Protein 3HCN (pdb70)

Secondary structure (DSSP, 8-state):
----EEEEEEE----SSGGGHHHHHHHHHT-TTT---TTHHHHHHHHHHHHHHHHHHHHHHTTSS--HHHHHHHHHHHHHHHHHHH-GGGPSEEEEEEESSSSSBHHHHHHHHHHTT-SEEEEEES-SS--IIIIIHHHHHHHHHHHHTT---SSEEEEE---TT-HHHHHHHHHHHHHHHTTS-TTTGGG-EEEEEEE--BHHHHTTT-SHHHHHHHHHHHHHHHTTT-S-EEEEEE--S-SS-BSSSBHHHHHHHHHHTT--EEEEE-TT--S-----HHHH-HHHHHHHHHHT---EEEEPPPSTT-HHHHHHHHHHHHHHHHHT-SS-GGGGS--TT---HHHHHHHHHHHTS--/----EEEEEEE----SSGGGHHHHHHHHHT-TTT---TTHHHHHHHHHHHHHHHHHHHHHHTTSS--HHHHHHHHHHHHHHHHHHH-GGGPSEEEEEEESSSSSBHHHHHHHHHHTT-SEEEEEES-SS--TTTHHHHHHHHHHHHHHHT---SSEEEEE---TT-HHHHHHHHHHHHHHHTTS-GGGGGG-EEEEEEE--BHHHHTTT-SHHHHHHHHHHHHHHHTTT-S-EEEEEE---SSS-BSSSBHHHHHHHHHHTT--EEEEE-TT-SS-----HHHH-HHHHHHHHHHT---EEEEPPPSTT-HHHHHHHHHHHHHHHHHT-SS-TGGGS--TT---HHHHHHHHHHHTS--

InterPro domains:
  IPR001015 Ferrochelatase [MF_00323] (67-389)
  IPR001015 Ferrochelatase [PF00762] (68-388)
  IPR001015 Ferrochelatase [PTHR11108] (61-405)
  IPR001015 Ferrochelatase [TIGR00109] (65-388)
  IPR019772 Ferrochelatase, active site [PS00534] (258-276)
  IPR033644 Ferrochelatase, C-terminal [cd00419] (235-372)
  IPR033659 Ferrochelatase, N-terminal [cd03411] (69-230)

Structure (mmCIF, N/CA/C/O backbone):
data_3HCN
#
_entry.id   3HCN
#
_cell.length_a   86.479
_cell.length_b   92.964
_cell.length_c   109.360
_cell.angle_alpha   90.00
_cell.angle_beta   90.00
_cell.angle_gamma   90.00
#
_symmetry.space_group_name_H-M   'P 21 21 21'
#
loop_
_entity.id
_entity.type
_entity.pdbx_description
1 polymer 'Ferrochelatase, mitochondrial'
2 non-polymer 'FE2/S2 (INORGANIC) CLUSTER'
3 non-polymer 'CHOLIC ACID'
4 non-polymer IMIDAZOLE
5 non-polymer 'BICARBONATE ION'
6 non-polymer 'PROTOPORPHYRIN IX CONTAINING FE'
7 non-polymer 'SULFATE ION'
8 non-polymer GLYCEROL
9 water water
#
loop_
_atom_site.group_PDB
_atom_site.id
_atom_site.type_symbol
_atom_site.label_atom_id
_atom_site.label_alt_id
_atom_site.label_comp_id
_atom_site.label_asym_id
_atom_site.label_entity_id
_atom_site.label_seq_id
_atom_site.pdbx_PDB_ins_code
_atom_site.Cartn_x
_atom_site.Cartn_y
_atom_site.Cartn_z
_atom_site.occupancy
_atom_site.B_iso_or_equiv
_atom_site.auth_seq_id
_atom_site.auth_comp_id
_atom_site.auth_asym_id
_atom_site.auth_atom_id
_atom_site.pdbx_PDB_model_num
ATOM 1 N N . ARG A 1 1 ? -61.396 19.453 105.039 1.00 44.66 65 ARG A N 1
ATOM 2 C CA . ARG A 1 1 ? -61.170 20.900 104.756 1.00 44.36 65 ARG A CA 1
ATOM 3 C C . ARG A 1 1 ? -60.910 21.129 103.272 1.00 43.02 65 ARG A C 1
ATOM 4 O O . ARG A 1 1 ? -60.232 20.335 102.621 1.00 43.29 65 ARG A O 1
ATOM 12 N N . LYS A 1 2 ? -61.457 22.219 102.743 1.00 41.11 66 LYS A N 1
ATOM 13 C CA . LYS A 1 2 ? -61.287 22.568 101.337 1.00 38.85 66 LYS A CA 1
ATOM 14 C C . LYS A 1 2 ? -59.802 22.757 101.039 1.00 35.86 66 LYS A C 1
ATOM 15 O O . LYS A 1 2 ? -59.065 23.296 101.864 1.00 34.95 66 LYS A O 1
ATOM 21 N N . PRO A 1 3 ? -59.342 22.311 99.858 1.00 33.92 67 PRO A N 1
ATOM 22 C CA . PRO A 1 3 ? -57.924 22.470 99.525 1.00 32.10 67 PRO A CA 1
ATOM 23 C C . PRO A 1 3 ? -57.512 23.937 99.588 1.00 30.33 67 PRO A C 1
ATOM 24 O O . PRO A 1 3 ? -58.167 24.800 99.002 1.00 29.13 67 PRO A O 1
ATOM 28 N N . LYS A 1 4 ? -56.428 24.209 100.308 1.00 28.25 68 LYS A N 1
ATOM 29 C CA . LYS A 1 4 ? -55.928 25.569 100.469 1.00 26.88 68 LYS A CA 1
ATOM 30 C C . LYS A 1 4 ? -54.750 25.882 99.553 1.00 25.80 68 LYS A C 1
ATOM 31 O O . LYS A 1 4 ? -54.728 26.920 98.895 1.00 24.04 68 LYS A O 1
ATOM 37 N N . THR A 1 5 ? -53.777 24.976 99.517 1.00 24.53 69 THR A N 1
ATOM 38 C CA . THR A 1 5 ? -52.581 25.161 98.704 1.00 22.92 69 THR A CA 1
ATOM 39 C C . THR A 1 5 ? -52.440 24.082 97.640 1.00 22.48 69 THR A C 1
ATOM 40 O O . THR A 1 5 ? -52.426 22.891 97.951 1.00 23.09 69 THR A O 1
ATOM 44 N N . GLY A 1 6 ? -52.323 24.504 96.386 1.00 21.61 70 GLY A N 1
ATOM 45 C CA . GLY A 1 6 ? -52.185 23.550 95.305 1.00 21.03 70 GLY A CA 1
ATOM 46 C C . GLY A 1 6 ? -50.776 23.499 94.750 1.00 20.02 70 GLY A C 1
ATOM 47 O O . GLY A 1 6 ? -50.136 24.534 94.567 1.00 20.11 70 GLY A O 1
ATOM 48 N N . ILE A 1 7 ? -50.289 22.288 94.492 1.00 18.58 71 ILE A N 1
ATOM 49 C CA . ILE A 1 7 ? -48.956 22.103 93.932 1.00 17.99 71 ILE A CA 1
ATOM 50 C C . ILE A 1 7 ? -49.114 21.479 92.552 1.00 16.53 71 ILE A C 1
ATOM 51 O O . ILE A 1 7 ? -49.483 20.312 92.427 1.00 17.24 71 ILE A O 1
ATOM 56 N N . LEU A 1 8 ? -48.849 22.272 91.518 1.00 17.13 72 LEU A N 1
ATOM 57 C CA . LEU A 1 8 ? -48.961 21.810 90.144 1.00 15.41 72 LEU A CA 1
ATOM 58 C C . LEU A 1 8 ? -47.635 21.184 89.711 1.00 15.97 72 LEU A C 1
ATOM 59 O O . LEU A 1 8 ? -46.649 21.885 89.495 1.00 15.90 72 LEU A O 1
ATOM 64 N N . MET A 1 9 ? -47.627 19.858 89.598 1.00 15.17 73 MET A N 1
ATOM 65 C CA . MET A 1 9 ? -46.437 19.116 89.206 1.00 13.91 73 MET A CA 1
ATOM 66 C C . MET A 1 9 ? -46.353 19.111 87.686 1.00 14.02 73 MET A C 1
ATOM 67 O O . MET A 1 9 ? -47.158 18.481 87.003 1.00 15.89 73 MET A O 1
ATOM 72 N N . LEU A 1 10 ? -45.355 19.820 87.170 1.00 13.29 74 LEU A N 1
ATOM 73 C CA . LEU A 1 10 ? -45.160 19.969 85.736 1.00 12.21 74 LEU A CA 1
ATOM 74 C C . LEU A 1 10 ? -44.133 19.027 85.135 1.00 13.13 74 LEU A C 1
ATOM 75 O O . LEU A 1 10 ? -43.029 18.889 85.650 1.00 12.95 74 LEU A O 1
ATOM 80 N N . ASN A 1 11 ? -44.509 18.391 84.030 1.00 12.56 75 ASN A N 1
ATOM 81 C CA . ASN A 1 11 ? -43.618 17.490 83.311 1.00 13.65 75 ASN A CA 1
ATOM 82 C C . ASN A 1 11 ? -44.179 17.339 81.907 1.00 13.40 75 ASN A C 1
ATOM 83 O O . ASN A 1 11 ? -45.304 17.759 81.641 1.00 14.65 75 ASN A O 1
ATOM 88 N N . MET A 1 12 ? -43.410 16.740 81.005 1.00 14.51 76 MET A N 1
ATOM 89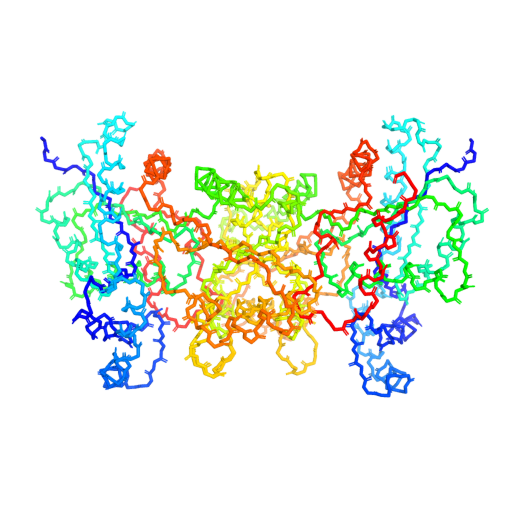 C CA . MET A 1 12 ? -43.869 16.578 79.633 1.00 14.69 76 MET A CA 1
ATOM 90 C C . MET A 1 12 ? -44.948 15.508 79.514 1.00 15.03 76 MET A C 1
ATOM 91 O O . MET A 1 12 ? -45.798 15.570 78.622 1.00 16.49 76 MET A O 1
ATOM 96 N N . GLY A 1 13 ? -44.916 14.537 80.421 1.00 15.21 77 GLY A N 1
ATOM 97 C CA . GLY A 1 13 ? -45.874 13.449 80.381 1.00 16.63 77 GLY A CA 1
ATOM 98 C C . GLY A 1 13 ? -45.345 12.390 79.435 1.00 15.83 77 GLY A C 1
ATOM 99 O O . GLY A 1 13 ? -44.218 12.491 78.957 1.00 17.14 77 GLY A O 1
ATOM 100 N N . GLY A 1 14 ? -46.153 11.373 79.163 1.00 16.08 78 GLY A N 1
ATOM 101 C CA . GLY A 1 14 ? -45.743 10.317 78.260 1.00 17.25 78 GLY A CA 1
ATOM 102 C C . GLY A 1 14 ? -46.960 9.490 77.913 1.00 16.79 78 GLY A C 1
ATOM 103 O O . GLY A 1 14 ? -47.917 9.460 78.688 1.00 17.03 78 GLY A O 1
ATOM 104 N N . PRO A 1 15 ? -46.961 8.808 76.758 1.00 17.17 79 PRO A N 1
ATOM 105 C CA . PRO A 1 15 ? -48.116 7.991 76.373 1.00 18.10 79 PRO A CA 1
ATOM 106 C C . PRO A 1 15 ? -48.269 6.789 77.296 1.00 18.29 79 PRO A C 1
ATOM 107 O O . PRO A 1 15 ? -47.350 5.980 77.429 1.00 18.61 79 PRO A O 1
ATOM 111 N N . GLU A 1 16 ? -49.431 6.679 77.935 1.00 18.70 80 GLU A N 1
ATOM 112 C CA . GLU A 1 16 ? -49.684 5.579 78.858 1.00 20.99 80 GLU A CA 1
ATOM 113 C C . GLU A 1 16 ? -49.673 4.238 78.137 1.00 19.82 80 GLU A C 1
ATOM 114 O O . GLU A 1 16 ? -49.120 3.261 78.638 1.00 19.87 80 GLU A O 1
ATOM 120 N N . THR A 1 17 ? -50.287 4.194 76.961 1.00 20.60 81 THR A N 1
ATOM 121 C CA . THR A 1 17 ? -50.328 2.970 76.168 1.00 21.26 81 THR A CA 1
ATOM 122 C C . THR A 1 17 ? -49.859 3.325 74.766 1.00 21.29 81 THR A C 1
ATOM 123 O O . THR A 1 17 ? -49.739 4.504 74.428 1.00 20.84 81 THR A O 1
ATOM 127 N N . LEU A 1 18 ? -49.599 2.315 73.945 1.00 20.01 82 LEU A N 1
ATOM 128 C CA . LEU A 1 18 ? -49.123 2.567 72.592 1.00 20.72 82 LEU A CA 1
ATOM 129 C C . LEU A 1 18 ? -50.103 3.377 71.752 1.00 21.66 82 LEU A C 1
ATOM 130 O O . LEU A 1 18 ? -49.698 4.067 70.818 1.00 23.83 82 LEU A O 1
ATOM 135 N N . GLY A 1 19 ? -51.388 3.299 72.089 1.00 21.34 83 GLY A N 1
ATOM 136 C CA . GLY A 1 19 ? -52.390 4.043 71.345 1.00 20.81 83 GLY A CA 1
ATOM 137 C C . GLY A 1 19 ? -52.361 5.537 71.622 1.00 21.38 83 GLY A C 1
ATOM 138 O O . GLY A 1 19 ? -52.950 6.323 70.877 1.00 22.24 83 GLY A O 1
ATOM 139 N N . ASP A 1 20 ? -51.678 5.934 72.693 1.00 20.69 84 ASP A N 1
ATOM 140 C CA . ASP A 1 20 ? -51.587 7.347 73.063 1.00 21.37 84 ASP A CA 1
ATOM 141 C C . ASP A 1 20 ? -50.401 8.066 72.429 1.00 20.89 84 ASP A C 1
ATOM 142 O O . ASP A 1 20 ? -50.238 9.274 72.604 1.00 21.78 84 ASP A O 1
ATOM 147 N N . VAL A 1 21 ? -49.580 7.327 71.692 1.00 19.66 85 VAL A N 1
ATOM 148 C CA . VAL A 1 21 ? -48.397 7.900 71.057 1.00 19.10 85 VAL A CA 1
ATOM 149 C C . VAL A 1 21 ? -48.676 9.018 70.054 1.00 19.68 85 VAL A C 1
ATOM 150 O O . VAL A 1 21 ? -48.023 10.064 70.086 1.00 17.94 85 VAL A O 1
ATOM 154 N N . HIS A 1 22 ? -49.644 8.813 69.168 1.00 19.71 86 HIS A N 1
ATOM 155 C CA . HIS A 1 22 ? -49.941 9.831 68.169 1.00 20.93 86 HIS A CA 1
ATOM 156 C C . HIS A 1 22 ? -50.268 11.211 68.728 1.00 20.61 86 HIS A C 1
ATOM 157 O O . HIS A 1 22 ? -49.681 12.205 68.301 1.00 21.95 86 HIS A O 1
ATOM 164 N N . ASP A 1 23 ? -51.202 11.285 69.669 1.00 21.33 87 ASP A N 1
ATOM 165 C CA . ASP A 1 23 ? -51.573 12.576 70.236 1.00 22.42 87 ASP A CA 1
ATOM 166 C C . ASP A 1 23 ? -50.428 13.186 71.045 1.00 21.00 87 ASP A C 1
ATOM 167 O O . ASP A 1 23 ? -50.299 14.410 71.129 1.00 21.26 87 ASP A O 1
ATOM 172 N N . PHE A 1 24 ? -49.601 12.326 71.631 1.00 17.93 88 PHE A N 1
ATOM 173 C CA . PHE A 1 24 ? -48.445 12.764 72.412 1.00 18.00 88 PHE A CA 1
ATOM 174 C C . PHE A 1 24 ? -47.500 13.505 71.471 1.00 17.29 88 PHE A C 1
ATOM 175 O O . PHE A 1 24 ? -47.069 14.626 71.755 1.00 16.78 88 PHE A O 1
ATOM 183 N N . LEU A 1 25 ? -47.189 12.871 70.345 1.00 17.26 89 LEU A N 1
ATOM 184 C CA . LEU A 1 25 ? -46.294 13.459 69.354 1.00 17.46 89 LEU A CA 1
ATOM 185 C C . LEU A 1 25 ? -46.903 14.688 68.686 1.00 18.47 89 LEU A C 1
ATOM 186 O O . LEU A 1 25 ? -46.200 15.651 68.379 1.00 18.96 89 LEU A O 1
ATOM 191 N N . LEU A 1 26 ? -48.211 14.652 68.457 1.00 19.01 90 LEU A N 1
ATOM 192 C CA . LEU A 1 26 ? -48.883 15.778 67.827 1.00 19.54 90 LEU A CA 1
ATOM 193 C C . LEU A 1 26 ? -48.687 17.040 68.661 1.00 18.21 90 LEU A C 1
ATOM 194 O O . LEU A 1 26 ? -48.242 18.072 68.153 1.00 18.02 90 LEU A O 1
ATOM 199 N N A ARG A 1 27 ? -49.013 16.948 69.946 0.50 18.60 91 ARG A N 1
ATOM 200 N N B ARG A 1 27 ? -49.013 16.958 69.946 0.50 18.54 91 ARG A N 1
ATOM 201 C CA A ARG A 1 27 ? -48.876 18.084 70.842 0.50 17.96 91 ARG A CA 1
ATOM 202 C CA B ARG A 1 27 ? -48.870 18.110 70.821 0.50 17.85 91 ARG A CA 1
ATOM 203 C C A ARG A 1 27 ? -47.418 18.509 70.995 0.50 17.15 91 ARG A C 1
ATOM 204 C C B ARG A 1 27 ? -47.410 18.518 70.982 0.50 17.05 91 ARG A C 1
ATOM 205 O O A ARG A 1 27 ? -47.125 19.693 71.157 0.50 16.08 91 ARG A O 1
ATOM 206 O O B ARG A 1 27 ? -47.105 19.699 71.141 0.50 15.95 91 ARG A O 1
ATOM 221 N N . LEU A 1 28 ? -46.508 17.543 70.933 1.00 17.48 92 LEU A N 1
ATOM 222 C CA . LEU A 1 28 ? -45.080 17.829 71.071 1.00 17.80 92 LEU A CA 1
ATOM 223 C C . LEU A 1 28 ? -44.555 18.633 69.879 1.00 17.27 92 LEU A C 1
ATOM 224 O O . LEU A 1 28 ? -43.907 19.670 70.056 1.00 16.24 92 LEU A O 1
ATOM 229 N N . PHE A 1 29 ? -44.847 18.181 68.662 1.00 17.52 93 PHE A N 1
ATOM 230 C CA . PHE A 1 29 ? -44.372 18.904 67.489 1.00 17.59 93 PHE A CA 1
ATOM 231 C C . PHE A 1 29 ? -45.100 20.224 67.239 1.00 17.20 93 PHE A C 1
ATOM 232 O O . PHE A 1 29 ? -44.651 21.038 66.431 1.00 19.43 93 PHE A O 1
ATOM 240 N N . LEU A 1 30 ? -46.209 20.442 67.937 1.00 16.39 94 LEU A N 1
ATOM 241 C CA . LEU A 1 30 ? -46.960 21.689 67.807 1.00 17.55 94 LEU A CA 1
ATOM 242 C C . LEU A 1 30 ? -46.455 22.733 68.806 1.00 18.28 94 LEU A C 1
ATOM 243 O O . LEU A 1 30 ? -46.814 23.906 68.723 1.00 18.84 94 LEU A O 1
ATOM 248 N N . ASP A 1 31 ? -45.622 22.298 69.748 1.00 17.93 95 ASP A N 1
ATOM 249 C CA . ASP A 1 31 ? -45.087 23.185 70.782 1.00 18.44 95 ASP A CA 1
ATOM 250 C C . ASP A 1 31 ? -44.030 24.163 70.269 1.00 18.89 95 ASP A C 1
ATOM 251 O O . ASP A 1 31 ? -42.881 23.790 70.040 1.00 17.47 95 ASP A O 1
ATOM 256 N N . ARG A 1 32 ? -44.423 25.423 70.106 1.00 19.98 96 ARG A N 1
ATOM 257 C CA . ARG A 1 32 ? -43.505 26.440 69.614 1.00 20.32 96 ARG A CA 1
ATOM 258 C C . ARG A 1 32 ? -42.482 26.838 70.671 1.00 19.96 96 ARG A C 1
ATOM 259 O O . ARG A 1 32 ? -41.491 27.500 70.368 1.00 21.20 96 ARG A O 1
ATOM 267 N N . ASP A 1 33 ? -42.723 26.432 71.913 1.00 18.57 97 ASP A N 1
ATOM 268 C CA . ASP A 1 33 ? -41.784 26.738 72.989 1.00 17.93 97 ASP A CA 1
ATOM 269 C C . ASP A 1 33 ? -40.672 25.698 72.992 1.00 18.24 97 ASP A C 1
ATOM 270 O O . ASP A 1 33 ? -39.621 25.897 73.603 1.00 20.11 97 ASP A O 1
ATOM 275 N N . LEU A 1 34 ? -40.913 24.592 72.296 1.00 17.39 98 LEU A N 1
ATOM 276 C CA . LEU A 1 34 ? -39.956 23.502 72.184 1.00 17.93 98 LEU A CA 1
ATOM 277 C C . LEU A 1 34 ? -39.134 23.631 70.906 1.00 19.57 98 LEU A C 1
ATOM 278 O O . LEU A 1 34 ? -37.906 23.599 70.937 1.00 20.37 98 LEU A O 1
ATOM 283 N N . MET A 1 35 ? -39.822 23.775 69.781 1.00 20.91 99 MET A N 1
ATOM 284 C CA . MET A 1 35 ? -39.146 23.898 68.500 1.00 22.51 99 MET A CA 1
ATOM 285 C C . MET A 1 35 ? -39.910 24.837 67.580 1.00 23.45 99 MET A C 1
ATOM 286 O O . MET A 1 35 ? -41.114 25.034 67.740 1.00 22.36 99 MET A O 1
ATOM 291 N N . THR A 1 36 ? -39.195 25.418 66.622 1.00 25.88 100 THR A N 1
ATOM 292 C CA . THR A 1 36 ? -39.795 26.334 65.663 1.00 29.55 100 THR A CA 1
ATOM 293 C C . THR A 1 36 ? -39.756 25.702 64.278 1.00 30.47 100 THR A C 1
ATOM 294 O O . THR A 1 36 ? -38.684 25.379 63.764 1.00 30.88 100 THR A O 1
ATOM 298 N N . LEU A 1 37 ? -40.931 25.523 63.683 1.00 31.76 101 LEU A N 1
ATOM 299 C CA . LEU A 1 37 ? -41.038 24.930 62.356 1.00 32.15 101 LEU A CA 1
ATOM 300 C C . LEU A 1 37 ? -41.876 25.804 61.431 1.00 31.84 101 LEU A C 1
ATOM 301 O O . LEU A 1 37 ? -42.813 26.468 61.872 1.00 31.09 101 LEU A O 1
ATOM 306 N N . PRO A 1 38 ? -41.537 25.827 60.133 1.00 32.98 102 PRO A N 1
ATOM 307 C CA . PRO A 1 38 ? -42.324 26.645 59.206 1.00 33.36 102 PRO A CA 1
ATOM 308 C C . PRO A 1 38 ? -43.709 26.010 59.112 1.00 33.39 102 PRO A C 1
ATOM 309 O O . PRO A 1 38 ? -43.830 24.791 59.240 1.00 34.28 102 PRO A O 1
ATOM 313 N N . ILE A 1 39 ? -44.744 26.823 58.903 1.00 32.94 103 ILE A N 1
ATOM 314 C CA . ILE A 1 39 ? -46.119 26.321 58.820 1.00 32.63 103 ILE A CA 1
ATOM 315 C C . ILE A 1 39 ? -46.284 25.141 59.779 1.00 31.34 103 ILE A C 1
ATOM 316 O O . ILE A 1 39 ? -46.728 24.059 59.394 1.00 29.68 103 ILE A O 1
ATOM 321 N N . GLN A 1 40 ? -45.924 25.377 61.038 1.00 29.85 104 GLN A N 1
ATOM 322 C CA . GLN A 1 40 ? -45.971 24.356 62.081 1.00 28.45 104 GLN A CA 1
ATOM 323 C C . GLN A 1 40 ? -47.325 23.688 62.289 1.00 28.05 104 GLN A C 1
ATOM 324 O O . GLN A 1 40 ? -47.397 22.472 62.467 1.00 26.65 104 GLN A O 1
ATOM 330 N N . ASN A 1 41 ? -48.396 24.475 62.275 1.00 27.69 105 ASN A N 1
ATOM 331 C CA . ASN A 1 41 ? -49.733 23.929 62.475 1.00 30.13 105 ASN A CA 1
ATOM 332 C C . ASN A 1 41 ? -50.120 22.885 61.432 1.00 30.19 105 ASN A C 1
ATOM 333 O O . ASN A 1 41 ? -50.983 22.044 61.679 1.00 29.96 105 ASN A O 1
ATOM 338 N N . LYS A 1 42 ? -49.478 22.931 60.270 1.00 30.64 106 LYS A N 1
ATOM 339 C CA . LYS A 1 42 ? -49.780 21.969 59.216 1.00 31.81 106 LYS A CA 1
ATOM 340 C C . LYS A 1 42 ? -48.708 20.890 59.119 1.00 30.83 106 LYS A C 1
ATOM 341 O O . LYS A 1 42 ? -48.997 19.746 58.772 1.00 31.49 106 LYS A O 1
ATOM 347 N N . LEU A 1 43 ? -47.473 21.255 59.440 1.00 30.30 107 LEU A N 1
ATOM 348 C CA . LEU A 1 43 ? -46.359 20.320 59.367 1.00 30.26 107 LEU A CA 1
ATOM 349 C C . LEU A 1 43 ? -46.293 19.369 60.565 1.00 29.99 107 LEU A C 1
ATOM 350 O O . LEU A 1 43 ? -45.918 18.206 60.421 1.00 30.22 107 LEU A O 1
ATOM 355 N N . ALA A 1 44 ? -46.664 19.860 61.743 1.00 29.50 108 ALA A N 1
ATOM 356 C CA . ALA A 1 44 ? -46.635 19.039 62.950 1.00 29.57 108 ALA A CA 1
ATOM 357 C C . ALA A 1 44 ? -47.485 17.776 62.810 1.00 29.63 108 ALA A C 1
ATOM 358 O O . ALA A 1 44 ? -46.997 16.667 63.031 1.00 29.18 108 ALA A O 1
ATOM 360 N N . PRO A 1 45 ? -48.769 17.927 62.440 1.00 29.44 109 PRO A N 1
ATOM 361 C CA . PRO A 1 45 ? -49.649 16.763 62.287 1.00 29.50 109 PRO A CA 1
ATOM 362 C C . PRO A 1 45 ? -49.050 15.686 61.387 1.00 29.42 109 PRO A C 1
ATOM 363 O O . PRO A 1 45 ? -49.188 14.493 61.656 1.00 28.75 109 PRO A O 1
ATOM 367 N N . PHE A 1 46 ? -48.388 16.117 60.318 1.00 29.24 110 PHE A N 1
ATOM 368 C CA . PHE A 1 46 ? -47.767 15.193 59.378 1.00 30.20 110 PHE A CA 1
ATOM 369 C C . PHE A 1 46 ? -46.625 14.424 60.032 1.00 30.01 110 PHE A C 1
ATOM 370 O O . PHE A 1 46 ? -46.551 13.197 59.934 1.00 30.25 110 PHE A O 1
ATOM 378 N N . ILE A 1 47 ? -45.728 15.151 60.690 1.00 29.25 111 ILE A N 1
ATOM 379 C CA . ILE A 1 47 ? -44.590 14.536 61.362 1.00 29.04 111 ILE A CA 1
ATOM 380 C C . ILE A 1 47 ? -45.062 13.551 62.428 1.00 28.72 111 ILE A C 1
ATOM 381 O O . ILE A 1 47 ? -44.528 12.450 62.545 1.00 29.68 111 ILE A O 1
ATOM 386 N N . ALA A 1 48 ? -46.066 13.953 63.199 1.00 29.46 112 ALA A N 1
ATOM 387 C CA . ALA A 1 48 ? -46.613 13.109 64.257 1.00 30.13 112 ALA A CA 1
ATOM 388 C C . ALA A 1 48 ? -47.130 11.780 63.711 1.00 31.26 112 ALA A C 1
ATOM 389 O O . ALA A 1 48 ? -46.783 10.713 64.218 1.00 30.63 112 ALA A O 1
ATOM 391 N N . LYS A 1 49 ? -47.965 11.848 62.679 1.00 32.08 113 LYS A N 1
ATOM 392 C CA . LYS A 1 49 ? -48.520 10.642 62.075 1.00 33.69 113 LYS A CA 1
ATOM 393 C C . LYS A 1 49 ? -47.419 9.734 61.538 1.00 33.67 113 LYS A C 1
ATOM 394 O O . LYS A 1 49 ? -47.391 8.537 61.819 1.00 34.45 113 LYS A O 1
ATOM 400 N N . ARG A 1 50 ? -46.510 10.322 60.769 1.00 33.71 114 ARG A N 1
ATOM 401 C CA . ARG A 1 50 ? -45.400 9.597 60.161 1.00 33.60 114 ARG A CA 1
ATOM 402 C C . ARG A 1 50 ? -44.393 9.013 61.151 1.00 32.84 114 ARG A C 1
ATOM 403 O O . ARG A 1 50 ? -43.737 8.011 60.861 1.00 33.20 114 ARG A O 1
ATOM 411 N N . ARG A 1 51 ? -44.278 9.634 62.320 1.00 30.57 115 ARG A N 1
ATOM 412 C CA . ARG A 1 51 ? -43.314 9.195 63.321 1.00 28.57 115 ARG A CA 1
ATOM 413 C C . ARG A 1 51 ? -43.887 8.280 64.403 1.00 26.47 115 ARG A C 1
ATOM 414 O O . ARG A 1 51 ? -43.140 7.671 65.172 1.00 25.58 115 ARG A O 1
ATOM 422 N N . THR A 1 52 ? -45.209 8.179 64.456 1.00 25.32 116 THR A N 1
ATOM 423 C CA . THR A 1 52 ? -45.873 7.351 65.453 1.00 24.85 116 THR A CA 1
ATOM 424 C C . THR A 1 52 ? -45.436 5.882 65.448 1.00 25.67 116 THR A C 1
ATOM 425 O O . THR A 1 52 ? -45.234 5.293 66.508 1.00 23.72 116 THR A O 1
ATOM 429 N N . PRO A 1 53 ? -45.279 5.271 64.262 1.00 26.04 117 PRO A N 1
ATOM 430 C CA . PRO A 1 53 ? -44.863 3.864 64.219 1.00 26.90 117 PRO A CA 1
ATOM 431 C C . PRO A 1 53 ? -43.536 3.601 64.927 1.00 26.39 117 PRO A C 1
ATOM 432 O O . PRO A 1 53 ? -43.417 2.676 65.733 1.00 25.56 117 PRO A O 1
ATOM 436 N N . LYS A 1 54 ? -42.542 4.422 64.611 1.00 26.35 118 LYS A N 1
ATOM 437 C CA . LYS A 1 54 ? -41.210 4.303 65.190 1.00 26.53 118 LYS A CA 1
ATOM 438 C C . LYS A 1 54 ? -41.228 4.463 66.709 1.00 25.34 118 LYS A C 1
ATOM 439 O O . LYS A 1 54 ? -40.589 3.696 67.432 1.00 25.06 118 LYS A O 1
ATOM 445 N N . ILE A 1 55 ? -41.964 5.459 67.189 1.00 24.29 119 ILE A N 1
ATOM 446 C CA . ILE A 1 55 ? -42.044 5.713 68.621 1.00 22.75 119 ILE A CA 1
ATOM 447 C C . ILE A 1 55 ? -42.855 4.648 69.356 1.00 22.30 119 ILE A C 1
ATOM 448 O O . ILE A 1 55 ? -42.543 4.302 70.497 1.00 21.03 119 ILE A O 1
ATOM 453 N N . GLN A 1 56 ? -43.896 4.127 68.714 1.00 21.65 120 GLN A N 1
ATOM 454 C CA . GLN A 1 56 ? -44.696 3.080 69.342 1.00 21.01 120 GLN A CA 1
ATOM 455 C C . GLN A 1 56 ? -43.795 1.869 69.564 1.00 20.76 120 GLN A C 1
ATOM 456 O O . GLN A 1 56 ? -43.839 1.223 70.613 1.00 20.45 120 GLN A O 1
ATOM 462 N N . GLU A 1 57 ? -42.973 1.574 68.564 1.00 21.03 121 GLU A N 1
ATOM 463 C CA . GLU A 1 57 ? -42.048 0.453 68.633 1.00 21.34 121 GLU A CA 1
ATOM 464 C C . GLU A 1 57 ? -41.078 0.658 69.791 1.00 20.22 121 GLU A C 1
ATOM 465 O O . GLU A 1 57 ? -40.776 -0.276 70.529 1.00 20.27 121 GLU A O 1
ATOM 471 N N . GLN A 1 58 ? -40.604 1.891 69.956 1.00 20.01 122 GLN A N 1
ATOM 472 C CA . GLN A 1 58 ? -39.678 2.205 71.038 1.00 19.22 122 GLN A CA 1
ATOM 473 C C . GLN A 1 58 ? -40.331 2.001 72.396 1.00 17.92 122 GLN A C 1
ATOM 474 O O . GLN A 1 58 ? -39.707 1.476 73.317 1.00 17.25 122 GLN A O 1
ATOM 480 N N . TYR A 1 59 ? -41.585 2.418 72.534 1.00 17.10 123 TYR A N 1
ATOM 481 C CA . TYR A 1 59 ? -42.263 2.234 73.806 1.00 15.96 123 TYR A CA 1
ATOM 482 C C . TYR A 1 59 ? -42.599 0.766 74.046 1.00 16.29 123 TYR A C 1
ATOM 483 O O . TYR A 1 59 ? -42.662 0.318 75.193 1.00 16.41 123 TYR A O 1
ATOM 492 N N . ARG A 1 60 ? -42.799 0.012 72.970 1.00 16.61 124 ARG A N 1
ATOM 493 C CA . ARG A 1 60 ? -43.087 -1.413 73.112 1.00 18.39 124 ARG A CA 1
ATOM 494 C C . ARG A 1 60 ? -41.856 -2.072 73.730 1.00 18.41 124 ARG A C 1
ATOM 495 O O . ARG A 1 60 ? -41.968 -2.967 74.571 1.00 17.16 124 ARG A O 1
ATOM 503 N N . ARG A 1 61 ? -40.676 -1.613 73.320 1.00 19.10 125 ARG A N 1
ATOM 504 C CA . ARG A 1 61 ? -39.432 -2.174 73.831 1.00 19.23 125 ARG A CA 1
ATOM 505 C C . ARG A 1 61 ? -39.234 -1.955 75.327 1.00 19.71 125 ARG A C 1
ATOM 506 O O . ARG A 1 61 ? -38.448 -2.667 75.953 1.00 21.14 125 ARG A O 1
ATOM 514 N N . ILE A 1 62 ? -39.934 -0.980 75.905 1.00 20.09 126 ILE A N 1
ATOM 515 C CA . ILE A 1 62 ? -39.798 -0.726 77.336 1.00 19.73 126 ILE A CA 1
ATOM 516 C C . ILE A 1 62 ? -41.058 -1.017 78.147 1.00 21.28 126 ILE A C 1
ATOM 517 O O . ILE A 1 62 ? -41.265 -0.439 79.215 1.00 22.87 126 ILE A O 1
ATOM 522 N N . GLY A 1 63 ? -41.902 -1.915 77.646 1.00 21.17 127 GLY A N 1
ATOM 523 C CA . GLY A 1 63 ? -43.102 -2.262 78.389 1.00 21.33 127 GLY A CA 1
ATOM 524 C C . GLY A 1 63 ? -44.445 -1.912 77.777 1.00 20.76 127 GLY A C 1
ATOM 525 O O . GLY A 1 63 ? -45.473 -2.397 78.249 1.00 22.22 127 GLY A O 1
ATOM 526 N N . GLY A 1 64 ? -44.455 -1.069 76.750 1.00 19.38 128 GLY A N 1
ATOM 527 C CA . GLY A 1 64 ? -45.712 -0.712 76.112 1.00 18.92 128 GLY A CA 1
ATOM 528 C C . GLY A 1 64 ? -46.250 0.664 76.451 1.00 18.89 128 GLY A C 1
ATOM 529 O O . GLY A 1 64 ? -47.416 0.964 76.181 1.00 19.61 128 GLY A O 1
ATOM 530 N N . GLY A 1 65 ? -45.408 1.503 77.043 1.00 17.29 129 GLY A N 1
ATOM 531 C CA . GLY A 1 65 ? -45.842 2.840 77.399 1.00 18.35 129 GLY A CA 1
ATOM 532 C C . GLY A 1 65 ? -44.975 3.470 78.469 1.00 17.54 129 GLY A C 1
ATOM 533 O O . GLY A 1 65 ? -43.970 2.895 78.889 1.00 17.88 129 GLY A O 1
ATOM 534 N N . SER A 1 66 ? -45.372 4.659 78.910 1.00 17.45 130 SER A N 1
ATOM 535 C CA . SER A 1 66 ? -44.639 5.389 79.940 1.00 17.10 130 SER A CA 1
ATOM 536 C C . SER A 1 66 ? -45.373 5.296 81.271 1.00 18.29 130 SER A C 1
ATOM 537 O O . SER A 1 66 ? -46.593 5.424 81.322 1.00 19.66 130 SER A O 1
ATOM 540 N N . PRO A 1 67 ? -44.632 5.074 82.368 1.00 18.14 131 PRO A N 1
ATOM 541 C CA . PRO A 1 67 ? -45.212 4.965 83.710 1.00 19.01 131 PRO A CA 1
ATOM 542 C C . PRO A 1 67 ? -45.221 6.303 84.455 1.00 18.53 131 PRO A C 1
ATOM 543 O O . PRO A 1 67 ? -45.531 6.357 85.644 1.00 18.74 131 PRO A O 1
ATOM 547 N N . ILE A 1 68 ? -44.894 7.379 83.748 1.00 17.57 132 ILE A N 1
ATOM 548 C CA . ILE A 1 68 ? -44.816 8.703 84.359 1.00 17.10 132 ILE A CA 1
ATOM 549 C C . ILE A 1 68 ? -46.048 9.149 85.154 1.00 18.22 132 ILE A C 1
ATOM 550 O O . ILE A 1 68 ? -45.912 9.777 86.206 1.00 19.09 132 ILE A O 1
ATOM 555 N N . LYS A 1 69 ? -47.245 8.819 84.682 1.00 17.53 133 LYS A N 1
ATOM 556 C CA . LYS A 1 69 ? -48.434 9.241 85.410 1.00 19.45 133 LYS A CA 1
ATOM 557 C C . LYS A 1 69 ? -48.542 8.552 86.764 1.00 19.43 133 LYS A C 1
ATOM 558 O O . LYS A 1 69 ? -48.778 9.206 87.778 1.00 20.94 133 LYS A O 1
ATOM 564 N N . ILE A 1 70 ? -48.365 7.235 86.787 1.00 20.99 134 ILE A N 1
ATOM 565 C CA . ILE A 1 70 ? -48.454 6.497 88.043 1.00 22.38 134 ILE A CA 1
ATOM 566 C C . ILE A 1 70 ? -47.391 6.948 89.039 1.00 21.07 134 ILE A C 1
ATOM 567 O O . ILE A 1 70 ? -47.685 7.158 90.216 1.00 20.70 134 ILE A O 1
ATOM 572 N N . TRP A 1 71 ? -46.157 7.095 88.570 1.00 19.81 135 TRP A N 1
ATOM 573 C CA . TRP A 1 71 ? -45.073 7.518 89.445 1.00 20.22 135 TRP A CA 1
ATOM 574 C C . TRP A 1 71 ? -45.264 8.940 89.956 1.00 20.57 135 TRP A C 1
ATOM 575 O O . TRP A 1 71 ? -45.021 9.215 91.131 1.00 21.58 135 TRP A O 1
ATOM 586 N N . THR A 1 72 ? -45.708 9.840 89.085 1.00 18.47 136 THR A N 1
ATOM 587 C CA . THR A 1 72 ? -45.916 11.226 89.494 1.00 18.00 136 THR A CA 1
ATOM 588 C C . THR A 1 72 ? -47.024 11.316 90.541 1.00 18.31 136 THR A C 1
ATOM 589 O O . THR A 1 72 ? -46.912 12.072 91.506 1.00 18.48 136 THR A O 1
ATOM 593 N N . SER A 1 73 ? -48.082 10.531 90.348 1.00 18.51 137 SER A N 1
ATOM 594 C CA . SER A 1 73 ? -49.204 10.505 91.279 1.00 20.56 137 SER A CA 1
ATOM 595 C C . SER A 1 73 ? -48.748 10.000 92.643 1.00 20.98 137 SER A C 1
ATOM 596 O O . SER A 1 73 ? -49.054 10.602 93.673 1.00 21.62 137 SER A O 1
ATOM 599 N N . LYS A 1 74 ? -48.018 8.889 92.651 1.00 21.69 138 LYS A N 1
ATOM 600 C CA . LYS A 1 74 ? -47.530 8.322 93.901 1.00 22.83 138 LYS A CA 1
ATOM 601 C C . LYS A 1 74 ? -46.650 9.324 94.641 1.00 22.14 138 LYS A C 1
ATOM 602 O O . LYS A 1 74 ? -46.775 9.490 95.854 1.00 23.58 138 LYS A O 1
ATOM 608 N N A GLN A 1 75 ? -45.765 9.990 93.905 0.50 20.50 139 GLN A N 1
ATOM 609 N N B GLN A 1 75 ? -45.753 9.985 93.915 0.50 21.77 139 GLN A N 1
ATOM 610 C CA A GLN A 1 75 ? -44.871 10.982 94.492 0.50 19.18 139 GLN A CA 1
ATOM 611 C CA B GLN A 1 75 ? -44.878 10.975 94.532 0.50 21.28 139 GLN A CA 1
ATOM 612 C C A GLN A 1 75 ? -45.694 12.166 94.988 0.50 18.80 139 GLN A C 1
ATOM 613 C C B GLN A 1 75 ? -45.711 12.159 95.009 0.50 20.37 139 GLN A C 1
ATOM 614 O O A GLN A 1 75 ? -45.376 12.771 96.010 0.50 19.89 139 GLN A O 1
ATOM 615 O O B GLN A 1 75 ? -45.415 12.760 96.040 0.50 21.49 139 GLN A O 1
ATOM 626 N N . GLY A 1 76 ? -46.757 12.484 94.256 1.00 19.00 140 GLY A N 1
ATOM 627 C CA . GLY A 1 76 ? -47.618 13.591 94.632 1.00 20.75 140 GLY A CA 1
ATOM 628 C C . GLY A 1 76 ? -48.331 13.325 95.947 1.00 21.68 140 GLY A C 1
ATOM 629 O O . GLY A 1 76 ? -48.451 14.221 96.783 1.00 21.44 140 GLY A O 1
ATOM 630 N 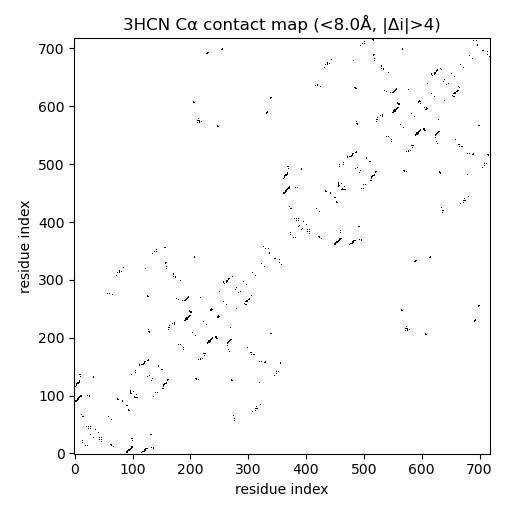N . GLU A 1 77 ? -48.801 12.092 96.129 1.00 22.61 141 GLU A N 1
ATOM 631 C CA . GLU A 1 77 ? -49.506 11.701 97.350 1.00 23.17 141 GLU A CA 1
ATOM 632 C C . GLU A 1 77 ? -48.563 11.734 98.546 1.00 22.58 141 GLU A C 1
ATOM 633 O O . GLU A 1 77 ? -48.924 12.208 99.625 1.00 22.47 141 GLU A O 1
ATOM 639 N N . GLY A 1 78 ? -47.354 11.216 98.352 1.00 20.67 142 GLY A N 1
ATOM 640 C CA . GLY A 1 78 ? -46.381 11.203 99.427 1.00 20.83 142 GLY A CA 1
ATOM 641 C C . GLY A 1 78 ? -45.996 12.615 99.814 1.00 21.68 142 GLY A C 1
ATOM 642 O O . GLY A 1 78 ? -45.880 12.941 100.997 1.00 22.21 142 GLY A O 1
ATOM 643 N N . MET A 1 79 ? -45.802 13.455 98.804 1.00 19.69 143 MET A N 1
ATOM 644 C CA . MET A 1 79 ? -45.426 14.845 99.012 1.00 19.45 143 MET A CA 1
ATOM 645 C C . MET A 1 79 ? -46.462 15.577 99.865 1.00 19.39 143 MET A C 1
ATOM 646 O O . MET A 1 79 ? -46.118 16.215 100.864 1.00 19.62 143 MET A O 1
ATOM 651 N N . VAL A 1 80 ? -47.725 15.471 99.465 1.00 19.95 144 VAL A N 1
ATOM 652 C CA . VAL A 1 80 ? -48.823 16.122 100.174 1.00 21.73 144 VAL A CA 1
ATOM 653 C C . VAL A 1 80 ? -48.937 15.692 101.632 1.00 22.41 144 VAL A C 1
ATOM 654 O O . VAL A 1 80 ? -49.180 16.525 102.509 1.00 22.65 144 VAL A O 1
ATOM 658 N N . LYS A 1 81 ? -48.769 14.399 101.895 1.00 24.05 145 LYS A N 1
ATOM 659 C CA . LYS A 1 81 ? -48.861 13.898 103.263 1.00 24.16 145 LYS A CA 1
ATOM 660 C C . LYS A 1 81 ? -47.817 14.544 104.163 1.00 24.37 145 LYS A C 1
ATOM 661 O O . LYS A 1 81 ? -48.109 14.922 105.299 1.00 23.67 145 LYS A O 1
ATOM 667 N N . LEU A 1 82 ? -46.597 14.670 103.652 1.00 22.36 146 LEU A N 1
ATOM 668 C CA . LEU A 1 82 ? -45.514 15.275 104.411 1.00 22.19 146 LEU A CA 1
ATOM 669 C C . LEU A 1 82 ? -45.756 16.768 104.594 1.00 22.07 146 LEU A C 1
ATOM 670 O O . LEU A 1 82 ? -45.505 17.319 105.665 1.00 24.17 146 LEU A O 1
ATOM 675 N N . LEU A 1 83 ? -46.243 17.420 103.544 1.00 21.67 147 LEU A N 1
ATOM 676 C CA . LEU A 1 83 ? -46.510 18.852 103.593 1.00 21.56 147 LEU A CA 1
ATOM 677 C C . LEU A 1 83 ? -47.575 19.230 104.616 1.00 22.40 147 LEU A C 1
ATOM 678 O O . LEU A 1 83 ? -47.483 20.280 105.252 1.00 22.00 147 LEU A O 1
ATOM 683 N N . ASP A 1 84 ? -48.591 18.390 104.773 1.00 23.00 148 ASP A N 1
ATOM 684 C CA . ASP A 1 84 ? -49.639 18.700 105.738 1.00 23.24 148 ASP A CA 1
ATOM 685 C C . ASP A 1 84 ? -49.077 18.728 107.150 1.00 24.86 148 ASP A C 1
ATOM 686 O O . ASP A 1 84 ? -49.639 19.373 108.036 1.00 25.65 148 ASP A O 1
ATOM 691 N N . GLU A 1 85 ? -47.961 18.036 107.357 1.00 25.37 149 GLU A N 1
ATOM 692 C CA . GLU A 1 85 ? -47.320 17.998 108.666 1.00 26.01 149 GLU A CA 1
ATOM 693 C C . GLU A 1 85 ? -46.259 19.088 108.769 1.00 25.75 149 GLU A C 1
ATOM 694 O O . GLU A 1 85 ? -46.101 19.722 109.813 1.00 24.74 149 GLU A O 1
ATOM 700 N N . LEU A 1 86 ? -45.534 19.306 107.675 1.00 23.68 150 LEU A N 1
ATOM 701 C CA . LEU A 1 86 ? -44.477 20.309 107.641 1.00 23.08 150 LEU A CA 1
ATOM 702 C C . LEU A 1 86 ? -44.965 21.747 107.680 1.00 21.80 150 LEU A C 1
ATOM 703 O O . LEU A 1 86 ? -44.385 22.584 108.367 1.00 23.34 150 LEU A O 1
ATOM 708 N N . SER A 1 87 ? -46.021 22.034 106.931 1.00 22.69 151 SER A N 1
ATOM 709 C CA . SER A 1 87 ? -46.553 23.386 106.858 1.00 24.11 151 SER A CA 1
ATOM 710 C C . SER A 1 87 ? -48.041 23.411 107.187 1.00 24.26 151 SER A C 1
ATOM 711 O O . SER A 1 87 ? -48.886 23.538 106.303 1.00 23.52 151 SER A O 1
ATOM 714 N N . PRO A 1 88 ? -48.381 23.294 108.478 1.00 26.38 152 PRO A N 1
ATOM 715 C CA . PRO A 1 88 ? -49.788 23.305 108.891 1.00 28.05 152 PRO A CA 1
ATOM 716 C C . PRO A 1 88 ? -50.549 24.574 108.505 1.00 28.34 152 PRO A C 1
ATOM 717 O O . PRO A 1 88 ? -51.763 24.536 108.302 1.00 29.31 152 PRO A O 1
ATOM 721 N N . ASN A 1 89 ? -49.834 25.689 108.384 1.00 29.44 153 ASN A N 1
ATOM 722 C CA . ASN A 1 89 ? -50.459 26.961 108.034 1.00 29.52 153 ASN A CA 1
ATOM 723 C C . ASN A 1 89 ? -50.936 27.057 106.587 1.00 29.04 153 ASN A C 1
ATOM 724 O O . ASN A 1 89 ? -51.776 27.896 106.265 1.00 28.50 153 ASN A O 1
ATOM 729 N N . THR A 1 90 ? -50.402 26.211 105.711 1.00 26.45 154 THR A N 1
ATOM 730 C CA . THR A 1 90 ? -50.818 26.232 104.314 1.00 25.37 154 THR A CA 1
ATOM 731 C C . THR A 1 90 ? -51.626 24.988 103.969 1.00 25.19 154 THR A C 1
ATOM 732 O O . THR A 1 90 ? -52.045 24.801 102.827 1.00 24.96 154 THR A O 1
ATOM 736 N N . ALA A 1 91 ? -51.849 24.143 104.970 1.00 25.56 155 ALA A N 1
ATOM 737 C CA . ALA A 1 91 ? -52.615 22.916 104.786 1.00 25.94 155 ALA A CA 1
ATOM 738 C C . ALA A 1 91 ? -54.114 23.222 104.759 1.00 27.09 155 ALA A C 1
ATOM 739 O O . ALA A 1 91 ? -54.564 24.212 105.339 1.00 26.54 155 ALA A O 1
ATOM 741 N N . PRO A 1 92 ? -54.908 22.372 104.089 1.00 26.86 156 PRO A N 1
ATOM 742 C CA . PRO A 1 92 ? -54.480 21.166 103.372 1.00 26.34 156 PRO A CA 1
ATOM 743 C C . PRO A 1 92 ? -53.859 21.439 102.005 1.00 24.30 156 PRO A C 1
ATOM 744 O O . PRO A 1 92 ? -54.225 22.395 101.316 1.00 23.04 156 PRO A O 1
ATOM 748 N N . HIS A 1 93 ? -52.916 20.590 101.616 1.00 23.46 157 HIS A N 1
ATOM 749 C CA . HIS A 1 93 ? -52.266 20.734 100.323 1.00 22.51 157 HIS A CA 1
ATOM 750 C C . HIS A 1 93 ? -52.847 19.698 99.377 1.00 22.21 157 HIS A C 1
ATOM 751 O O . HIS A 1 93 ? -53.322 18.646 99.808 1.00 22.37 157 HIS A O 1
ATOM 758 N N . LYS A 1 94 ? -52.819 20.006 98.088 1.00 21.08 158 LYS A N 1
ATOM 759 C CA . LYS A 1 94 ? -53.329 19.098 97.075 1.00 20.77 158 LYS A CA 1
ATOM 760 C C . LYS A 1 94 ? -52.415 19.188 95.864 1.00 21.46 158 LYS A C 1
ATOM 761 O O . LYS A 1 94 ? -52.025 20.283 95.455 1.00 19.61 158 LYS A O 1
ATOM 767 N N . TYR A 1 95 ? -52.058 18.042 95.299 1.00 19.79 159 TYR A N 1
ATOM 768 C CA . TYR A 1 95 ? -51.188 18.046 94.132 1.00 19.34 159 TYR A CA 1
ATOM 769 C C . TYR A 1 95 ? -52.032 17.904 92.878 1.00 17.83 159 TYR A C 1
ATOM 770 O O . TYR A 1 95 ? -53.101 17.290 92.899 1.00 19.15 159 TYR A O 1
ATOM 779 N N . TYR A 1 96 ? -51.552 18.493 91.790 1.00 17.47 160 TYR A N 1
ATOM 780 C CA . TYR A 1 96 ? -52.229 18.427 90.506 1.00 16.55 160 TYR A CA 1
ATOM 781 C C . TYR A 1 96 ? -51.175 18.065 89.474 1.00 18.76 160 TYR A C 1
ATOM 782 O O . TYR A 1 96 ? -50.067 18.599 89.505 1.00 17.84 160 TYR A O 1
ATOM 791 N N . ILE A 1 97 ? -51.512 17.159 88.565 1.00 18.09 161 ILE A N 1
ATOM 792 C CA . ILE A 1 97 ? -50.568 16.769 87.526 1.00 18.23 161 ILE A CA 1
ATOM 793 C C . ILE A 1 97 ? -50.793 17.612 86.279 1.00 17.54 161 ILE A C 1
ATOM 794 O O . ILE A 1 97 ? -51.902 17.676 85.745 1.00 17.46 161 ILE A O 1
ATOM 799 N N . GLY A 1 98 ? -49.732 18.277 85.830 1.00 15.99 162 GLY A N 1
ATOM 800 C CA . GLY A 1 98 ? -49.827 19.110 84.647 1.00 16.38 162 GLY A CA 1
ATOM 801 C C . GLY A 1 98 ? -48.833 18.665 83.592 1.00 16.18 162 GLY A C 1
ATOM 802 O O . GLY A 1 98 ? -47.691 19.132 83.563 1.00 15.41 162 GLY A O 1
ATOM 803 N N . PHE A 1 99 ? -49.267 17.755 82.728 1.00 15.23 163 PHE A N 1
ATOM 804 C CA . PHE A 1 99 ? -48.422 17.239 81.661 1.00 14.10 163 PHE A CA 1
ATOM 805 C C . PHE A 1 99 ? -48.567 18.117 80.423 1.00 16.56 163 PHE A C 1
ATOM 806 O O . PHE A 1 99 ? -49.661 18.557 80.077 1.00 16.55 163 PHE A O 1
ATOM 814 N N . ARG A 1 100 ? -47.451 18.361 79.752 1.00 15.13 164 ARG A N 1
ATOM 815 C CA . ARG A 1 100 ? -47.439 19.217 78.581 1.00 16.11 164 ARG A CA 1
ATOM 816 C C . ARG A 1 100 ? -48.078 18.599 77.345 1.00 15.92 164 ARG A C 1
ATOM 817 O O . ARG A 1 100 ? -48.792 19.278 76.607 1.00 18.48 164 ARG A O 1
ATOM 825 N N . TYR A 1 101 ? -47.858 17.305 77.135 1.00 16.21 165 TYR A N 1
ATOM 826 C CA . TYR A 1 101 ? -48.360 16.669 75.927 1.00 16.35 165 TYR A CA 1
ATOM 827 C C . TYR A 1 101 ? -49.392 15.553 76.049 1.00 16.58 165 TYR A C 1
ATOM 828 O O . TYR A 1 101 ? -49.791 14.989 75.037 1.00 17.76 165 TYR A O 1
ATOM 837 N N . VAL A 1 102 ? -49.813 15.221 77.264 1.00 17.33 166 VAL A N 1
ATOM 838 C CA . VAL A 1 102 ? -50.830 14.180 77.446 1.00 16.79 166 VAL A CA 1
ATOM 839 C C . VAL A 1 102 ? -51.739 14.537 78.613 1.00 17.56 166 VAL A C 1
ATOM 840 O O . VAL A 1 102 ? -51.409 15.393 79.427 1.00 16.39 166 VAL A O 1
ATOM 844 N N . HIS A 1 103 ? -52.893 13.883 78.687 1.00 19.21 167 HIS A N 1
ATOM 845 C CA . HIS A 1 103 ? -53.833 14.136 79.771 1.00 19.93 167 HIS A CA 1
ATOM 846 C C . HIS A 1 103 ? -53.293 13.518 81.054 1.00 19.94 167 HIS A C 1
ATOM 847 O O . HIS A 1 103 ? -52.731 12.426 81.030 1.00 21.30 167 HIS A O 1
ATOM 854 N N . PRO A 1 104 ? -53.437 14.218 82.191 1.00 20.65 168 PRO A N 1
ATOM 855 C CA . PRO A 1 104 ? -54.067 15.537 82.321 1.00 19.16 168 PRO A CA 1
ATOM 856 C C . PRO A 1 104 ? -53.144 16.653 81.832 1.00 19.69 168 PRO A C 1
ATOM 857 O O . PRO A 1 104 ? -51.996 16.753 82.262 1.00 18.72 168 PRO A O 1
ATOM 861 N N . LEU A 1 105 ? -53.654 17.484 80.931 1.00 18.26 169 LEU A N 1
ATOM 862 C CA . LEU A 1 105 ? -52.875 18.581 80.365 1.00 19.01 169 LEU A CA 1
ATOM 863 C C . LEU A 1 105 ? -52.701 19.748 81.326 1.00 18.15 169 LEU A C 1
ATOM 864 O O . LEU A 1 105 ? -53.515 19.952 82.229 1.00 18.00 169 LEU A O 1
ATOM 869 N N . THR A 1 106 ? -51.630 20.513 81.118 1.00 18.09 170 THR A N 1
ATOM 870 C CA . THR A 1 106 ? -51.329 21.672 81.954 1.00 17.76 170 THR A CA 1
ATOM 871 C C . THR A 1 106 ? -52.579 22.537 82.087 1.00 18.18 170 THR A C 1
ATOM 872 O O . THR A 1 106 ? -52.947 22.950 83.185 1.00 17.68 170 THR A O 1
ATOM 876 N N . GLU A 1 107 ? -53.219 22.797 80.952 1.00 18.44 171 GLU A N 1
ATOM 877 C CA . GLU A 1 107 ? -54.421 23.621 80.896 1.00 19.88 171 GLU A CA 1
ATOM 878 C C . GLU A 1 107 ? -55.581 23.020 81.695 1.00 20.93 171 GLU A C 1
ATOM 879 O O . GLU A 1 107 ? -56.322 23.737 82.369 1.00 20.88 171 GLU A O 1
ATOM 885 N N . GLU A 1 108 ? -55.740 21.703 81.621 1.00 21.34 172 GLU A N 1
ATOM 886 C CA . GLU A 1 108 ? -56.814 21.041 82.349 1.00 21.61 172 GLU A CA 1
ATOM 887 C C . GLU A 1 108 ? -56.571 21.129 83.849 1.00 21.96 172 GLU A C 1
ATOM 888 O O . GLU A 1 108 ? -57.510 21.260 84.634 1.00 21.14 172 GLU A O 1
ATOM 894 N N . ALA A 1 109 ? -55.302 21.073 84.246 1.00 19.75 173 ALA A N 1
ATOM 895 C CA . ALA A 1 109 ? -54.943 21.148 85.656 1.00 21.02 173 ALA A CA 1
ATOM 896 C C . ALA A 1 109 ? -55.204 22.542 86.230 1.00 20.92 173 ALA A C 1
ATOM 897 O O . ALA A 1 109 ? -55.705 22.675 87.346 1.00 21.49 173 ALA A O 1
ATOM 899 N N . ILE A 1 110 ? -54.856 23.575 85.468 1.00 21.54 174 ILE A N 1
ATOM 900 C CA . ILE A 1 110 ? -55.061 24.948 85.921 1.00 21.07 174 ILE A CA 1
ATOM 901 C C . ILE A 1 110 ? -56.552 25.198 86.094 1.00 22.81 174 ILE A C 1
ATOM 902 O O . ILE A 1 110 ? -56.986 25.797 87.076 1.00 23.10 174 ILE A O 1
ATOM 907 N N . GLU A 1 111 ? -57.324 24.724 85.125 1.00 24.25 175 GLU A N 1
ATOM 908 C CA . GLU A 1 111 ? -58.772 24.868 85.137 1.00 26.60 175 GLU A CA 1
ATOM 909 C C . GLU A 1 111 ? -59.349 24.266 86.419 1.00 26.79 175 GLU A C 1
ATOM 910 O O . GLU A 1 111 ? -60.187 24.878 87.080 1.00 26.26 175 GLU A O 1
ATOM 916 N N . GLU A 1 112 ? -58.897 23.068 86.776 1.00 25.35 176 GLU A N 1
ATOM 917 C CA . GLU A 1 112 ? -59.383 22.424 87.988 1.00 25.41 176 GLU A CA 1
ATOM 918 C C . GLU A 1 112 ? -58.923 23.166 89.239 1.00 24.86 176 GLU A C 1
ATOM 919 O O . GLU A 1 112 ? -59.678 23.301 90.202 1.00 24.12 176 GLU A O 1
ATOM 925 N N . MET A 1 113 ? -57.685 23.653 89.223 1.00 22.89 177 MET A N 1
ATOM 926 C CA . MET A 1 113 ? -57.145 24.379 90.364 1.00 21.98 177 MET A CA 1
ATOM 927 C C . MET A 1 113 ? -57.994 25.607 90.683 1.00 22.67 177 MET A C 1
ATOM 928 O O . MET A 1 113 ? -58.293 25.880 91.845 1.00 23.93 177 MET A O 1
ATOM 933 N N . GLU A 1 114 ? -58.375 26.343 89.645 1.00 23.39 178 GLU A N 1
ATOM 934 C CA . GLU A 1 114 ? -59.192 27.541 89.814 1.00 25.66 178 GLU A CA 1
ATOM 935 C C . GLU A 1 114 ? -60.565 27.167 90.372 1.00 28.08 178 GLU A C 1
ATOM 936 O O . GLU A 1 114 ? -61.093 27.844 91.255 1.00 28.13 178 GLU A O 1
ATOM 942 N N . ARG A 1 115 ? -61.132 26.080 89.859 1.00 29.37 179 ARG A N 1
ATOM 943 C CA . ARG A 1 115 ? -62.444 25.618 90.304 1.00 30.37 179 ARG A CA 1
ATOM 944 C C . ARG A 1 115 ? -62.435 25.154 91.753 1.00 30.24 179 ARG A C 1
ATOM 945 O O . ARG A 1 115 ? -63.459 25.207 92.431 1.00 30.40 179 ARG A O 1
ATOM 953 N N . ASP A 1 116 ? -61.283 24.698 92.232 1.00 29.40 180 ASP A N 1
ATOM 954 C CA . ASP A 1 116 ? -61.182 24.248 93.614 1.00 28.91 180 ASP A CA 1
ATOM 955 C C . ASP A 1 116 ? -61.053 25.433 94.569 1.00 28.81 180 ASP A C 1
ATOM 956 O O . ASP A 1 116 ? -60.986 25.256 95.784 1.00 29.14 180 ASP A O 1
ATOM 961 N N . GLY A 1 117 ? -61.015 26.639 94.007 1.00 29.65 181 GLY A N 1
ATOM 962 C CA . GLY A 1 117 ? -60.908 27.843 94.815 1.00 29.56 181 GLY A CA 1
ATOM 963 C C . GLY A 1 117 ? -59.690 27.911 95.716 1.00 29.88 181 GLY A C 1
ATOM 964 O O . GLY A 1 117 ? -59.786 28.321 96.874 1.00 29.27 181 GLY A O 1
ATOM 965 N N . LEU A 1 118 ? -58.537 27.515 95.184 1.00 29.31 182 LEU A N 1
ATOM 966 C CA . LEU A 1 118 ? -57.295 27.532 95.947 1.00 28.67 182 LEU A CA 1
ATOM 967 C C . LEU A 1 118 ? -56.873 28.953 96.296 1.00 28.23 182 LEU A C 1
ATOM 968 O O . LEU A 1 118 ? -57.199 29.898 95.583 1.00 28.83 182 LEU A O 1
ATOM 973 N N . GLU A 1 119 ? -56.140 29.092 97.394 1.00 28.69 183 GLU A N 1
ATOM 974 C CA . GLU A 1 119 ? -55.643 30.391 97.829 1.00 29.50 183 GLU A CA 1
ATOM 975 C C . GLU A 1 119 ? -54.232 30.600 97.290 1.00 28.84 183 GLU A C 1
ATOM 976 O O . GLU A 1 119 ? -53.814 31.729 97.019 1.00 28.37 183 GLU A O 1
ATOM 982 N N . ARG A 1 120 ? -53.508 29.496 97.133 1.00 26.97 184 ARG A N 1
ATOM 983 C CA . ARG A 1 120 ? -52.130 29.529 96.660 1.00 25.66 184 ARG A CA 1
ATOM 984 C C . ARG A 1 120 ? -51.884 28.435 95.621 1.00 23.97 184 ARG A C 1
ATOM 985 O O . ARG A 1 120 ? -52.309 27.295 95.802 1.00 24.08 184 ARG A O 1
ATOM 993 N N . ALA A 1 121 ? -51.201 28.788 94.533 1.00 21.47 185 ALA A N 1
ATOM 994 C CA . ALA A 1 121 ? -50.885 27.830 93.475 1.00 18.71 185 ALA A CA 1
ATOM 995 C C . ALA A 1 121 ? -49.382 27.856 93.215 1.00 18.31 185 ALA A C 1
ATOM 996 O O . ALA A 1 121 ? -48.801 28.920 92.997 1.00 17.88 185 ALA A O 1
ATOM 998 N N . ILE A 1 122 ? -48.755 26.685 93.238 1.00 17.21 186 ILE A N 1
ATOM 999 C CA . ILE A 1 122 ? -47.315 26.599 93.012 1.00 16.28 186 ILE A CA 1
ATOM 1000 C C . ILE A 1 122 ? -46.986 25.769 91.772 1.00 15.95 186 ILE A C 1
ATOM 1001 O O . ILE A 1 122 ? -47.343 24.594 91.688 1.00 15.63 186 ILE A O 1
ATOM 1006 N N . ALA A 1 123 ? -46.313 26.390 90.808 1.00 14.85 187 ALA A N 1
ATOM 1007 C CA . ALA A 1 123 ? -45.901 25.704 89.586 1.00 14.38 187 ALA A CA 1
ATOM 1008 C C . ALA A 1 123 ? -44.571 25.037 89.920 1.00 14.99 187 ALA A C 1
ATOM 1009 O O . ALA A 1 123 ? -43.518 25.671 89.903 1.00 14.88 187 ALA A O 1
ATOM 1011 N N . PHE A 1 124 ? -44.639 23.746 90.226 1.00 13.21 188 PHE A N 1
ATOM 1012 C CA . PHE A 1 124 ? -43.481 22.964 90.629 1.00 13.38 188 PHE A CA 1
ATOM 1013 C C . PHE A 1 124 ? -42.976 22.081 89.492 1.00 11.51 188 PHE A C 1
ATOM 1014 O O . PHE A 1 124 ? -43.516 21.005 89.238 1.00 11.96 188 PHE A O 1
ATOM 1022 N N . THR A 1 125 ? -41.934 22.533 88.805 1.00 12.04 189 THR A N 1
ATOM 1023 C CA . THR A 1 125 ? -41.399 21.734 87.715 1.00 10.73 189 THR A CA 1
ATOM 1024 C C . THR A 1 125 ? -40.801 20.427 88.231 1.00 9.85 189 THR A C 1
ATOM 1025 O O . THR A 1 125 ? -40.153 20.393 89.283 1.00 10.67 189 THR A O 1
ATOM 1029 N N . GLN A 1 126 ? -41.021 19.347 87.490 1.00 10.74 190 GLN A N 1
ATOM 1030 C CA . GLN A 1 126 ? -40.468 18.059 87.876 1.00 9.61 190 GLN A CA 1
ATOM 1031 C C . GLN A 1 126 ? -39.140 17.768 87.175 1.00 9.77 190 GLN A C 1
ATOM 1032 O O . GLN A 1 126 ? -38.611 16.661 87.260 1.00 11.19 190 GLN A O 1
ATOM 1038 N N . TYR A 1 127 ? -38.616 18.769 86.465 1.00 10.40 191 TYR A N 1
ATOM 1039 C CA . TYR A 1 127 ? -37.309 18.658 85.818 1.00 9.73 191 TYR A CA 1
ATOM 1040 C C . TYR A 1 127 ? -36.376 19.392 86.789 1.00 7.07 191 TYR A C 1
ATOM 1041 O O . TYR A 1 127 ? -36.510 20.602 86.986 1.00 8.96 191 TYR A O 1
ATOM 1050 N N . PRO A 1 128 ? -35.415 18.689 87.401 1.00 8.62 192 PRO A N 1
ATOM 1051 C CA . PRO A 1 128 ? -34.524 19.392 88.336 1.00 8.92 192 PRO A CA 1
ATOM 1052 C C . PRO A 1 128 ? -33.671 20.484 87.695 1.00 8.86 192 PRO A C 1
ATOM 1053 O O . PRO A 1 128 ? -33.375 21.495 88.326 1.00 10.05 192 PRO A O 1
ATOM 1057 N N . GLN A 1 129 ? -33.284 20.271 86.437 1.00 7.69 193 GLN A N 1
ATOM 1058 C CA . GLN A 1 129 ? -32.447 21.221 85.714 1.00 8.52 193 GLN A CA 1
ATOM 1059 C C . GLN A 1 129 ? -33.297 21.983 84.704 1.00 8.03 193 GLN A C 1
ATOM 1060 O O . GLN A 1 129 ? -34.061 21.386 83.949 1.00 10.21 193 GLN A O 1
ATOM 1066 N N . TYR A 1 130 ? -33.152 23.301 84.687 1.00 7.82 194 TYR A N 1
ATOM 1067 C CA . TYR A 1 130 ? -33.949 24.135 83.799 1.00 7.55 194 TYR A CA 1
ATOM 1068 C C . TYR A 1 130 ? -33.501 24.218 82.353 1.00 8.21 194 TYR A C 1
ATOM 1069 O O . TYR A 1 130 ? -32.345 24.508 82.069 1.00 8.79 194 TYR A O 1
ATOM 1078 N N . SER A 1 131 ? -34.433 23.944 81.448 1.00 9.35 195 SER A N 1
ATOM 1079 C CA . SER A 1 131 ? -34.188 24.118 80.022 1.00 9.75 195 SER A CA 1
ATOM 1080 C C . SER A 1 131 ? -35.410 24.877 79.532 1.00 9.74 195 SER A C 1
ATOM 1081 O O . SER A 1 131 ? -36.521 24.635 80.007 1.00 10.06 195 SER A O 1
ATOM 1084 N N . CYS A 1 132 ? -35.217 25.799 78.596 1.00 10.31 196 CYS A N 1
ATOM 1085 C CA . CYS A 1 132 ? -36.349 26.545 78.066 1.00 12.65 196 CYS A CA 1
ATOM 1086 C C . CYS A 1 132 ? -37.267 25.573 77.329 1.00 12.48 196 CYS A C 1
ATOM 1087 O O . CYS A 1 132 ? -38.466 25.823 77.191 1.00 13.55 196 CYS A O 1
ATOM 1090 N N . SER A 1 133 ? -36.702 24.450 76.895 1.00 13.49 197 SER A N 1
ATOM 1091 C CA . SER A 1 133 ? -37.450 23.431 76.159 1.00 14.20 197 SER A CA 1
ATOM 1092 C C . SER A 1 133 ? -38.351 22.562 77.033 1.00 13.83 197 SER A C 1
ATOM 1093 O O . SER A 1 133 ? -39.297 21.945 76.547 1.00 15.04 197 SER A O 1
ATOM 1096 N N . THR A 1 134 ? -38.049 22.500 78.323 1.00 11.47 198 THR A N 1
ATOM 1097 C CA . THR A 1 134 ? -38.829 21.670 79.227 1.00 10.46 198 THR A CA 1
ATOM 1098 C C . THR A 1 134 ? -39.601 22.537 80.212 1.00 11.98 198 THR A C 1
ATOM 1099 O O . THR A 1 134 ? -40.765 22.853 79.979 1.00 10.89 198 THR A O 1
ATOM 1103 N N A THR A 1 135 ? -38.954 22.934 81.302 0.50 9.85 199 THR A N 1
ATOM 1104 N N B THR A 1 135 ? -38.964 22.923 81.311 0.50 11.93 199 THR A N 1
ATOM 1105 C CA A THR A 1 135 ? -39.615 23.772 82.290 0.50 8.99 199 THR A CA 1
ATOM 1106 C CA B THR A 1 135 ? -39.632 23.763 82.296 0.50 13.06 199 THR A CA 1
ATOM 1107 C C A THR A 1 135 ? -40.113 25.064 81.650 0.50 10.15 199 THR A C 1
ATOM 1108 C C B THR A 1 135 ? -40.104 25.079 81.671 0.50 12.37 199 THR A C 1
ATOM 1109 O O A THR A 1 135 ? -41.231 25.507 81.915 0.50 10.32 199 THR A O 1
ATOM 1110 O O B THR A 1 135 ? -41.198 25.555 81.972 0.50 12.30 199 THR A O 1
ATOM 1117 N N . GLY A 1 136 ? -39.285 25.654 80.794 1.00 10.72 200 GLY A N 1
ATOM 1118 C CA . GLY A 1 136 ? -39.658 26.899 80.137 1.00 11.34 200 GLY A CA 1
ATOM 1119 C C . GLY A 1 136 ? -40.968 26.761 79.381 1.00 12.21 200 GLY A C 1
ATOM 1120 O O . GLY A 1 136 ? -41.842 27.630 79.462 1.00 13.74 200 GLY A O 1
ATOM 1121 N N . SER A 1 137 ? -41.111 25.663 78.648 1.00 12.91 201 SER A N 1
ATOM 1122 C CA . SER A 1 137 ? -42.336 25.427 77.896 1.00 14.05 201 SER A CA 1
ATOM 1123 C C . SER A 1 137 ? -43.526 25.241 78.833 1.00 14.23 201 SER A C 1
ATOM 1124 O O . SER A 1 137 ? -44.599 25.794 78.591 1.00 14.96 201 SER A O 1
ATOM 1127 N N . SER A 1 138 ? -43.343 24.463 79.901 1.00 14.25 202 SER A N 1
ATOM 1128 C CA . SER A 1 138 ? -44.423 24.232 80.862 1.00 14.02 202 SER A CA 1
ATOM 1129 C C . SER A 1 138 ? -44.855 25.520 81.554 1.00 14.42 202 SER A C 1
ATOM 1130 O O . SER A 1 138 ? -46.047 25.728 81.814 1.00 14.97 202 SER A O 1
ATOM 1133 N N . LEU A 1 139 ? -43.896 26.389 81.863 1.00 12.83 203 LEU A N 1
ATOM 1134 C CA . LEU A 1 139 ? -44.236 27.650 82.509 1.00 13.76 203 LEU A CA 1
ATOM 1135 C C . LEU A 1 139 ? -44.933 28.567 81.506 1.00 14.27 203 LEU A C 1
ATOM 1136 O O . LEU A 1 139 ? -45.914 29.230 81.841 1.00 16.06 203 LEU A O 1
ATOM 1141 N N . ASN A 1 140 ? -44.434 28.592 80.275 1.00 14.72 204 ASN A N 1
ATOM 1142 C CA . ASN A 1 140 ? -45.044 29.418 79.239 1.00 16.10 204 ASN A CA 1
ATOM 1143 C C . ASN A 1 140 ? -46.484 28.981 79.003 1.00 17.37 204 ASN A C 1
ATOM 1144 O O . ASN A 1 140 ? -47.336 29.789 78.637 1.00 17.85 204 ASN A O 1
ATOM 1149 N N . ALA A 1 141 ? -46.755 27.699 79.224 1.00 16.85 205 ALA A N 1
ATOM 1150 C CA . ALA A 1 141 ? -48.104 27.177 79.032 1.00 17.74 205 ALA A CA 1
ATOM 1151 C C . ALA A 1 141 ? -49.066 27.758 80.064 1.00 18.27 205 ALA A C 1
ATOM 1152 O O . ALA A 1 141 ? -50.258 27.925 79.787 1.00 20.66 205 ALA A O 1
ATOM 1154 N N . ILE A 1 142 ? -48.557 28.070 81.252 1.00 17.33 206 ILE A N 1
ATOM 1155 C CA . ILE A 1 142 ? -49.399 28.635 82.296 1.00 17.83 206 ILE A CA 1
ATOM 1156 C C . ILE A 1 142 ? -49.762 30.058 81.900 1.00 20.24 206 ILE A C 1
ATOM 1157 O O . ILE A 1 142 ? -50.908 30.479 82.045 1.00 20.90 206 ILE A O 1
ATOM 1162 N N . TYR A 1 143 ? -48.780 30.794 81.390 1.00 20.14 207 TYR A N 1
ATOM 1163 C CA . TYR A 1 143 ? -49.026 32.159 80.951 1.00 21.43 207 TYR A CA 1
ATOM 1164 C C . TYR A 1 143 ? -49.966 32.148 79.743 1.00 21.69 207 TYR A C 1
ATOM 1165 O O . TYR A 1 143 ? -50.919 32.928 79.684 1.00 23.04 207 TYR A O 1
ATOM 1174 N N . ARG A 1 144 ? -49.691 31.265 78.785 1.00 21.91 208 ARG A N 1
ATOM 1175 C CA . ARG A 1 144 ? -50.501 31.153 77.574 1.00 24.11 208 ARG A CA 1
ATOM 1176 C C . ARG A 1 144 ? -51.958 30.829 77.887 1.00 25.21 208 ARG A C 1
ATOM 1177 O O . ARG A 1 144 ? -52.867 31.334 77.225 1.00 25.80 208 ARG A O 1
ATOM 1185 N N . TYR A 1 145 ? -52.178 29.988 78.893 1.00 25.72 209 TYR A N 1
ATOM 1186 C CA . TYR A 1 145 ? -53.534 29.613 79.275 1.00 26.98 209 TYR A CA 1
ATOM 1187 C C . TYR A 1 145 ? -54.367 30.837 79.636 1.00 27.81 209 TYR A C 1
ATOM 1188 O O . TYR A 1 145 ? -55.429 31.071 79.056 1.00 28.13 209 TYR A O 1
ATOM 1197 N N . TYR A 1 146 ? -53.884 31.610 80.604 1.00 28.52 210 TYR A N 1
ATOM 1198 C CA . TYR A 1 146 ? -54.595 32.801 81.047 1.00 30.35 210 TYR A CA 1
ATOM 1199 C C . TYR A 1 146 ? -54.702 33.858 79.958 1.00 32.19 210 TYR A C 1
ATOM 1200 O O . TYR A 1 146 ? -55.684 34.596 79.900 1.00 32.48 210 TYR A O 1
ATOM 1209 N N . ASN A 1 147 ? -53.697 33.932 79.095 1.00 34.53 211 ASN A N 1
ATOM 1210 C CA . ASN A 1 147 ? -53.718 34.904 78.011 1.00 37.63 211 ASN A CA 1
ATOM 1211 C C . ASN A 1 147 ? -54.624 34.404 76.888 1.00 39.79 211 ASN A C 1
ATOM 1212 O O . ASN A 1 147 ? -54.976 35.152 75.975 1.00 40.45 211 ASN A O 1
ATOM 1217 N N . GLN A 1 148 ? -55.003 33.132 76.972 1.00 41.06 212 GLN A N 1
ATOM 1218 C CA . GLN A 1 148 ? -55.877 32.515 75.981 1.00 42.86 212 GLN A CA 1
ATOM 1219 C C . GLN A 1 148 ? -57.333 32.704 76.394 1.00 43.12 212 GLN A C 1
ATOM 1220 O O . GLN A 1 148 ? -58.188 33.026 75.568 1.00 43.58 212 GLN A O 1
ATOM 1226 N N . VAL A 1 149 ? -57.608 32.500 77.679 1.00 43.02 213 VAL A N 1
ATOM 1227 C CA . VAL A 1 149 ? -58.959 32.641 78.206 1.00 43.90 213 VAL A CA 1
ATOM 1228 C C . VAL A 1 149 ? -59.298 34.097 78.519 1.00 44.47 213 VAL A C 1
ATOM 1229 O O . VAL A 1 149 ? -60.406 34.403 78.963 1.00 45.05 213 VAL A O 1
ATOM 1233 N N . GLY A 1 150 ? -58.338 34.988 78.290 1.00 44.54 214 GLY A N 1
ATOM 1234 C CA . GLY A 1 150 ? -58.553 36.404 78.541 1.00 44.41 214 GLY A CA 1
ATOM 1235 C C . GLY A 1 150 ? -59.017 36.745 79.945 1.00 44.81 214 GLY A C 1
ATOM 1236 O O . GLY A 1 150 ? -59.820 37.661 80.136 1.00 45.24 214 GLY A O 1
ATOM 1237 N N . ARG A 1 151 ? -58.511 36.015 80.932 1.00 44.23 215 ARG A N 1
ATOM 1238 C CA . ARG A 1 151 ? -58.881 36.250 82.322 1.00 43.78 215 ARG A CA 1
ATOM 1239 C C . ARG A 1 151 ? -57.653 36.192 83.220 1.00 42.72 215 ARG A C 1
ATOM 1240 O O . ARG A 1 151 ? -56.658 35.549 82.884 1.00 42.67 215 ARG A O 1
ATOM 1248 N N . LYS A 1 152 ? -57.730 36.866 84.363 1.00 41.25 216 LYS A N 1
ATOM 1249 C CA . LYS A 1 152 ? -56.623 36.882 85.308 1.00 39.61 216 LYS A CA 1
ATOM 1250 C C . LYS A 1 152 ? -56.796 35.799 86.365 1.00 38.17 216 LYS A C 1
ATOM 1251 O O . LYS A 1 152 ? -57.913 35.485 86.775 1.00 37.54 216 LYS A O 1
ATOM 1257 N N . PRO A 1 153 ? -55.681 35.207 86.817 1.00 36.06 217 PRO A N 1
ATOM 1258 C CA . PRO A 1 153 ? -55.706 34.152 87.831 1.00 34.97 217 PRO A CA 1
ATOM 1259 C C . PRO A 1 153 ? -56.502 34.527 89.078 1.00 34.31 217 PRO A C 1
ATOM 1260 O O . PRO A 1 153 ? -56.432 35.659 89.556 1.00 34.95 217 PRO A O 1
ATOM 1264 N N . THR A 1 154 ? -57.259 33.569 89.600 1.00 32.75 218 THR A N 1
ATOM 1265 C CA . THR A 1 154 ? -58.041 33.796 90.805 1.00 32.20 218 THR A CA 1
ATOM 1266 C C . THR A 1 154 ? -57.259 33.217 91.977 1.00 30.83 218 THR A C 1
ATOM 1267 O O . THR A 1 154 ? -57.764 33.127 93.096 1.00 30.76 218 THR A O 1
ATOM 1271 N N . MET A 1 155 ? -56.015 32.832 91.700 1.00 29.53 219 MET A N 1
ATOM 1272 C CA . MET A 1 155 ? -55.125 32.252 92.702 1.00 27.79 219 MET A CA 1
ATOM 1273 C C . MET A 1 155 ? -53.794 33.005 92.720 1.00 25.17 219 MET A C 1
ATOM 1274 O O . MET A 1 155 ? -53.420 33.640 91.737 1.00 25.36 219 MET A O 1
ATOM 1279 N N . LYS A 1 156 ? -53.086 32.903 93.840 1.00 25.66 220 LYS A N 1
ATOM 1280 C CA . LYS A 1 156 ? -51.780 33.535 94.021 1.00 25.88 220 LYS A CA 1
ATOM 1281 C C . LYS A 1 156 ? -50.732 32.548 93.490 1.00 23.73 220 LYS A C 1
ATOM 1282 O O . LYS A 1 156 ? -50.546 31.483 94.075 1.00 25.53 220 LYS A O 1
ATOM 1288 N N . TRP A 1 157 ? -50.046 32.898 92.404 1.00 20.99 221 TRP A N 1
ATOM 1289 C CA . TRP A 1 157 ? -49.044 32.003 91.819 1.00 18.05 221 TRP A CA 1
ATOM 1290 C C . TRP A 1 157 ? -47.589 32.265 92.188 1.00 17.29 221 TRP A C 1
ATOM 1291 O O . TRP A 1 157 ? -47.203 33.371 92.549 1.00 15.73 221 TRP A O 1
ATOM 1302 N N . SER A 1 158 ? -46.787 31.213 92.074 1.00 16.41 222 SER A N 1
ATOM 1303 C CA . SER A 1 158 ? -45.352 31.272 92.326 1.00 15.18 222 SER A CA 1
ATOM 1304 C C . SER A 1 158 ? -44.806 30.018 91.661 1.00 15.03 222 SER A C 1
ATOM 1305 O O . SER A 1 158 ? -45.577 29.138 91.277 1.00 15.83 222 SER A O 1
ATOM 1308 N N . THR A 1 159 ? -43.492 29.934 91.500 1.00 13.87 223 THR A N 1
ATOM 1309 C CA . THR A 1 159 ? -42.931 28.746 90.870 1.00 13.29 223 THR A CA 1
ATOM 1310 C C . THR A 1 159 ? -41.605 28.296 91.450 1.00 13.47 223 THR A C 1
ATOM 1311 O O . THR A 1 159 ? -40.798 29.105 91.898 1.00 13.45 223 THR A O 1
ATOM 1315 N N . ILE A 1 160 ? -41.430 26.978 91.472 1.00 13.14 224 ILE A N 1
ATOM 1316 C CA . ILE A 1 160 ? -40.193 26.339 91.893 1.00 13.09 224 ILE A CA 1
ATOM 1317 C C . ILE A 1 160 ? -39.772 25.904 90.492 1.00 11.17 224 ILE A C 1
ATOM 1318 O O . ILE A 1 160 ? -40.207 24.859 89.999 1.00 12.34 224 ILE A O 1
ATOM 1323 N N . ASP A 1 161 ? -38.965 26.743 89.843 1.00 12.49 225 ASP A N 1
ATOM 1324 C CA . ASP A 1 161 ? -38.548 26.509 88.462 1.00 10.72 225 ASP A CA 1
ATOM 1325 C C . ASP A 1 161 ? -37.285 25.684 88.216 1.00 11.38 225 ASP A C 1
ATOM 1326 O O . ASP A 1 161 ? -36.984 25.340 87.077 1.00 9.70 225 ASP A O 1
ATOM 1331 N N . ARG A 1 162 ? -36.545 25.376 89.274 1.00 10.63 226 ARG A N 1
ATOM 1332 C CA . ARG A 1 162 ? -35.361 24.534 89.153 1.00 9.71 226 ARG A CA 1
ATOM 1333 C C . ARG A 1 162 ? -34.872 24.124 90.540 1.00 10.31 226 ARG A C 1
ATOM 1334 O O . ARG A 1 162 ? -35.190 24.775 91.537 1.00 11.59 226 ARG A O 1
ATOM 1342 N N . TRP A 1 163 ? -34.140 23.015 90.595 1.00 9.29 227 TRP A N 1
ATOM 1343 C CA . TRP A 1 163 ? -33.595 22.477 91.844 1.00 9.42 227 TRP A CA 1
ATOM 1344 C C . TRP A 1 163 ? -32.523 21.444 91.491 1.00 9.12 227 TRP A C 1
ATOM 1345 O O . TRP A 1 163 ? -32.558 20.302 91.955 1.00 9.09 227 TRP A O 1
ATOM 1356 N N . PRO A 1 164 ? -31.530 21.847 90.679 1.00 9.04 228 PRO A N 1
ATOM 1357 C CA . PRO A 1 164 ? -30.464 20.929 90.259 1.00 9.01 228 PRO A CA 1
ATOM 1358 C C . PRO A 1 164 ? -29.553 20.343 91.320 1.00 8.72 228 PRO A C 1
ATOM 1359 O O . PRO A 1 164 ? -28.953 19.287 91.107 1.00 10.13 228 PRO A O 1
ATOM 1363 N N . THR A 1 165 ? -29.452 21.005 92.465 1.00 9.19 229 THR A N 1
ATOM 1364 C CA . THR A 1 165 ? -28.563 20.499 93.501 1.00 11.34 229 THR A CA 1
ATOM 1365 C C . THR A 1 165 ? -29.210 20.257 94.858 1.00 11.40 229 THR A C 1
ATOM 1366 O O . THR A 1 165 ? -28.500 20.173 95.863 1.00 12.90 229 THR A O 1
ATOM 1370 N N . HIS A 1 166 ? -30.532 20.124 94.895 1.00 11.78 230 HIS A N 1
ATOM 1371 C CA . HIS A 1 166 ? -31.197 19.883 96.175 1.00 13.28 230 HIS A CA 1
ATOM 1372 C C . HIS A 1 166 ? -30.554 18.668 96.845 1.00 13.48 230 HIS A C 1
ATOM 1373 O O . HIS A 1 166 ? -30.432 17.605 96.241 1.00 12.05 230 HIS A O 1
ATOM 1380 N N . HIS A 1 167 ? -30.150 18.826 98.103 1.00 15.73 231 HIS A N 1
ATOM 1381 C CA . HIS A 1 167 ? -29.467 17.748 98.812 1.00 16.00 231 HIS A CA 1
ATOM 1382 C C . HIS A 1 167 ? -30.147 16.384 98.842 1.00 14.62 231 HIS A C 1
ATOM 1383 O O . HIS A 1 167 ? -29.464 15.359 98.800 1.00 15.50 231 HIS A O 1
ATOM 1390 N N . LEU A 1 168 ? -31.474 16.349 98.919 1.00 13.89 232 LEU A N 1
ATOM 1391 C CA . LEU A 1 168 ? -32.159 15.065 98.956 1.00 15.98 232 LEU A CA 1
ATOM 1392 C C . LEU A 1 168 ? -32.191 14.440 97.573 1.00 14.08 232 LEU A C 1
ATOM 1393 O O . LEU A 1 168 ? -32.170 13.219 97.439 1.00 15.26 232 LEU A O 1
ATOM 1398 N N . LEU A 1 169 ? -32.238 15.277 96.542 1.00 13.26 233 LEU A N 1
ATOM 1399 C CA . LEU A 1 169 ? -32.219 14.760 95.178 1.00 11.86 233 LEU A CA 1
ATOM 1400 C C . LEU A 1 169 ? -30.864 14.091 94.979 1.00 10.54 233 LEU A C 1
ATOM 1401 O O . LEU A 1 169 ? -30.775 12.969 94.469 1.00 12.37 233 LEU A O 1
ATOM 1406 N N . ILE A 1 170 ? -29.809 14.789 95.389 1.00 10.38 234 ILE A N 1
ATOM 1407 C CA . ILE A 1 170 ? -28.451 14.282 95.260 1.00 11.86 234 ILE A CA 1
ATOM 1408 C C . ILE A 1 170 ? -28.294 12.982 96.052 1.00 12.19 234 ILE A C 1
ATOM 1409 O O . ILE A 1 170 ? -27.668 12.041 95.581 1.00 13.28 234 ILE A O 1
ATOM 1414 N N . GLN A 1 171 ? -28.874 12.928 97.249 1.00 13.66 235 GLN A N 1
ATOM 1415 C CA . GLN A 1 171 ? -28.789 11.715 98.059 1.00 14.98 235 GLN A CA 1
ATOM 1416 C C . GLN A 1 171 ? -29.471 10.550 97.348 1.00 14.14 235 GLN A C 1
ATOM 1417 O O . GLN A 1 171 ? -28.976 9.422 97.374 1.00 16.13 235 GLN A O 1
ATOM 1423 N N . CYS A 1 172 ? -30.606 10.814 96.706 1.00 13.44 236 CYS A N 1
ATOM 1424 C CA . CYS A 1 172 ? -31.310 9.763 95.984 1.00 14.52 236 CYS A CA 1
ATOM 1425 C C . CYS A 1 172 ? -30.436 9.208 94.864 1.00 14.13 236 CYS A C 1
ATOM 1426 O O . CYS A 1 172 ? -30.294 7.994 94.729 1.00 14.77 236 CYS A O 1
ATOM 1429 N N . PHE A 1 173 ? -29.853 10.095 94.061 1.00 13.17 237 PHE A N 1
ATOM 1430 C CA . PHE A 1 173 ? -28.996 9.646 92.963 1.00 14.20 237 PHE A CA 1
ATOM 1431 C C . PHE A 1 173 ? -27.834 8.810 93.481 1.00 13.96 237 PHE A C 1
ATOM 1432 O O . PHE A 1 173 ? -27.524 7.752 92.931 1.00 14.11 237 PHE A O 1
ATOM 1440 N N . ALA A 1 174 ? -27.190 9.292 94.537 1.00 13.58 238 ALA A N 1
ATOM 1441 C CA . ALA A 1 174 ? -26.052 8.589 95.110 1.00 14.41 238 ALA A CA 1
ATOM 1442 C C . ALA A 1 174 ? -26.466 7.203 95.589 1.00 14.97 238 ALA A C 1
ATOM 1443 O O . ALA A 1 174 ? -25.763 6.223 95.339 1.00 14.63 238 ALA A O 1
ATOM 1445 N N . ASP A 1 175 ? -27.607 7.128 96.270 1.00 15.57 239 ASP A N 1
ATOM 1446 C CA . ASP A 1 175 ? -28.119 5.852 96.773 1.00 15.82 239 ASP A CA 1
ATOM 1447 C C . ASP A 1 175 ? -28.383 4.866 95.636 1.00 16.33 239 ASP A C 1
ATOM 1448 O O . ASP A 1 175 ? -28.036 3.686 95.734 1.00 17.21 239 ASP A O 1
ATOM 1453 N N . HIS A 1 176 ? -28.999 5.340 94.558 1.00 15.55 240 HIS A N 1
ATOM 1454 C CA . HIS A 1 176 ? -29.288 4.459 93.434 1.00 15.49 240 HIS A CA 1
ATOM 1455 C C . HIS A 1 176 ? -28.025 4.026 92.697 1.00 16.29 240 HIS A C 1
ATOM 1456 O O . HIS A 1 176 ? -27.974 2.928 92.146 1.00 17.11 240 HIS A O 1
ATOM 1463 N N . ILE A 1 177 ? -27.007 4.880 92.683 1.00 14.23 241 ILE A N 1
ATOM 1464 C CA . ILE A 1 177 ? -25.763 4.518 92.020 1.00 15.40 241 ILE A CA 1
ATOM 1465 C C . ILE A 1 177 ? -25.063 3.437 92.842 1.00 16.78 241 ILE A C 1
ATOM 1466 O O . ILE A 1 177 ? -24.597 2.439 92.293 1.00 17.65 241 ILE A O 1
ATOM 1471 N N . LEU A 1 178 ? -25.014 3.624 94.158 1.00 16.57 242 LEU A N 1
ATOM 1472 C CA . LEU A 1 178 ? -24.373 2.647 95.035 1.00 18.47 242 LEU A CA 1
ATOM 1473 C C . LEU A 1 178 ? -25.091 1.305 94.971 1.00 17.80 242 LEU A C 1
ATOM 1474 O O . LEU A 1 178 ? -24.458 0.251 94.960 1.00 17.15 242 LEU A O 1
ATOM 1479 N N . LYS A 1 179 ? -26.415 1.351 94.923 1.00 18.96 243 LYS A N 1
ATOM 1480 C CA . LYS A 1 179 ? -27.212 0.136 94.859 1.00 20.94 243 LYS A CA 1
ATOM 1481 C C . LYS A 1 179 ? -26.928 -0.623 93.567 1.00 21.32 243 LYS A C 1
ATOM 1482 O O . LYS A 1 179 ? -26.850 -1.854 93.566 1.00 22.08 243 LYS A O 1
ATOM 1488 N N . GLU A 1 180 ? -26.752 0.110 92.472 1.00 19.46 244 GLU A N 1
ATOM 1489 C CA . GLU A 1 180 ? -26.485 -0.526 91.188 1.00 20.70 244 GLU A CA 1
ATOM 1490 C C . GLU A 1 180 ? -25.051 -1.034 91.090 1.00 20.87 244 GLU A C 1
ATOM 1491 O O . GLU A 1 180 ? -24.795 -2.056 90.449 1.00 19.87 244 GLU A O 1
ATOM 1497 N N . LEU A 1 181 ? -24.117 -0.320 91.711 1.00 19.61 245 LEU A N 1
ATOM 1498 C CA . LEU A 1 181 ? -22.718 -0.734 91.699 1.00 20.87 245 LEU A CA 1
ATOM 1499 C C . LEU A 1 181 ? -22.594 -2.111 92.347 1.00 21.58 245 LEU A C 1
ATOM 1500 O O . LEU A 1 181 ? -21.750 -2.917 91.959 1.00 20.74 245 LEU A O 1
ATOM 1505 N N . ASP A 1 182 ? -23.446 -2.369 93.335 1.00 23.31 246 ASP A N 1
ATOM 1506 C CA . ASP A 1 182 ? -23.449 -3.646 94.044 1.00 25.64 246 ASP A CA 1
ATOM 1507 C C . ASP A 1 182 ? -23.779 -4.816 93.128 1.00 26.26 246 ASP A C 1
ATOM 1508 O O . ASP A 1 182 ? -23.538 -5.971 93.480 1.00 26.53 246 ASP A O 1
ATOM 1513 N N . HIS A 1 183 ? -24.335 -4.519 91.957 1.00 26.80 247 HIS A N 1
ATOM 1514 C CA . HIS A 1 183 ? -24.682 -5.567 91.008 1.00 29.17 247 HIS A CA 1
ATOM 1515 C C . HIS A 1 183 ? -23.488 -5.983 90.151 1.00 29.34 247 HIS A C 1
ATOM 1516 O O . HIS A 1 183 ? -23.540 -7.006 89.468 1.00 31.53 247 HIS A O 1
ATOM 1523 N N . PHE A 1 184 ? -22.418 -5.192 90.178 1.00 28.24 248 PHE A N 1
ATOM 1524 C CA . PHE A 1 184 ? -21.217 -5.527 89.414 1.00 28.95 248 PHE A CA 1
ATOM 1525 C C . PHE A 1 184 ? -20.322 -6.401 90.288 1.00 30.81 248 PHE A C 1
ATOM 1526 O O . PHE A 1 184 ? -20.380 -6.327 91.517 1.00 30.76 248 PHE A O 1
ATOM 1534 N N . PRO A 1 185 ? -19.480 -7.243 89.665 1.00 32.70 249 PRO A N 1
ATOM 1535 C CA . PRO A 1 185 ? -18.585 -8.111 90.435 1.00 34.03 249 PRO A CA 1
ATOM 1536 C C . PRO A 1 185 ? -17.724 -7.280 91.386 1.00 35.08 249 PRO A C 1
ATOM 1537 O O . PRO A 1 185 ? -17.180 -6.246 91.002 1.00 35.39 249 PRO A O 1
ATOM 1541 N N . LEU A 1 186 ? -17.609 -7.736 92.627 1.00 35.63 250 LEU A N 1
ATOM 1542 C CA . LEU A 1 186 ? -16.829 -7.034 93.639 1.00 36.86 250 LEU A CA 1
ATOM 1543 C C . LEU A 1 186 ? -15.415 -6.707 93.161 1.00 37.01 250 LEU A C 1
ATOM 1544 O O . LEU A 1 186 ? -14.897 -5.620 93.424 1.00 36.86 250 LEU A O 1
ATOM 1549 N N A GLU A 1 187 ? -14.798 -7.650 92.456 0.50 36.96 251 GLU A N 1
ATOM 1550 N N B GLU A 1 187 ? -14.796 -7.649 92.456 0.50 37.15 251 GLU A N 1
ATOM 1551 C CA A GLU A 1 187 ? -13.441 -7.470 91.953 0.50 37.12 251 GLU A CA 1
ATOM 1552 C CA B GLU A 1 187 ? -13.440 -7.466 91.953 0.50 37.47 251 GLU A CA 1
ATOM 1553 C C A GLU A 1 187 ? -13.343 -6.437 90.833 0.50 37.19 251 GLU A C 1
ATOM 1554 C C B GLU A 1 187 ? -13.343 -6.430 90.837 0.50 37.40 251 GLU A C 1
ATOM 1555 O O A GLU A 1 187 ? -12.244 -6.035 90.453 0.50 37.67 251 GLU A O 1
ATOM 1556 O O B GLU A 1 187 ? -12.245 -6.019 90.464 0.50 37.85 251 GLU A O 1
ATOM 1567 N N . LYS A 1 188 ? -14.488 -6.006 90.310 1.00 37.04 252 LYS A N 1
ATOM 1568 C CA . LYS A 1 188 ? -14.506 -5.025 89.224 1.00 37.05 252 LYS A CA 1
ATOM 1569 C C . LYS A 1 188 ? -15.220 -3.711 89.538 1.00 36.19 252 LYS A C 1
ATOM 1570 O O . LYS A 1 188 ? -15.124 -2.752 88.772 1.00 35.98 252 LYS A O 1
ATOM 1576 N N A ARG A 1 189 ? -15.934 -3.671 90.659 0.50 34.91 253 ARG A N 1
ATOM 1577 N N B ARG A 1 189 ? -15.927 -3.674 90.663 0.50 34.85 253 ARG A N 1
ATOM 1578 C CA A ARG A 1 189 ? -16.672 -2.476 91.054 0.50 33.35 253 ARG A CA 1
ATOM 1579 C CA B ARG A 1 189 ? -16.665 -2.484 91.06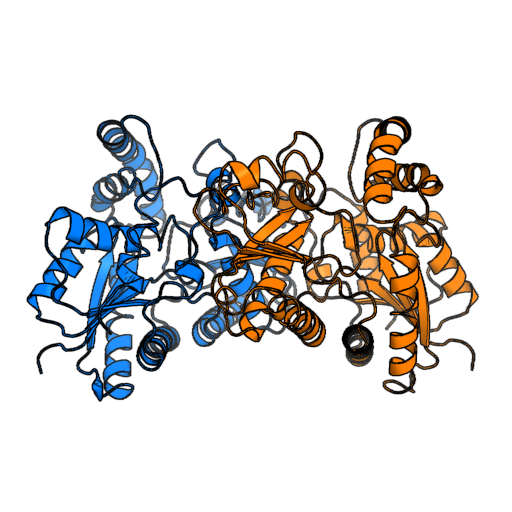6 0.50 33.24 253 ARG A CA 1
ATOM 1580 C C A ARG A 1 189 ? -15.850 -1.193 90.962 0.50 32.40 253 ARG A C 1
ATOM 1581 C C B ARG A 1 189 ? -15.846 -1.201 90.950 0.50 32.58 253 ARG A C 1
ATOM 1582 O O A ARG A 1 189 ? -16.349 -0.164 90.509 0.50 29.17 253 ARG A O 1
ATOM 1583 O O B ARG A 1 189 ? -16.342 -0.183 90.469 0.50 29.96 253 ARG A O 1
ATOM 1598 N N . SER A 1 190 ? -14.594 -1.256 91.391 1.00 31.58 254 SER A N 1
ATOM 1599 C CA . SER A 1 190 ? -13.718 -0.091 91.349 1.00 32.44 254 SER A CA 1
ATOM 1600 C C . SER A 1 190 ? -13.376 0.379 89.934 1.00 30.87 254 SER A C 1
ATOM 1601 O O . SER A 1 190 ? -12.979 1.525 89.740 1.00 32.02 254 SER A O 1
ATOM 1604 N N . GLU A 1 191 ? -13.531 -0.496 88.947 1.00 28.75 255 GLU A N 1
ATOM 1605 C CA . GLU A 1 191 ? -13.216 -0.131 87.566 1.00 26.89 255 GLU A CA 1
ATOM 1606 C C . GLU A 1 191 ? -14.422 0.362 86.769 1.00 23.30 255 GLU A C 1
ATOM 1607 O O . GLU A 1 191 ? -14.272 0.861 85.653 1.00 20.34 255 GLU A O 1
ATOM 1613 N N . VAL A 1 192 ? -15.613 0.224 87.341 1.00 19.84 256 VAL A N 1
ATOM 1614 C CA . VAL A 1 192 ? -16.832 0.652 86.665 1.00 17.72 256 VAL A CA 1
ATOM 1615 C C . VAL A 1 192 ? -16.818 2.145 86.351 1.00 16.77 256 VAL A C 1
ATOM 1616 O O . VAL A 1 192 ? -16.457 2.956 87.198 1.00 18.45 256 VAL A O 1
ATOM 1620 N N . VAL A 1 193 ? -17.213 2.492 85.129 1.00 15.37 257 VAL A N 1
ATOM 1621 C CA . VAL A 1 193 ? -17.281 3.885 84.703 1.00 15.60 257 VAL A CA 1
ATOM 1622 C C . VAL A 1 193 ? -18.705 4.369 84.929 1.00 15.03 257 VAL A C 1
ATOM 1623 O O . VAL A 1 193 ? -19.652 3.724 84.482 1.00 14.54 257 VAL A O 1
ATOM 1627 N N . ILE A 1 194 ? -18.868 5.486 85.634 1.00 14.26 258 ILE A N 1
ATOM 1628 C CA . ILE A 1 194 ? -20.204 6.028 85.843 1.00 14.19 258 ILE A CA 1
ATOM 1629 C C . ILE A 1 194 ? -20.448 6.993 84.694 1.00 13.36 258 ILE A C 1
ATOM 1630 O O . ILE A 1 194 ? -19.790 8.029 84.573 1.00 12.87 258 ILE A O 1
ATOM 1635 N N . LEU A 1 195 ? -21.391 6.640 83.831 1.00 11.53 259 LEU A N 1
ATOM 1636 C CA . LEU A 1 195 ? -21.688 7.471 82.684 1.00 11.79 259 LEU A CA 1
ATOM 1637 C C . LEU A 1 195 ? -23.013 8.186 82.911 1.00 10.99 259 LEU A C 1
ATOM 1638 O O . LEU A 1 195 ? -24.083 7.600 82.743 1.00 12.12 259 LEU A O 1
ATOM 1643 N N . PHE A 1 196 ? -22.943 9.440 83.344 1.00 10.48 260 PHE A N 1
ATOM 1644 C CA . PHE A 1 196 ? -24.163 10.208 83.553 1.00 10.88 260 PHE A CA 1
ATOM 1645 C C . PHE A 1 196 ? -24.678 10.527 82.165 1.00 11.86 260 PHE A C 1
ATOM 1646 O O . PHE A 1 196 ? -23.942 11.064 81.343 1.00 12.40 260 PHE A O 1
ATOM 1654 N N . SER A 1 197 ? -25.933 10.178 81.909 1.00 11.31 261 SER A N 1
ATOM 1655 C CA . SER A 1 197 ? -26.535 10.407 80.603 1.00 12.97 261 SER A CA 1
ATOM 1656 C C . SER A 1 197 ? -27.780 11.281 80.707 1.00 14.12 261 SER A C 1
ATOM 1657 O O . SER A 1 197 ? -28.773 10.902 81.324 1.00 16.33 261 SER A O 1
ATOM 1660 N N . ALA A 1 198 ? -27.713 12.464 80.114 1.00 11.66 262 ALA A N 1
ATOM 1661 C CA . ALA A 1 198 ? -28.838 13.386 80.122 1.00 9.98 262 ALA A CA 1
ATOM 1662 C C . ALA A 1 198 ? -29.296 13.569 78.684 1.00 10.61 262 ALA A C 1
ATOM 1663 O O . ALA A 1 198 ? -28.504 13.414 77.758 1.00 10.79 262 ALA A O 1
ATOM 1665 N N . HIS A 1 199 ? -30.569 13.882 78.483 1.00 10.98 263 HIS A N 1
ATOM 1666 C CA . HIS A 1 199 ? -31.023 14.100 77.117 1.00 10.95 263 HIS A CA 1
ATOM 1667 C C . HIS A 1 199 ? -30.288 15.308 76.561 1.00 11.67 263 HIS A C 1
ATOM 1668 O O . HIS A 1 199 ? -30.120 16.318 77.242 1.00 12.02 263 HIS A O 1
ATOM 1675 N N . SER A 1 200 ? -29.853 15.195 75.313 1.00 11.74 264 SER A N 1
ATOM 1676 C CA . SER A 1 200 ? -29.125 16.269 74.662 1.00 12.11 264 SER A CA 1
ATOM 1677 C C . SER A 1 200 ? -30.017 17.425 74.223 1.00 11.03 264 SER A C 1
ATOM 1678 O O . SER A 1 200 ? -31.248 17.348 74.300 1.00 11.98 264 SER A O 1
ATOM 1681 N N . LEU A 1 201 ? -29.373 18.502 73.783 1.00 11.14 265 LEU A N 1
ATOM 1682 C CA . LEU A 1 201 ? -30.048 19.688 73.266 1.00 12.06 265 LEU A CA 1
ATOM 1683 C C . LEU A 1 201 ? -29.421 20.019 71.914 1.00 11.48 265 LEU A C 1
ATOM 1684 O O . LEU A 1 201 ? -28.249 19.738 71.682 1.00 12.61 265 LEU A O 1
ATOM 1689 N N . PRO A 1 202 ? -30.202 20.602 70.997 1.00 14.81 266 PRO A N 1
ATOM 1690 C CA . PRO A 1 202 ? -29.602 20.942 69.702 1.00 14.86 266 PRO A CA 1
ATOM 1691 C C . PRO A 1 202 ? -28.573 22.035 69.990 1.00 14.13 266 PRO A C 1
ATOM 1692 O O . PRO A 1 202 ? -28.780 22.857 70.891 1.00 13.12 266 PRO A O 1
ATOM 1696 N N . MET A 1 203 ? -27.471 22.057 69.250 1.00 13.46 267 MET A N 1
ATOM 1697 C CA . MET A 1 203 ? -26.469 23.091 69.484 1.00 13.57 267 MET A CA 1
ATOM 1698 C C . MET A 1 203 ? -27.038 24.495 69.282 1.00 13.92 267 MET A C 1
ATOM 1699 O O . MET A 1 203 ? -26.555 25.461 69.863 1.00 13.45 267 MET A O 1
ATOM 1704 N N . SER A 1 204 ? -28.071 24.624 68.454 1.00 14.90 268 SER A N 1
ATOM 1705 C CA . SER A 1 204 ? -28.662 25.936 68.236 1.00 15.14 268 SER A CA 1
ATOM 1706 C C . SER A 1 204 ? -29.317 26.445 69.524 1.00 14.08 268 SER A C 1
ATOM 1707 O O . SER A 1 204 ? -29.410 27.655 69.758 1.00 14.68 268 SER A O 1
ATOM 1710 N N . VAL A 1 205 ? -29.762 25.511 70.358 1.00 12.92 269 VAL A N 1
ATOM 1711 C CA . VAL A 1 205 ? -30.403 25.865 71.618 1.00 11.76 269 VAL A CA 1
ATOM 1712 C C . VAL A 1 205 ? -29.314 26.119 72.661 1.00 11.13 269 VAL A C 1
ATOM 1713 O O . VAL A 1 205 ? -29.404 27.065 73.439 1.00 11.04 269 VAL A O 1
ATOM 1717 N N . VAL A 1 206 ? -28.280 25.284 72.657 1.00 12.00 270 VAL A N 1
ATOM 1718 C CA . VAL A 1 206 ? -27.164 25.471 73.591 1.00 11.24 270 VAL A CA 1
ATOM 1719 C C . VAL A 1 206 ? -26.537 26.844 73.334 1.00 11.71 270 VAL A C 1
ATOM 1720 O O . VAL A 1 206 ? -26.324 27.631 74.257 1.00 12.18 270 VAL A O 1
ATOM 1724 N N . ASN A 1 207 ? -26.256 27.130 72.062 1.00 11.86 271 ASN A N 1
ATOM 1725 C CA . ASN A 1 207 ? -25.622 28.393 71.695 1.00 13.66 271 ASN A CA 1
ATOM 1726 C C . ASN A 1 207 ? -26.461 29.662 71.858 1.00 14.11 271 ASN A C 1
ATOM 1727 O O . ASN A 1 207 ? -25.935 30.771 71.727 1.00 15.85 271 ASN A O 1
ATOM 1732 N N . ARG A 1 208 ? -27.754 29.530 72.143 1.00 13.18 272 ARG A N 1
ATOM 1733 C CA . ARG A 1 208 ? -28.557 30.721 72.349 1.00 15.67 272 ARG A CA 1
ATOM 1734 C C . ARG A 1 208 ? -28.561 31.052 73.844 1.00 14.34 272 ARG A C 1
ATOM 1735 O O . ARG A 1 208 ? -29.037 32.103 74.252 1.00 14.13 272 ARG A O 1
ATOM 1743 N N . GLY A 1 209 ? -28.005 30.148 74.653 1.00 13.89 273 GLY A N 1
ATOM 1744 C CA . GLY A 1 209 ? -27.911 30.401 76.083 1.00 13.06 273 GLY A CA 1
ATOM 1745 C C . GLY A 1 209 ? -28.721 29.546 77.041 1.00 10.38 273 GLY A C 1
ATOM 1746 O O . GLY A 1 209 ? -28.906 29.932 78.198 1.00 11.76 273 GLY A O 1
ATOM 1747 N N . ASP A 1 210 ? -29.202 28.396 76.589 1.00 9.55 274 ASP A N 1
ATOM 1748 C CA . ASP A 1 210 ? -30.000 27.543 77.467 1.00 10.21 274 ASP A CA 1
ATOM 1749 C C . ASP A 1 210 ? -29.215 27.193 78.736 1.00 9.88 274 ASP A C 1
ATOM 1750 O O . ASP A 1 210 ? -28.058 26.803 78.666 1.00 9.45 274 ASP A O 1
ATOM 1755 N N . PRO A 1 211 ? -29.860 27.327 79.904 1.00 9.85 275 PRO A N 1
ATOM 1756 C CA . PRO A 1 211 ? -29.266 27.047 81.220 1.00 11.83 275 PRO A CA 1
ATOM 1757 C C . PRO A 1 211 ? -29.002 25.577 81.552 1.00 10.03 275 PRO A C 1
ATOM 1758 O O . PRO A 1 211 ? -28.197 25.261 82.434 1.00 8.27 275 PRO A O 1
ATOM 1762 N N . TYR A 1 212 ? -29.670 24.685 80.835 1.00 8.19 276 TYR A N 1
ATOM 1763 C CA . TYR A 1 212 ? -29.616 23.247 81.098 1.00 7.63 276 TYR A CA 1
ATOM 1764 C C . TYR A 1 212 ? -28.259 22.544 81.231 1.00 7.72 276 TYR A C 1
ATOM 1765 O O . TYR A 1 212 ? -27.992 21.887 82.236 1.00 7.20 276 TYR A O 1
ATOM 1774 N N . PRO A 1 213 ? -27.381 22.656 80.227 1.00 6.62 277 PRO A N 1
ATOM 1775 C CA . PRO A 1 213 ? -26.088 21.977 80.343 1.00 7.51 277 PRO A CA 1
ATOM 1776 C C . PRO A 1 213 ? -25.291 22.303 81.606 1.00 6.49 277 PRO A C 1
ATOM 1777 O O . PRO A 1 213 ? -24.719 21.401 82.226 1.00 7.46 277 PRO A O 1
ATOM 1781 N N . GLN A 1 214 ? -25.263 23.577 81.985 1.00 6.44 278 GLN A N 1
ATOM 1782 C CA . GLN A 1 214 ? -24.527 23.983 83.181 1.00 6.84 278 GLN A CA 1
ATOM 1783 C C . GLN A 1 214 ? -25.205 23.430 84.432 1.00 7.43 278 GLN A C 1
ATOM 1784 O O . GLN A 1 214 ? -24.514 22.994 85.361 1.00 8.01 278 GLN A O 1
ATOM 1790 N N . GLU A 1 215 ? -26.537 23.427 84.466 1.00 7.14 279 GLU A N 1
ATOM 1791 C CA . GLU A 1 215 ? -27.216 22.910 85.661 1.00 7.76 279 GLU A CA 1
ATOM 1792 C C . GLU A 1 215 ? -27.076 21.395 85.782 1.00 7.27 279 GLU A C 1
ATOM 1793 O O . GLU A 1 215 ? -26.875 20.871 86.883 1.00 8.24 279 GLU A O 1
ATOM 1799 N N . VAL A 1 216 ? -27.168 20.678 84.666 1.00 6.51 280 VAL A N 1
ATOM 1800 C CA . VAL A 1 216 ? -27.003 19.229 84.703 1.00 5.83 280 VAL A CA 1
ATOM 1801 C C . VAL A 1 216 ? -25.596 18.915 85.222 1.00 6.41 280 VAL A C 1
ATOM 1802 O O . VAL A 1 216 ? -25.399 17.998 86.031 1.00 7.47 280 VAL A O 1
ATOM 1806 N N . SER A 1 217 ? -24.617 19.683 84.750 1.00 7.31 281 SER A N 1
ATOM 1807 C CA . SER A 1 217 ? -23.234 19.501 85.165 1.00 6.42 281 SER A CA 1
ATOM 1808 C C . SER A 1 217 ? -23.095 19.689 86.662 1.00 8.11 281 SER A C 1
ATOM 1809 O O . SER A 1 217 ? -22.293 19.005 87.294 1.00 8.87 281 SER A O 1
ATOM 1812 N N . ALA A 1 218 ? -23.869 20.617 87.215 1.00 8.64 282 ALA A N 1
ATOM 1813 C CA . ALA A 1 218 ? -23.835 20.880 88.660 1.00 7.15 282 ALA A CA 1
ATOM 1814 C C . ALA A 1 218 ? -24.390 19.673 89.423 1.00 8.29 282 ALA A C 1
ATOM 1815 O O . ALA A 1 218 ? -23.851 19.283 90.460 1.00 8.55 282 ALA A O 1
ATOM 1817 N N . THR A 1 219 ? -25.470 19.086 88.919 1.00 7.84 283 THR A N 1
ATOM 1818 C CA . THR A 1 219 ? -26.045 17.914 89.572 1.00 7.74 283 THR A CA 1
ATOM 1819 C C . THR A 1 219 ? -24.997 16.813 89.615 1.00 9.01 283 THR A C 1
ATOM 1820 O O . THR A 1 219 ? -24.798 16.170 90.638 1.00 8.75 283 THR A O 1
ATOM 1824 N N . VAL A 1 220 ? -24.323 16.598 88.487 1.00 6.15 284 VAL A N 1
ATOM 1825 C CA . VAL A 1 220 ? -23.298 15.572 88.396 1.00 7.56 284 VAL A CA 1
ATOM 1826 C C . VAL A 1 220 ? -22.193 15.768 89.421 1.00 6.83 284 VAL A C 1
ATOM 1827 O O . VAL A 1 220 ? -21.785 14.816 90.077 1.00 9.74 284 VAL A O 1
ATOM 1831 N N . GLN A 1 221 ? -21.716 17.001 89.565 1.00 7.29 285 GLN A N 1
ATOM 1832 C CA . GLN A 1 221 ? -20.634 17.268 90.501 1.00 9.28 285 GLN A CA 1
ATOM 1833 C C . GLN A 1 221 ? -21.074 16.977 91.928 1.00 8.20 285 GLN A C 1
ATOM 1834 O O . GLN A 1 221 ? -20.326 16.371 92.691 1.00 9.50 285 GLN A O 1
ATOM 1840 N N . LYS A 1 222 ? -22.277 17.409 92.284 1.00 10.16 286 LYS A N 1
ATOM 1841 C CA . LYS A 1 222 ? -22.778 17.183 93.644 1.00 10.31 286 LYS A CA 1
ATOM 1842 C C . LYS A 1 222 ? -22.933 15.699 93.951 1.00 10.97 286 LYS A C 1
ATOM 1843 O O . LYS A 1 222 ? -22.669 15.255 95.077 1.00 12.27 286 LYS A O 1
ATOM 1849 N N . VAL A 1 223 ? -23.371 14.924 92.964 1.00 9.06 287 VAL A N 1
ATOM 1850 C CA . VAL A 1 223 ? -23.527 13.492 93.159 1.00 10.03 287 VAL A CA 1
ATOM 1851 C C . VAL A 1 223 ? -22.160 12.834 93.346 1.00 10.79 287 VAL A C 1
ATOM 1852 O O . VAL A 1 223 ? -21.986 11.995 94.230 1.00 13.95 287 VAL A O 1
ATOM 1856 N N . MET A 1 224 ? -21.182 13.213 92.529 1.00 9.70 288 MET A N 1
ATOM 1857 C CA . MET A 1 224 ? -19.859 12.616 92.655 1.00 11.56 288 MET A CA 1
ATOM 1858 C C . MET A 1 224 ? -19.185 13.013 93.968 1.00 12.92 288 MET A C 1
ATOM 1859 O O . MET A 1 224 ? -18.413 12.231 94.537 1.00 14.22 288 MET A O 1
ATOM 1864 N N A GLU A 1 225 ? -19.467 14.218 94.454 0.50 14.17 289 GLU A N 1
ATOM 1865 N N B GLU A 1 225 ? -19.494 14.218 94.440 0.50 14.28 289 GLU A N 1
ATOM 1866 C CA A GLU A 1 225 ? -18.880 14.651 95.717 0.50 15.07 289 GLU A CA 1
ATOM 1867 C CA B GLU A 1 225 ? -18.955 14.728 95.697 0.50 15.39 289 GLU A CA 1
ATOM 1868 C C A GLU A 1 225 ? -19.473 13.801 96.837 0.50 16.33 289 GLU A C 1
ATOM 1869 C C B GLU A 1 225 ? -19.490 13.869 96.839 0.50 16.47 289 GLU A C 1
ATOM 1870 O O A GLU A 1 225 ? -18.761 13.378 97.752 0.50 16.83 289 GLU A O 1
ATOM 1871 O O B GLU A 1 225 ? -18.757 13.506 97.762 0.50 17.44 289 GLU A O 1
ATOM 1882 N N . ARG A 1 226 ? -20.775 13.540 96.759 1.00 15.42 290 ARG A N 1
ATOM 1883 C CA . ARG A 1 226 ? -21.440 12.728 97.776 1.00 17.37 290 ARG A CA 1
ATOM 1884 C C . ARG A 1 226 ? -20.878 11.305 97.756 1.00 18.21 290 ARG A C 1
ATOM 1885 O O . ARG A 1 226 ? -20.760 10.656 98.803 1.00 19.86 290 ARG A O 1
ATOM 1893 N N . LEU A 1 227 ? -20.535 10.826 96.563 1.00 16.21 291 LEU A N 1
ATOM 1894 C CA . LEU A 1 227 ? -19.976 9.486 96.389 1.00 15.29 291 LEU A CA 1
ATOM 1895 C C . LEU A 1 227 ? -18.476 9.450 96.671 1.00 14.81 291 LEU A C 1
ATOM 1896 O O . LEU A 1 227 ? -17.836 8.405 96.531 1.00 15.94 291 LEU A O 1
ATOM 1901 N N . GLU A 1 228 ? -17.919 10.596 97.051 1.00 16.15 292 GLU A N 1
ATOM 1902 C CA . GLU A 1 228 ? -16.497 10.713 97.348 1.00 17.64 292 GLU A CA 1
ATOM 1903 C C . GLU A 1 228 ? -15.614 10.274 96.184 1.00 18.18 292 GLU A C 1
ATOM 1904 O O . GLU A 1 228 ? -14.555 9.672 96.387 1.00 17.69 292 GLU A O 1
ATOM 1910 N N . TYR A 1 229 ? -16.063 10.573 94.966 1.00 14.90 293 TYR A N 1
ATOM 1911 C CA . TYR A 1 229 ? -15.311 10.244 93.758 1.00 15.96 293 TYR A CA 1
ATOM 1912 C C . TYR A 1 229 ? -14.804 8.805 93.765 1.00 15.88 293 TYR A C 1
ATOM 1913 O O . TYR A 1 229 ? -13.668 8.539 93.384 1.00 17.02 293 TYR A O 1
ATOM 1922 N N . CYS A 1 230 ? -15.667 7.879 94.178 1.00 15.58 294 CYS A N 1
ATOM 1923 C CA . CYS A 1 230 ? -15.308 6.461 94.262 1.00 16.13 294 CYS A CA 1
ATOM 1924 C C . CYS A 1 230 ? -15.010 5.787 92.925 1.00 16.62 294 CYS A C 1
ATOM 1925 O O . CYS A 1 230 ? -14.274 4.800 92.870 1.00 17.25 294 CYS A O 1
ATOM 1928 N N . ASN A 1 231 ? -15.593 6.315 91.854 1.00 13.13 295 ASN A N 1
ATOM 1929 C CA . ASN A 1 231 ? -15.399 5.782 90.513 1.00 13.65 295 ASN A CA 1
ATOM 1930 C C . ASN A 1 231 ? -15.224 6.935 89.542 1.00 12.32 295 ASN A C 1
ATOM 1931 O O . ASN A 1 231 ? -15.626 8.064 89.833 1.00 12.85 295 ASN A O 1
ATOM 1936 N N . PRO A 1 232 ? -14.611 6.670 88.379 1.00 13.08 296 PRO A N 1
ATOM 1937 C CA . PRO A 1 232 ? -14.407 7.717 87.375 1.00 12.20 296 PRO A CA 1
ATOM 1938 C C . PRO A 1 232 ? -15.728 7.941 86.648 1.00 11.45 296 PRO A C 1
ATOM 1939 O O . PRO A 1 232 ? -16.581 7.044 86.611 1.00 11.76 296 PRO A O 1
ATOM 1943 N N . TYR A 1 233 ? -15.902 9.123 86.068 1.00 11.22 297 TYR A N 1
ATOM 1944 C CA . TYR A 1 233 ? -17.154 9.429 85.386 1.00 11.23 297 TYR A CA 1
ATOM 1945 C C . TYR A 1 233 ? -17.005 10.383 84.211 1.00 11.66 297 TYR A C 1
ATOM 1946 O O . TYR A 1 233 ? -15.974 11.020 84.023 1.00 12.35 297 TYR A O 1
ATOM 1955 N N . ARG A 1 234 ? -18.072 10.468 83.425 1.00 12.71 298 ARG A N 1
ATOM 1956 C CA . ARG A 1 234 ? -18.159 11.402 82.315 1.00 11.66 298 ARG A CA 1
ATOM 1957 C C . ARG A 1 234 ? -19.643 11.736 82.185 1.00 10.40 298 ARG A C 1
ATOM 1958 O O . ARG A 1 234 ? -20.499 10.896 82.476 1.00 11.04 298 ARG A O 1
ATOM 1966 N N . LEU A 1 235 ? -19.944 12.968 81.793 1.00 9.92 299 LEU A N 1
ATOM 1967 C CA . LEU A 1 235 ? -21.318 13.383 81.567 1.00 9.13 299 LEU A CA 1
ATOM 1968 C C . LEU A 1 235 ? -21.466 13.356 80.053 1.00 9.91 299 LEU A C 1
ATOM 1969 O O . LEU A 1 235 ? -20.732 14.046 79.346 1.00 9.50 299 LEU A O 1
ATOM 1974 N N . VAL A 1 236 ? -22.377 12.522 79.566 1.00 10.18 300 VAL A N 1
ATOM 1975 C CA . VAL A 1 236 ? -22.618 12.413 78.133 1.00 10.98 300 VAL A CA 1
ATOM 1976 C C . VAL A 1 236 ? -24.088 12.686 77.848 1.00 10.69 300 VAL A C 1
ATOM 1977 O O . VAL A 1 236 ? -24.905 12.774 78.769 1.00 9.93 300 VAL A O 1
ATOM 1981 N N . TRP A 1 237 ? -24.439 12.806 76.573 1.00 11.87 301 TRP A N 1
ATOM 1982 C CA . TRP A 1 237 ? -25.803 13.168 76.224 1.00 12.61 301 TRP A CA 1
ATOM 1983 C C . TRP A 1 237 ? -26.442 12.221 75.219 1.00 15.43 301 TRP A C 1
ATOM 1984 O O . TRP A 1 237 ? -25.820 11.822 74.240 1.00 15.51 301 TRP A O 1
ATOM 1995 N N A GLN A 1 238 ? -27.714 11.919 75.436 0.50 17.81 302 GLN A N 1
ATOM 1996 N N B GLN A 1 238 ? -27.680 11.825 75.494 0.50 16.97 302 GLN A N 1
ATOM 1997 C CA A GLN A 1 238 ? -28.444 11.045 74.530 0.50 20.81 302 GLN A CA 1
ATOM 1998 C CA B GLN A 1 238 ? -28.361 10.851 74.648 0.50 18.92 302 GLN A CA 1
ATOM 1999 C C A GLN A 1 238 ? -29.260 11.889 73.549 0.50 22.74 302 GLN A C 1
ATOM 2000 C C B GLN A 1 238 ? -29.624 11.275 73.912 0.50 20.35 302 GLN A C 1
ATOM 2001 O O A GLN A 1 238 ? -30.164 12.620 73.951 0.50 21.76 302 GLN A O 1
ATOM 2002 O O B GLN A 1 238 ? -30.007 12.445 73.889 0.50 20.02 302 GLN A O 1
ATOM 2013 N N A SER A 1 239 ? -28.924 11.801 72.264 0.50 25.28 303 SER A N 1
ATOM 2014 N N B SER A 1 239 ? -30.244 10.267 73.300 0.50 22.11 303 SER A N 1
ATOM 2015 C CA A SER A 1 239 ? -29.635 12.555 71.235 0.50 29.56 303 SER A CA 1
ATOM 2016 C CA B SER A 1 239 ? -31.492 10.373 72.553 0.50 24.33 303 SER A CA 1
ATOM 2017 C C A SER A 1 239 ? -30.134 11.621 70.138 0.50 32.24 303 SER A C 1
ATOM 2018 C C B SER A 1 239 ? -31.637 11.476 71.506 0.50 25.84 303 SER A C 1
ATOM 2019 O O A SER A 1 239 ? -31.231 11.070 70.234 0.50 33.72 303 SER A O 1
ATOM 2020 O O B SER A 1 239 ? -32.739 11.703 71.008 0.50 25.16 303 SER A O 1
ATOM 2025 N N A LYS A 1 240 ? -29.321 11.452 69.099 0.50 35.26 304 LYS A N 1
ATOM 2026 N N B LYS A 1 240 ? -30.546 12.152 71.160 0.50 27.45 304 LYS A N 1
ATOM 2027 C CA A LYS A 1 240 ? -29.642 10.585 67.969 0.50 37.61 304 LYS A CA 1
ATOM 2028 C CA B LYS A 1 240 ? -30.611 13.213 70.157 0.50 29.56 304 LYS A CA 1
ATOM 2029 C C A LYS A 1 240 ? -31.099 10.665 67.517 0.50 38.92 304 LYS A C 1
ATOM 2030 C C B LYS A 1 240 ? -31.435 12.763 68.948 0.50 29.81 304 LYS A C 1
ATOM 2031 O O A LYS A 1 240 ? -31.842 9.686 67.602 0.50 38.85 304 LYS A O 1
ATOM 2032 O O B LYS A 1 240 ? -31.520 11.570 68.659 0.50 28.82 304 LYS A O 1
ATOM 2043 N N A VAL A 1 241 ? -31.500 11.834 67.027 0.50 40.01 305 VAL A N 1
ATOM 2044 N N B VAL A 1 241 ? -32.046 13.712 68.248 0.50 31.17 305 VAL A N 1
ATOM 2045 C CA A VAL A 1 241 ? -32.867 12.030 66.557 0.50 41.21 305 VAL A CA 1
ATOM 2046 C CA B VAL A 1 241 ? -32.858 13.374 67.082 0.50 32.96 305 VAL A CA 1
ATOM 2047 C C A VAL A 1 241 ? -32.913 12.764 65.220 0.50 41.51 305 VAL A C 1
ATOM 2048 C C B VAL A 1 241 ? -32.579 14.281 65.887 0.50 33.42 305 VAL A C 1
ATOM 2049 O O A VAL A 1 241 ? -33.868 12.617 64.456 0.50 42.08 305 VAL A O 1
ATOM 2050 O O B VAL A 1 241 ? -32.372 15.483 66.043 0.50 33.26 305 VAL A O 1
ATOM 2057 N N A GLY A 1 242 ? -31.878 13.549 64.938 0.50 41.40 306 GLY A N 1
ATOM 2058 N N B GLY A 1 242 ? -32.575 13.692 64.694 0.50 34.31 306 GLY A N 1
ATOM 2059 C CA A GLY A 1 242 ? -31.838 14.288 63.690 0.50 40.50 306 GLY A CA 1
ATOM 2060 C CA B GLY A 1 242 ? -32.327 14.459 63.487 0.50 34.73 306 GLY A CA 1
ATOM 2061 C C A GLY A 1 242 ? -30.455 14.368 63.070 0.50 39.75 306 GLY A C 1
ATOM 2062 C C B GLY A 1 242 ? -30.866 14.513 63.080 0.50 34.98 306 GLY A C 1
ATOM 2063 O O A GLY A 1 242 ? -29.498 13.814 63.611 0.50 40.18 306 GLY A O 1
ATOM 2064 O O B GLY A 1 242 ? -29.992 14.098 63.841 0.50 35.49 306 GLY A O 1
ATOM 2065 N N A PRO A 1 243 ? -30.319 15.057 61.925 0.50 38.70 307 PRO A N 1
ATOM 2066 N N B PRO A 1 243 ? -30.569 15.023 61.873 0.50 34.56 307 PRO A N 1
ATOM 2067 C CA A PRO A 1 243 ? -29.043 15.212 61.221 0.50 37.46 307 PRO A CA 1
ATOM 2068 C CA B PRO A 1 243 ? -29.203 15.135 61.352 0.50 33.37 307 PRO A CA 1
ATOM 2069 C C A PRO A 1 243 ? -28.145 16.324 61.764 0.50 35.90 307 PRO A C 1
ATOM 2070 C C B PRO A 1 243 ? -28.476 16.409 61.785 0.50 31.59 307 PRO A C 1
ATOM 2071 O O A PRO A 1 243 ? -26.937 16.135 61.908 0.50 36.38 307 PRO A O 1
ATOM 2072 O O B PRO A 1 243 ? -27.293 16.583 61.488 0.50 32.16 307 PRO A O 1
ATOM 2079 N N A MET A 1 244 ? -28.736 17.480 62.060 0.50 33.79 308 MET A N 1
ATOM 2080 N N B MET A 1 244 ? -29.183 17.298 62.477 0.50 29.10 308 MET A N 1
ATOM 2081 C CA A MET A 1 244 ? -27.975 18.616 62.570 0.50 31.16 308 MET A CA 1
ATOM 2082 C CA B MET A 1 244 ? -28.585 18.548 62.934 0.50 26.00 308 MET A CA 1
ATOM 2083 C C A MET A 1 244 ? -27.289 18.348 63.911 0.50 27.35 308 MET A C 1
ATOM 2084 C C B MET A 1 244 ? -27.637 18.317 64.108 0.50 22.74 308 MET A C 1
ATOM 2085 O O A MET A 1 244 ? -27.612 17.385 64.605 0.50 26.80 308 MET A O 1
ATOM 2086 O O B MET A 1 244 ? -27.685 17.275 64.759 0.50 22.66 308 MET A O 1
ATOM 2095 N N A PRO A 1 245 ? -26.319 19.202 64.280 0.50 24.51 309 PRO A N 1
ATOM 2096 N N B PRO A 1 245 ? -26.749 19.287 64.380 0.50 20.67 309 PRO A N 1
ATOM 2097 C CA A PRO A 1 245 ? -25.541 19.110 65.521 0.50 21.23 309 PRO A CA 1
ATOM 2098 C CA B PRO A 1 245 ? -25.787 19.174 65.482 0.50 18.47 309 PRO A CA 1
ATOM 2099 C C A PRO A 1 245 ? -26.279 19.275 66.850 0.50 19.25 309 PRO A C 1
ATOM 2100 C C B PRO A 1 245 ? -26.454 19.219 66.852 0.50 16.79 309 PRO A C 1
ATOM 2101 O O A PRO A 1 245 ? -27.008 20.242 67.064 0.50 18.05 309 PRO A O 1
ATOM 2102 O O B PRO A 1 245 ? -27.316 20.063 67.099 0.50 14.99 309 PRO A O 1
ATOM 2109 N N . TRP A 1 246 ? -26.056 18.310 67.736 1.00 16.61 310 TRP A N 1
ATOM 2110 C CA . TRP A 1 246 ? -26.620 18.289 69.084 1.00 14.77 310 TRP A CA 1
ATOM 2111 C C . TRP A 1 246 ? -25.408 18.226 70.010 1.00 14.63 310 TRP A C 1
ATOM 2112 O O . TRP A 1 246 ? -24.318 17.833 69.592 1.00 14.48 310 TRP A O 1
ATOM 2123 N N . LEU A 1 247 ? -25.592 18.623 71.263 1.00 11.87 311 LEU A N 1
ATOM 2124 C CA . LEU A 1 247 ? -24.501 18.583 72.228 1.00 11.88 311 LEU A CA 1
ATOM 2125 C C . LEU A 1 247 ? -24.045 17.150 72.480 1.00 10.85 311 LEU A C 1
ATOM 2126 O O . LEU A 1 247 ? -24.864 16.268 72.756 1.00 11.58 311 LEU A O 1
ATOM 2131 N N . GLY A 1 248 ? -22.736 16.928 72.379 1.00 11.53 312 GLY A N 1
ATOM 2132 C CA . GLY A 1 248 ? -22.166 15.617 72.621 1.00 12.49 312 GLY A CA 1
ATOM 2133 C C . GLY A 1 248 ? -21.192 15.676 73.789 1.00 13.08 312 GLY A C 1
ATOM 2134 O O . GLY A 1 248 ? -21.092 16.723 74.431 1.00 14.34 312 GLY A O 1
ATOM 2135 N N . PRO A 1 249 ? -20.448 14.591 74.072 1.00 14.76 313 PRO A N 1
ATOM 2136 C CA . PRO A 1 249 ? -20.497 13.329 73.329 1.00 15.42 313 PRO A CA 1
ATOM 2137 C C . PRO A 1 249 ? -21.827 12.602 73.439 1.00 16.46 313 PRO A C 1
ATOM 2138 O O . PRO A 1 249 ? -22.556 12.756 74.419 1.00 14.43 313 PRO A O 1
ATOM 2142 N N . GLN A 1 250 ? -22.140 11.821 72.413 1.00 15.53 314 GLN A N 1
ATOM 2143 C CA . GLN A 1 250 ? -23.372 11.054 72.380 1.00 16.31 314 GLN A CA 1
ATOM 2144 C C . GLN A 1 250 ? -23.206 9.827 73.273 1.00 14.96 314 GLN A C 1
ATOM 2145 O O . GLN A 1 250 ? -22.136 9.217 73.306 1.00 14.46 314 GLN A O 1
ATOM 2151 N N . THR A 1 251 ? -24.260 9.459 73.998 1.00 15.01 315 THR A N 1
ATOM 2152 C CA . THR A 1 251 ? -24.185 8.309 74.888 1.00 15.74 315 THR A CA 1
ATOM 2153 C C . THR A 1 251 ? -23.790 7.026 74.159 1.00 15.38 315 THR A C 1
ATOM 2154 O O . THR A 1 251 ? -22.902 6.307 74.613 1.00 14.41 315 THR A O 1
ATOM 2158 N N . ASP A 1 252 ? -24.431 6.745 73.026 1.00 16.67 316 ASP A N 1
ATOM 2159 C CA . ASP A 1 252 ? -24.109 5.534 72.270 1.00 17.91 316 ASP A CA 1
ATOM 2160 C C . ASP A 1 252 ? -22.646 5.478 71.836 1.00 16.51 316 ASP A C 1
ATOM 2161 O O . ASP A 1 252 ? -21.949 4.497 72.104 1.00 16.85 316 ASP A O 1
ATOM 2166 N N A GLU A 1 253 ? -22.183 6.526 71.162 0.50 16.05 317 GLU A N 1
ATOM 2167 N N B GLU A 1 253 ? -22.187 6.532 71.167 0.50 16.09 317 GLU A N 1
ATOM 2168 C CA A GLU A 1 253 ? -20.803 6.568 70.693 0.50 16.52 317 GLU A CA 1
ATOM 2169 C CA B GLU A 1 253 ? -20.810 6.596 70.689 0.50 16.68 317 GLU A CA 1
ATOM 2170 C C A GLU A 1 253 ? -19.810 6.515 71.851 0.50 16.18 317 GLU A C 1
ATOM 2171 C C B GLU A 1 253 ? -19.808 6.540 71.841 0.50 16.23 317 GLU A C 1
ATOM 2172 O O A GLU A 1 253 ? -18.706 5.994 71.706 0.50 15.79 317 GLU A O 1
ATOM 2173 O O B GLU A 1 253 ? -18.694 6.044 71.678 0.50 15.80 317 GLU A O 1
ATOM 2184 N N . SER A 1 254 ? -20.207 7.047 73.003 1.00 14.91 318 SER A N 1
ATOM 2185 C CA . SER A 1 254 ? -19.331 7.045 74.174 1.00 15.35 318 SER A CA 1
ATOM 2186 C C . SER A 1 254 ? -19.177 5.649 74.757 1.00 16.15 318 SER A C 1
ATOM 2187 O O . SER A 1 254 ? -18.097 5.278 75.215 1.00 16.97 318 SER A O 1
ATOM 2190 N N . ILE A 1 255 ? -20.264 4.882 74.761 1.00 15.91 319 ILE A N 1
ATOM 2191 C CA . ILE A 1 255 ? -20.219 3.520 75.278 1.00 16.02 319 ILE A CA 1
ATOM 2192 C C . ILE A 1 255 ? -19.316 2.691 74.370 1.00 15.46 319 ILE A C 1
ATOM 2193 O O . ILE A 1 255 ? -18.489 1.919 74.841 1.00 16.78 319 ILE A O 1
ATOM 2198 N N . LYS A 1 256 ? -19.478 2.867 73.064 1.00 17.45 320 LYS A N 1
ATOM 2199 C CA . LYS A 1 256 ? -18.666 2.138 72.098 1.00 17.81 320 LYS A CA 1
ATOM 2200 C C . LYS A 1 256 ? -17.201 2.540 72.249 1.00 17.82 320 LYS A C 1
ATOM 2201 O O . LYS A 1 256 ? -16.313 1.689 72.280 1.00 17.86 320 LYS A O 1
ATOM 2207 N N . GLY A 1 257 ? -16.960 3.843 72.358 1.00 16.78 321 GLY A N 1
ATOM 2208 C CA . GLY A 1 257 ? -15.602 4.336 72.500 1.00 17.80 321 GLY A CA 1
ATOM 2209 C C . GLY A 1 257 ? -14.922 3.839 73.759 1.00 17.54 321 GLY A C 1
ATOM 2210 O O . GLY A 1 257 ? -13.762 3.425 73.735 1.00 18.07 321 GLY A O 1
ATOM 2211 N N . LEU A 1 258 ? -15.641 3.886 74.875 1.00 18.42 322 LEU A N 1
ATOM 2212 C CA . LEU A 1 258 ? -15.084 3.425 76.136 1.00 19.21 322 LEU A CA 1
ATOM 2213 C C . LEU A 1 258 ? -14.708 1.954 76.068 1.00 20.47 322 LEU A C 1
ATOM 2214 O O . LEU A 1 258 ? -13.636 1.555 76.519 1.00 20.96 322 LEU A O 1
ATOM 2219 N N A CYS A 1 259 ? -15.592 1.140 75.501 0.50 20.82 323 CYS A N 1
ATOM 2220 N N B CYS A 1 259 ? -15.598 1.146 75.503 0.50 21.07 323 CYS A N 1
ATOM 2221 C CA A CYS A 1 259 ? -15.319 -0.286 75.399 0.50 22.66 323 CYS A CA 1
ATOM 2222 C CA B CYS A 1 259 ? -15.344 -0.281 75.376 0.50 23.02 323 CYS A CA 1
ATOM 2223 C C A CYS A 1 259 ? -14.121 -0.542 74.487 0.50 22.63 323 CYS A C 1
ATOM 2224 C C B CYS A 1 259 ? -14.135 -0.544 74.483 0.50 22.93 323 CYS A C 1
ATOM 2225 O O A CYS A 1 259 ? -13.262 -1.365 74.800 0.50 23.31 323 CYS A O 1
ATOM 2226 O O B CYS A 1 259 ? -13.284 -1.371 74.806 0.50 23.61 323 CYS A O 1
ATOM 2231 N N . GLU A 1 260 ? -14.065 0.166 73.362 1.00 22.93 324 GLU A N 1
ATOM 2232 C CA . GLU A 1 260 ? -12.955 0.010 72.427 1.00 24.50 324 GLU A CA 1
ATOM 2233 C C . GLU A 1 260 ? -11.642 0.415 73.090 1.00 24.48 324 GLU A C 1
ATOM 2234 O O . GLU A 1 260 ? -10.559 0.056 72.622 1.00 25.03 324 GLU A O 1
ATOM 2240 N N . ARG A 1 261 ? -11.741 1.161 74.184 1.00 22.97 325 ARG A N 1
ATOM 2241 C CA . ARG A 1 261 ? -10.557 1.618 74.890 1.00 22.74 325 ARG A CA 1
ATOM 2242 C C . ARG A 1 261 ? -10.290 0.892 76.206 1.00 22.62 325 ARG A C 1
ATOM 2243 O O . ARG A 1 261 ? -9.581 1.399 77.074 1.00 25.33 325 ARG A O 1
ATOM 2251 N N . GLY A 1 262 ? -10.865 -0.298 76.352 1.00 22.22 326 GLY A N 1
ATOM 2252 C CA . GLY A 1 262 ? -10.620 -1.084 77.548 1.00 22.37 326 GLY A CA 1
ATOM 2253 C C . GLY A 1 262 ? -11.586 -1.007 78.714 1.00 22.37 326 GLY A C 1
ATOM 2254 O O . GLY A 1 262 ? -11.427 -1.752 79.679 1.00 22.27 326 GLY A O 1
ATOM 2255 N N . ARG A 1 263 ? -12.574 -0.119 78.651 1.00 21.77 327 ARG A N 1
ATOM 2256 C CA . ARG A 1 263 ? -13.538 -0.006 79.742 1.00 22.35 327 ARG A CA 1
ATOM 2257 C C . ARG A 1 263 ? -14.693 -0.963 79.462 1.00 23.08 327 ARG A C 1
ATOM 2258 O O . ARG A 1 263 ? -15.591 -0.656 78.680 1.00 23.93 327 ARG A O 1
ATOM 2266 N N . LYS A 1 264 ? -14.669 -2.117 80.118 1.00 23.37 328 LYS A N 1
ATOM 2267 C CA . LYS A 1 264 ? -15.684 -3.140 79.899 1.00 24.20 328 LYS A CA 1
ATOM 2268 C C . LYS A 1 264 ? -16.863 -3.116 80.864 1.00 23.24 328 LYS A C 1
ATOM 2269 O O . LYS A 1 264 ? -17.801 -3.897 80.711 1.00 22.73 328 LYS A O 1
ATOM 2275 N N . ASN A 1 265 ? -16.820 -2.231 81.854 1.00 20.34 329 ASN A N 1
ATOM 2276 C CA . ASN A 1 265 ? -17.907 -2.138 82.822 1.00 19.33 329 ASN A CA 1
ATOM 2277 C C . ASN A 1 265 ? -18.404 -0.701 82.888 1.00 17.17 329 ASN A C 1
ATOM 2278 O O . ASN A 1 265 ? -17.655 0.208 83.237 1.00 16.96 329 ASN A O 1
ATOM 2283 N N . ILE A 1 266 ? -19.672 -0.505 82.539 1.00 16.85 330 ILE A N 1
ATOM 2284 C CA . ILE A 1 266 ? -20.258 0.829 82.510 1.00 16.32 330 ILE A CA 1
ATOM 2285 C C . ILE A 1 266 ? -21.602 0.912 83.224 1.00 16.18 330 ILE A C 1
ATOM 2286 O O . ILE A 1 266 ? -22.444 0.026 83.082 1.00 15.57 330 ILE A O 1
ATOM 2291 N N . LEU A 1 267 ? -21.790 1.986 83.990 1.00 13.66 331 LEU A N 1
ATOM 2292 C CA . LEU A 1 267 ? -23.039 2.220 84.708 1.00 13.82 331 LEU A CA 1
ATOM 2293 C C . LEU A 1 267 ? -23.675 3.507 84.194 1.00 12.50 331 LEU A C 1
ATOM 2294 O O . LEU A 1 267 ? -23.131 4.596 84.374 1.00 14.27 331 LEU A O 1
ATOM 2299 N N . LEU A 1 268 ? -24.825 3.375 83.543 1.00 13.21 332 LEU A N 1
ATOM 2300 C CA . LEU A 1 268 ? -25.535 4.525 83.007 1.00 12.98 332 LEU A CA 1
ATOM 2301 C C . LEU A 1 268 ? -26.409 5.139 84.093 1.00 13.38 332 LEU A C 1
ATOM 2302 O O . LEU A 1 268 ? -27.104 4.422 84.817 1.00 15.32 332 LEU A O 1
ATOM 2307 N N . VAL A 1 269 ? -26.371 6.461 84.213 1.00 11.92 333 VAL A N 1
ATOM 2308 C CA . VAL A 1 269 ? -27.181 7.144 85.222 1.00 11.84 333 VAL A CA 1
ATOM 2309 C C . VAL A 1 269 ? -28.096 8.209 84.616 1.00 13.68 333 VAL A C 1
ATOM 2310 O O . VAL A 1 269 ? -27.617 9.193 84.052 1.00 13.11 333 VAL A O 1
ATOM 2314 N N . PRO A 1 270 ? -29.428 8.027 84.728 1.00 14.83 334 PRO A N 1
ATOM 2315 C CA . PRO A 1 270 ? -30.420 8.979 84.195 1.00 15.63 334 PRO A CA 1
ATOM 2316 C C . PRO A 1 270 ? -30.468 10.195 85.121 1.00 15.20 334 PRO A C 1
ATOM 2317 O O . PRO A 1 270 ? -31.369 10.345 85.949 1.00 17.42 334 PRO A O 1
ATOM 2321 N N . ILE A 1 271 ? -29.495 11.073 84.937 1.00 13.07 335 ILE A N 1
ATOM 2322 C CA . ILE A 1 271 ? -29.306 12.252 85.768 1.00 12.52 335 ILE A CA 1
ATOM 2323 C C . ILE A 1 271 ? -30.245 13.445 85.557 1.00 11.24 335 ILE A C 1
ATOM 2324 O O . ILE A 1 271 ? -30.311 14.328 86.416 1.00 10.41 335 ILE A O 1
ATOM 2329 N N . ALA A 1 272 ? -30.993 13.465 84.452 1.00 10.10 336 ALA A N 1
ATOM 2330 C CA . ALA A 1 272 ? -31.864 14.608 84.169 1.00 10.15 336 ALA A CA 1
ATOM 2331 C C . ALA A 1 272 ? -33.331 14.308 83.871 1.00 11.98 336 ALA A C 1
ATOM 2332 O O . ALA A 1 272 ? -34.063 15.176 83.404 1.00 14.38 336 ALA A O 1
ATOM 2334 N N . PHE A 1 273 ? -33.760 13.081 84.120 1.00 14.41 337 PHE A N 1
ATOM 2335 C CA . PHE A 1 273 ? -35.162 12.727 83.921 1.00 16.78 337 PHE A CA 1
ATOM 2336 C C . PHE A 1 273 ? -35.419 11.625 84.923 1.00 20.03 337 PHE A C 1
ATOM 2337 O O . PHE A 1 273 ? -34.877 10.528 84.809 1.00 22.00 337 PHE A O 1
ATOM 2345 N N . THR A 1 274 ? -36.255 11.935 85.906 1.00 20.39 338 THR A N 1
ATOM 2346 C CA . THR A 1 274 ? -36.548 11.025 87.005 1.00 21.91 338 THR A CA 1
ATOM 2347 C C . THR A 1 274 ? -37.472 9.832 86.777 1.00 21.97 338 THR A C 1
ATOM 2348 O O . THR A 1 274 ? -37.692 9.043 87.696 1.00 26.19 338 THR A O 1
ATOM 2352 N N . SER A 1 275 ? -38.005 9.687 85.571 1.00 21.13 339 SER A N 1
ATOM 2353 C CA . SER A 1 275 ? -38.893 8.565 85.271 1.00 21.90 339 SER A CA 1
ATOM 2354 C C . SER A 1 275 ? -38.290 7.686 84.191 1.00 20.75 339 SER A C 1
ATOM 2355 O O . SER A 1 275 ? -37.438 8.132 83.432 1.00 19.98 339 SER A O 1
ATOM 2358 N N . ASP A 1 276 ? -38.738 6.436 84.116 1.00 21.40 340 ASP A N 1
ATOM 2359 C CA . ASP A 1 276 ? -38.227 5.539 83.093 1.00 21.81 340 ASP A CA 1
ATOM 2360 C C . ASP A 1 276 ? -38.553 6.118 81.728 1.00 21.68 340 ASP A C 1
ATOM 2361 O O . ASP A 1 276 ? -39.629 6.682 81.522 1.00 22.84 340 ASP A O 1
ATOM 2366 N N . HIS A 1 277 ? -37.612 5.988 80.800 1.00 21.06 341 HIS A N 1
ATOM 2367 C CA . HIS A 1 277 ? -37.795 6.498 79.451 1.00 21.07 341 HIS A CA 1
ATOM 2368 C C . HIS A 1 277 ? -37.103 5.591 78.439 1.00 20.57 341 HIS A C 1
ATOM 2369 O O . HIS A 1 277 ? -36.566 4.545 78.802 1.00 22.22 341 HIS A O 1
ATOM 2376 N N . ILE A 1 278 ? -37.123 5.984 77.171 1.00 21.06 342 ILE A N 1
ATOM 2377 C CA . ILE A 1 278 ? -36.501 5.179 76.126 1.00 22.25 342 ILE A CA 1
ATOM 2378 C C . ILE A 1 278 ? -34.997 5.067 76.354 1.00 23.26 342 ILE A C 1
ATOM 2379 O O . ILE A 1 278 ? -34.317 6.067 76.580 1.00 21.95 342 ILE A O 1
ATOM 2384 N N . GLU A 1 279 ? -34.488 3.840 76.292 1.00 23.25 343 GLU A N 1
ATOM 2385 C CA . GLU A 1 279 ? -33.075 3.578 76.529 1.00 24.42 343 GLU A CA 1
ATOM 2386 C C . GLU A 1 279 ? -32.199 3.746 75.294 1.00 25.72 343 GLU A C 1
ATOM 2387 O O . GLU A 1 279 ? -32.684 4.103 74.219 1.00 26.72 343 GLU A O 1
ATOM 2393 N N . THR A 1 280 ? -30.905 3.490 75.456 1.00 24.92 344 THR A N 1
ATOM 2394 C CA . THR A 1 280 ? -29.958 3.651 74.362 1.00 25.27 344 THR A CA 1
ATOM 2395 C C . THR A 1 280 ? -29.811 2.428 73.467 1.00 24.84 344 THR A C 1
ATOM 2396 O O . THR A 1 280 ? -30.286 1.338 73.787 1.00 24.73 344 THR A O 1
ATOM 2400 N N . LEU A 1 281 ? -29.136 2.635 72.342 1.00 26.16 345 LEU A N 1
ATOM 2401 C CA . LEU A 1 281 ? -28.903 1.598 71.346 1.00 26.97 345 LEU A CA 1
ATOM 2402 C C . LEU A 1 281 ? -28.324 0.300 71.896 1.00 27.39 345 LEU A C 1
ATOM 2403 O O . LEU A 1 281 ? -28.812 -0.785 71.573 1.00 27.59 345 LEU A O 1
ATOM 2408 N N . TYR A 1 282 ? -27.286 0.405 72.720 1.00 26.49 346 TYR A N 1
ATOM 2409 C CA . TYR A 1 282 ? -26.645 -0.784 73.272 1.00 27.84 346 TYR A CA 1
ATOM 2410 C C . TYR A 1 282 ? -27.423 -1.480 74.381 1.00 28.71 346 TYR A C 1
ATOM 2411 O O . TYR A 1 282 ? -26.978 -2.496 74.917 1.00 29.49 346 TYR A O 1
ATOM 2420 N N . GLU A 1 283 ? -28.586 -0.938 74.724 1.00 28.71 347 GLU A N 1
ATOM 2421 C CA . GLU A 1 283 ? -29.420 -1.546 75.752 1.00 29.81 347 GLU A CA 1
ATOM 2422 C C . GLU A 1 283 ? -30.599 -2.259 75.094 1.00 31.43 347 GLU A C 1
ATOM 2423 O O . GLU A 1 283 ? -31.159 -3.200 75.658 1.00 33.01 347 GLU A O 1
ATOM 2429 N N . LEU A 1 284 ? -30.958 -1.819 73.890 1.00 32.64 348 LEU A N 1
ATOM 2430 C CA . LEU A 1 284 ? -32.093 -2.392 73.174 1.00 34.78 348 LEU A CA 1
ATOM 2431 C C . LEU A 1 284 ? -31.781 -3.210 71.919 1.00 36.25 348 LEU A C 1
ATOM 2432 O O . LEU A 1 284 ? -32.583 -4.055 71.522 1.00 37.10 348 LEU A O 1
ATOM 2437 N N . ASP A 1 285 ? -30.634 -2.975 71.291 1.00 36.69 349 ASP A N 1
ATOM 2438 C CA . ASP A 1 285 ? -30.305 -3.706 70.069 1.00 37.35 349 ASP A CA 1
ATOM 2439 C C . ASP A 1 285 ? -29.372 -4.895 70.286 1.00 37.73 349 ASP A C 1
ATOM 2440 O O . ASP A 1 285 ? -28.220 -4.733 70.691 1.00 36.49 349 ASP A O 1
ATOM 2445 N N . ILE A 1 286 ? -29.880 -6.092 70.003 1.00 38.25 350 ILE A N 1
ATOM 2446 C CA . ILE A 1 286 ? -29.107 -7.320 70.161 1.00 39.47 350 ILE A CA 1
ATOM 2447 C C . ILE A 1 286 ? -27.915 -7.354 69.214 1.00 39.47 350 ILE A C 1
ATOM 2448 O O . ILE A 1 286 ? -26.806 -7.709 69.611 1.00 38.73 350 ILE A O 1
ATOM 2453 N N . GLU A 1 287 ? -28.151 -6.989 67.959 1.00 39.71 351 GLU A N 1
ATOM 2454 C CA . GLU A 1 287 ? -27.090 -6.989 66.963 1.00 40.99 351 GLU A CA 1
ATOM 2455 C C . GLU A 1 287 ? -25.927 -6.109 67.402 1.00 39.76 351 GLU A C 1
ATOM 2456 O O . GLU A 1 287 ? -24.779 -6.550 67.422 1.00 39.86 351 GLU A O 1
ATOM 2462 N N . TYR A 1 288 ? -26.231 -4.867 67.764 1.00 39.44 352 TYR A N 1
ATOM 2463 C CA . TYR A 1 288 ? -25.206 -3.928 68.206 1.00 39.01 352 TYR A CA 1
ATOM 2464 C C . TYR A 1 288 ? -24.487 -4.388 69.467 1.00 37.78 352 TYR A C 1
ATOM 2465 O O . TYR A 1 288 ? -23.262 -4.310 69.550 1.00 36.13 352 TYR A O 1
ATOM 2474 N N . SER A 1 289 ? -25.246 -4.869 70.447 1.00 37.40 353 SER A N 1
ATOM 2475 C CA . SER A 1 289 ? -24.659 -5.334 71.698 1.00 38.63 353 SER A CA 1
ATOM 2476 C C . SER A 1 289 ? -23.720 -6.510 71.445 1.00 38.94 353 SER A C 1
ATOM 2477 O O . SER A 1 289 ? -22.683 -6.637 72.093 1.00 38.52 353 SER A O 1
ATOM 2480 N N A GLN A 1 290 ? -24.091 -7.368 70.500 0.50 39.23 354 GLN A N 1
ATOM 2481 N N B GLN A 1 290 ? -24.093 -7.363 70.497 0.50 39.23 354 GLN A N 1
ATOM 2482 C CA A GLN A 1 290 ? -23.275 -8.529 70.163 0.50 39.79 354 GLN A CA 1
ATOM 2483 C CA B GLN A 1 290 ? -23.286 -8.527 70.152 0.50 39.79 354 GLN A CA 1
ATOM 2484 C C A GLN A 1 290 ? -22.020 -8.107 69.405 0.50 39.63 354 GLN A C 1
ATOM 2485 C C B GLN A 1 290 ? -22.024 -8.105 69.407 0.50 39.62 354 GLN A C 1
ATOM 2486 O O A GLN A 1 290 ? -20.934 -8.634 69.646 0.50 39.87 354 GLN A O 1
ATOM 2487 O O B GLN A 1 290 ? -20.939 -8.630 69.658 0.50 39.85 354 GLN A O 1
ATOM 2498 N N . VAL A 1 291 ? -22.173 -7.154 68.491 1.00 39.38 355 VAL A N 1
ATOM 2499 C CA . VAL A 1 291 ? -21.044 -6.657 67.713 1.00 38.80 355 VAL A CA 1
ATOM 2500 C C . VAL A 1 291 ? -20.038 -6.023 68.665 1.00 38.25 355 VAL A C 1
ATOM 2501 O O . VAL A 1 291 ? -18.830 -6.198 68.520 1.00 37.76 355 VAL A O 1
ATOM 2505 N N . LEU A 1 292 ? -20.554 -5.288 69.643 1.00 37.53 356 LEU A N 1
ATOM 2506 C CA . LEU A 1 292 ? -19.718 -4.622 70.630 1.00 37.31 356 LEU A CA 1
ATOM 2507 C C . LEU A 1 292 ? -19.032 -5.639 71.542 1.00 38.02 356 LEU A C 1
ATOM 2508 O O . LEU A 1 292 ? -17.840 -5.531 71.821 1.00 37.51 356 LEU A O 1
ATOM 2513 N N . ALA A 1 293 ? -19.787 -6.632 71.999 1.00 39.25 357 ALA A N 1
ATOM 2514 C CA . ALA A 1 293 ? -19.241 -7.655 72.886 1.00 41.16 357 ALA A CA 1
ATOM 2515 C C . ALA A 1 293 ? -18.152 -8.492 72.219 1.00 42.43 357 ALA A C 1
ATOM 2516 O O . ALA A 1 293 ? -17.237 -8.976 72.886 1.00 42.50 357 ALA A O 1
ATOM 2518 N N . LYS A 1 294 ? -18.248 -8.658 70.905 1.00 43.60 358 LYS A N 1
ATOM 2519 C CA . LYS A 1 294 ? -17.271 -9.451 70.168 1.00 45.30 358 LYS A CA 1
ATOM 2520 C C . LYS A 1 294 ? -16.045 -8.652 69.740 1.00 45.60 358 LYS A C 1
ATOM 2521 O O . LYS A 1 294 ? -14.938 -9.189 69.683 1.00 46.24 358 LYS A O 1
ATOM 2527 N N . GLU A 1 295 ? -16.239 -7.372 69.443 1.00 45.41 359 GLU A N 1
ATOM 2528 C CA . GLU A 1 295 ? -15.134 -6.525 69.012 1.00 45.32 359 GLU A CA 1
ATOM 2529 C C . GLU A 1 295 ? -14.301 -5.948 70.151 1.00 44.11 359 GLU A C 1
ATOM 2530 O O . GLU A 1 295 ? -13.073 -5.919 70.071 1.00 43.97 359 GLU A O 1
ATOM 2536 N N A CYS A 1 296 ? -14.972 -5.492 71.204 0.50 43.19 360 CYS A N 1
ATOM 2537 N N B CYS A 1 296 ? -14.962 -5.489 71.209 0.50 43.44 360 CYS A N 1
ATOM 2538 C CA A CYS A 1 296 ? -14.291 -4.891 72.344 0.50 42.26 360 CYS A CA 1
ATOM 2539 C CA B CYS A 1 296 ? -14.253 -4.909 72.346 0.50 42.73 360 CYS A CA 1
ATOM 2540 C C A CYS A 1 296 ? -14.394 -5.748 73.603 0.50 41.51 360 CYS A C 1
ATOM 2541 C C B CYS A 1 296 ? -14.375 -5.765 73.602 0.50 41.78 360 CYS A C 1
ATOM 2542 O O A CYS A 1 296 ? -13.672 -5.526 74.575 0.50 42.09 360 CYS A O 1
ATOM 2543 O O B CYS A 1 296 ? -13.650 -5.558 74.575 0.50 42.32 360 CYS A O 1
ATOM 2548 N N . GLY A 1 297 ? -15.298 -6.720 73.582 1.00 40.91 361 GLY A N 1
ATOM 2549 C CA . GLY A 1 297 ? -15.476 -7.589 74.731 1.00 38.67 361 GLY A CA 1
ATOM 2550 C C . GLY A 1 297 ? -16.102 -6.930 75.947 1.00 37.37 361 GLY A C 1
ATOM 2551 O O . GLY A 1 297 ? -15.661 -7.162 77.074 1.00 36.19 361 GLY A O 1
ATOM 2552 N N . VAL A 1 298 ? -17.127 -6.109 75.730 1.00 36.03 362 VAL A N 1
ATOM 2553 C CA . VAL A 1 298 ? -17.805 -5.441 76.838 1.00 34.57 362 VAL A CA 1
ATOM 2554 C C . VAL A 1 298 ? -18.280 -6.521 77.808 1.00 33.67 362 VAL A C 1
ATOM 2555 O O . VAL A 1 298 ? -18.702 -7.599 77.386 1.00 33.63 362 VAL A O 1
ATOM 2559 N N . GLU A 1 299 ? -18.208 -6.238 79.105 1.00 31.89 363 GLU A N 1
ATOM 2560 C CA . GLU A 1 299 ? -18.600 -7.220 80.108 1.00 30.78 363 GLU A CA 1
ATOM 2561 C C . GLU A 1 299 ? -19.909 -6.923 80.831 1.00 30.02 363 GLU A C 1
ATOM 2562 O O . GLU A 1 299 ? -20.732 -7.820 81.022 1.00 30.03 363 GLU A O 1
ATOM 2568 N N . ASN A 1 300 ? -20.101 -5.673 81.242 1.00 28.02 364 ASN A N 1
ATOM 2569 C CA . ASN A 1 300 ? -21.323 -5.306 81.948 1.00 27.46 364 ASN A CA 1
ATOM 2570 C C . ASN A 1 300 ? -21.749 -3.863 81.717 1.00 24.75 364 ASN A C 1
ATOM 2571 O O . ASN A 1 300 ? -20.979 -2.934 81.957 1.00 23.03 364 ASN A O 1
ATOM 2576 N N . ILE A 1 301 ? -22.975 -3.688 81.238 1.00 23.32 365 ILE A N 1
ATOM 2577 C CA . ILE A 1 301 ? -23.540 -2.360 81.023 1.00 21.92 365 ILE A CA 1
ATOM 2578 C C . ILE A 1 301 ? -24.864 -2.375 81.772 1.00 21.94 365 ILE A C 1
ATOM 2579 O O . ILE A 1 301 ? -25.774 -3.128 81.419 1.00 22.40 365 ILE A O 1
ATOM 2584 N N . ARG A 1 302 ? -24.962 -1.562 82.818 1.00 18.96 366 ARG A N 1
ATOM 2585 C CA . ARG A 1 302 ? -26.182 -1.506 83.613 1.00 18.42 366 ARG A CA 1
ATOM 2586 C C . ARG A 1 302 ? -26.677 -0.071 83.714 1.00 18.65 366 ARG A C 1
ATOM 2587 O O . ARG A 1 302 ? -25.950 0.867 83.398 1.00 19.34 366 ARG A O 1
ATOM 2595 N N . ARG A 1 303 ? -27.922 0.089 84.144 1.00 18.98 367 ARG A N 1
ATOM 2596 C CA . ARG A 1 303 ? -28.519 1.409 84.291 1.00 19.11 367 ARG A CA 1
ATOM 2597 C C . ARG A 1 303 ? -29.105 1.549 85.694 1.00 18.88 367 ARG A C 1
ATOM 2598 O O . ARG A 1 303 ? -29.831 0.670 86.154 1.00 20.46 367 ARG A O 1
ATOM 2606 N N . ALA A 1 304 ? -28.773 2.644 86.375 1.00 16.54 368 ALA A N 1
ATOM 2607 C CA . ALA A 1 304 ? -29.293 2.885 87.718 1.00 16.69 368 ALA A CA 1
ATOM 2608 C C . ALA A 1 304 ? -30.802 3.069 87.618 1.00 16.37 368 ALA A C 1
ATOM 2609 O O . ALA A 1 304 ? -31.308 3.599 86.625 1.00 16.71 368 ALA A O 1
ATOM 2611 N N A GLU A 1 305 ? -31.512 2.651 88.662 0.50 16.55 369 GLU A N 1
ATOM 2612 N N B GLU A 1 305 ? -31.536 2.610 88.628 0.50 17.06 369 GLU A N 1
ATOM 2613 C CA A GLU A 1 305 ? -32.966 2.760 88.712 0.50 17.93 369 GLU A CA 1
ATOM 2614 C CA B GLU A 1 305 ? -32.985 2.741 88.579 0.50 18.67 369 GLU A CA 1
ATOM 2615 C C A GLU A 1 305 ? -33.429 4.213 88.752 0.50 18.01 369 GLU A C 1
ATOM 2616 C C B GLU A 1 305 ? -33.425 4.186 88.722 0.50 18.52 369 GLU A C 1
ATOM 2617 O O A GLU A 1 305 ? -32.774 5.063 89.354 0.50 18.31 369 GLU A O 1
ATOM 2618 O O B GLU A 1 305 ? -32.759 4.997 89.365 0.50 18.70 369 GLU A O 1
ATOM 2629 N N . SER A 1 306 ? -34.554 4.498 88.100 1.00 18.50 370 SER A N 1
ATOM 2630 C CA . SER A 1 306 ? -35.103 5.845 88.114 1.00 19.68 370 SER A CA 1
ATOM 2631 C C . SER A 1 306 ? -35.562 6.131 89.538 1.00 21.31 370 SER A C 1
ATOM 2632 O O . SER A 1 306 ? -35.841 5.210 90.300 1.00 22.27 370 SER A O 1
ATOM 2635 N N . LEU A 1 307 ? -35.640 7.404 89.900 1.00 23.40 371 LEU A N 1
ATOM 2636 C CA . LEU A 1 307 ? -36.047 7.762 91.252 1.00 25.88 371 LEU A CA 1
ATOM 2637 C C . LEU A 1 307 ? -37.433 7.224 91.619 1.00 28.38 371 LEU A C 1
ATOM 2638 O O . LEU A 1 307 ? -37.724 6.991 92.792 1.00 29.08 371 LEU A O 1
ATOM 2643 N N . ASN A 1 308 ? -38.267 7.014 90.606 1.00 29.81 372 ASN A N 1
ATOM 2644 C CA . ASN A 1 308 ? -39.622 6.491 90.773 1.00 31.95 372 ASN A CA 1
ATOM 2645 C C . ASN A 1 308 ? -40.261 6.691 92.150 1.00 33.44 372 ASN A C 1
ATOM 2646 O O . ASN A 1 308 ? -40.523 7.820 92.564 1.00 34.62 372 ASN A O 1
ATOM 2651 N N . GLY A 1 309 ? -40.507 5.590 92.856 1.00 33.42 373 GLY A N 1
ATOM 2652 C CA . GLY A 1 309 ? -41.148 5.670 94.158 1.00 33.35 373 GLY A CA 1
ATOM 2653 C C . GLY A 1 309 ? -40.274 5.748 95.396 1.00 33.34 373 GLY A C 1
ATOM 2654 O O . GLY A 1 309 ? -40.727 5.415 96.491 1.00 34.19 373 GLY A O 1
ATOM 2655 N N . ASN A 1 310 ? -39.030 6.185 95.247 1.00 32.51 374 ASN A N 1
ATOM 2656 C CA . ASN A 1 310 ? -38.143 6.296 96.399 1.00 32.15 374 ASN A CA 1
ATOM 2657 C C . ASN A 1 310 ? -38.762 7.295 97.381 1.00 31.77 374 ASN A C 1
ATOM 2658 O O . ASN A 1 310 ? -38.932 8.471 97.058 1.00 31.32 374 ASN A O 1
ATOM 2663 N N . PRO A 1 311 ? -39.115 6.834 98.594 1.00 30.84 375 PRO A N 1
ATOM 2664 C CA . PRO A 1 311 ? -39.719 7.712 99.602 1.00 30.36 375 PRO A CA 1
ATOM 2665 C C . PRO A 1 311 ? -38.877 8.940 99.930 1.00 29.56 375 PRO A C 1
ATOM 2666 O O . PRO A 1 311 ? -39.411 9.980 100.318 1.00 29.63 375 PRO A O 1
ATOM 2670 N N . LEU A 1 312 ? -37.562 8.817 99.779 1.00 27.39 376 LEU A N 1
ATOM 2671 C CA . LEU A 1 312 ? -36.668 9.934 100.050 1.00 25.88 376 LEU A CA 1
ATOM 2672 C C . LEU A 1 312 ? -36.884 10.989 98.972 1.00 24.46 376 LEU A C 1
ATOM 2673 O O . LEU A 1 312 ? -36.611 12.173 99.180 1.00 22.14 376 LEU A O 1
ATOM 2678 N N . PHE A 1 313 ? -37.371 10.553 97.813 1.00 24.16 377 PHE A N 1
ATOM 2679 C CA . PHE A 1 313 ? -37.631 11.484 96.727 1.00 21.72 377 PHE A CA 1
ATOM 2680 C C . PHE A 1 313 ? -38.886 12.285 97.060 1.00 20.24 377 PHE A C 1
ATOM 2681 O O . PHE A 1 313 ? -38.950 13.484 96.795 1.00 18.59 377 PHE A O 1
ATOM 2689 N N . SER A 1 314 ? -39.889 11.618 97.629 1.00 21.24 378 SER A N 1
ATOM 2690 C CA . SER A 1 314 ? -41.114 12.310 98.021 1.00 21.13 378 SER A CA 1
ATOM 2691 C C . SER A 1 314 ? -40.734 13.316 99.095 1.00 20.52 378 SER A C 1
ATOM 2692 O O . SER A 1 314 ? -41.286 14.416 99.154 1.00 18.62 378 SER A O 1
ATOM 2695 N N . LYS A 1 315 ? -39.784 12.932 99.944 1.00 20.86 379 LYS A N 1
ATOM 2696 C CA . LYS A 1 315 ? -39.314 13.806 101.009 1.00 21.83 379 LYS A CA 1
ATOM 2697 C C . LYS A 1 315 ? -38.598 15.002 100.391 1.00 21.56 379 LYS A C 1
ATOM 2698 O O . LYS A 1 315 ? -38.672 16.116 100.903 1.00 22.00 379 LYS A O 1
ATOM 2704 N N . ALA A 1 316 ? -37.904 14.764 99.282 1.00 19.86 380 ALA A N 1
ATOM 2705 C CA . ALA A 1 316 ? -37.197 15.837 98.596 1.00 18.33 380 ALA A CA 1
ATOM 2706 C C . ALA A 1 316 ? -38.203 16.841 98.047 1.00 16.42 380 ALA A C 1
ATOM 2707 O O . ALA A 1 316 ? -38.007 18.050 98.156 1.00 17.48 380 ALA A O 1
ATOM 2709 N N . LEU A 1 317 ? -39.281 16.330 97.459 1.00 16.64 381 LEU A N 1
ATOM 2710 C CA . LEU A 1 317 ? -40.317 17.177 96.883 1.00 16.18 381 LEU A CA 1
ATOM 2711 C C . LEU A 1 317 ? -40.990 18.031 97.949 1.00 15.99 381 LEU A C 1
ATOM 2712 O O . LEU A 1 317 ? -41.163 19.236 97.771 1.00 16.79 381 LEU A O 1
ATOM 2717 N N . ALA A 1 318 ? -41.365 17.403 99.061 1.00 17.74 382 ALA A N 1
ATOM 2718 C CA . ALA A 1 318 ? -42.017 18.126 100.146 1.00 18.02 382 ALA A CA 1
ATOM 2719 C C . ALA A 1 318 ? -41.088 19.188 100.721 1.00 17.52 382 ALA A C 1
ATOM 2720 O O . ALA A 1 318 ? -41.519 20.304 101.018 1.00 17.93 382 ALA A O 1
ATOM 2722 N N . ASP A 1 319 ? -39.816 18.840 100.877 1.00 17.84 383 ASP A N 1
ATOM 2723 C CA . ASP A 1 319 ? -38.820 19.768 101.403 1.00 18.15 383 ASP A CA 1
ATOM 2724 C C . ASP A 1 319 ? -38.721 20.991 100.491 1.00 18.04 383 ASP A C 1
ATOM 2725 O O . ASP A 1 319 ? -38.663 22.125 100.957 1.00 17.29 383 ASP A O 1
ATOM 2730 N N . LEU A 1 320 ? -38.691 20.752 99.183 1.00 16.92 384 LEU A N 1
ATOM 2731 C CA . LEU A 1 320 ? -38.608 21.846 98.224 1.00 17.40 384 LEU A CA 1
ATOM 2732 C C . LEU A 1 320 ? -39.780 22.809 98.337 1.00 17.98 384 LEU A C 1
ATOM 2733 O O . LEU A 1 320 ? -39.591 24.022 98.383 1.00 18.41 384 LEU A O 1
ATOM 2738 N N . VAL A 1 321 ? -40.991 22.267 98.383 1.00 17.41 385 VAL A N 1
ATOM 2739 C CA . VAL A 1 321 ? -42.189 23.088 98.486 1.00 18.22 385 VAL A CA 1
ATOM 2740 C C . VAL A 1 321 ? -42.220 23.842 99.814 1.00 19.60 385 VAL A C 1
ATOM 2741 O O . VAL A 1 321 ? -42.542 25.032 99.856 1.00 19.24 385 VAL A O 1
ATOM 2745 N N . HIS A 1 322 ? -41.876 23.147 100.895 1.00 20.02 386 HIS A N 1
ATOM 2746 C CA . HIS A 1 322 ? -41.864 23.758 102.218 1.00 21.17 386 HIS A CA 1
ATOM 2747 C C . HIS A 1 322 ? -40.911 24.952 102.232 1.00 20.41 386 HIS A C 1
ATOM 2748 O O . HIS A 1 322 ? -41.290 26.052 102.636 1.00 20.99 386 HIS A O 1
ATOM 2755 N N . SER A 1 323 ? -39.675 24.733 101.790 1.00 20.33 387 SER A N 1
ATOM 2756 C CA . SER A 1 323 ? -38.681 25.799 101.747 1.00 20.67 387 SER A CA 1
ATOM 2757 C C . SER A 1 323 ? -39.164 26.942 100.865 1.00 19.70 387 SER A C 1
ATOM 2758 O O . SER A 1 323 ? -38.960 28.108 101.186 1.00 19.53 387 SER A O 1
ATOM 2761 N N . HIS A 1 324 ? -39.804 26.600 99.752 1.00 19.71 388 HIS A N 1
ATOM 2762 C CA . HIS A 1 324 ? -40.328 27.601 98.826 1.00 18.94 388 HIS A CA 1
ATOM 2763 C C . HIS A 1 324 ? -41.321 28.499 99.552 1.00 19.70 388 HIS A C 1
ATOM 2764 O O . HIS A 1 324 ? -41.249 29.720 99.466 1.00 18.74 388 HIS A O 1
ATOM 2771 N N . ILE A 1 325 ? -42.247 27.879 100.275 1.00 20.93 389 ILE A N 1
ATOM 2772 C CA . ILE A 1 325 ? -43.260 28.617 101.017 1.00 21.68 389 ILE A CA 1
ATOM 2773 C C . ILE A 1 325 ? -42.650 29.510 102.091 1.00 22.67 389 ILE A C 1
ATOM 2774 O O . ILE A 1 325 ? -42.994 30.683 102.197 1.00 23.63 389 ILE A O 1
ATOM 2779 N N A GLN A 1 326 ? -41.739 28.949 102.880 0.50 23.14 390 GLN A N 1
ATOM 2780 N N B GLN A 1 326 ? -41.740 28.955 102.883 0.50 23.71 390 GLN A N 1
ATOM 2781 C CA A GLN A 1 326 ? -41.084 29.696 103.947 0.50 24.20 390 GLN A CA 1
ATOM 2782 C CA B GLN A 1 326 ? -41.100 29.720 103.944 0.50 25.25 390 GLN A CA 1
ATOM 2783 C C A GLN A 1 326 ? -40.311 30.904 103.421 0.50 24.90 390 GLN A C 1
ATOM 2784 C C B GLN A 1 326 ? -40.345 30.928 103.400 0.50 25.51 390 GLN A C 1
ATOM 2785 O O A GLN A 1 326 ? -40.267 31.948 104.069 0.50 25.55 390 GLN A O 1
ATOM 2786 O O B GLN A 1 326 ? -40.344 31.994 104.013 0.50 25.97 390 GLN A O 1
ATOM 2797 N N . SER A 1 327 ? -39.710 30.758 102.243 1.00 24.84 391 SER A N 1
ATOM 2798 C CA . SER A 1 327 ? -38.930 31.835 101.631 1.00 24.03 391 SER A CA 1
ATOM 2799 C C . SER A 1 327 ? -39.767 32.956 101.014 1.00 23.99 391 SER A C 1
ATOM 2800 O O . SER A 1 327 ? -39.263 34.059 100.789 1.00 23.96 391 SER A O 1
ATOM 2803 N N A ASN A 1 328 ? -41.035 32.662 100.746 0.50 23.36 392 ASN A N 1
ATOM 2804 N N B ASN A 1 328 ? -41.032 32.667 100.723 0.50 23.60 392 ASN A N 1
ATOM 2805 C CA A ASN A 1 328 ? -41.960 33.627 100.164 0.50 23.26 392 ASN A CA 1
ATOM 2806 C CA B ASN A 1 328 ? -41.937 33.649 100.131 0.50 23.70 392 ASN A CA 1
ATOM 2807 C C A ASN A 1 328 ? -41.488 34.114 98.794 0.50 22.74 392 ASN A C 1
ATOM 2808 C C B ASN A 1 328 ? -41.547 34.055 98.709 0.50 23.37 392 ASN A C 1
ATOM 2809 O O A ASN A 1 328 ? -41.832 35.215 98.363 0.50 22.72 392 ASN A O 1
ATOM 2810 O O B ASN A 1 328 ? -42.123 34.986 98.147 0.50 23.08 392 ASN A O 1
ATOM 2819 N N A GLU A 1 329 ? -40.702 33.285 98.113 0.50 21.45 393 GLU A N 1
ATOM 2820 N N B GLU A 1 329 ? -40.575 33.358 98.126 0.50 22.51 393 GLU A N 1
ATOM 2821 C CA A GLU A 1 329 ? -40.187 33.630 96.790 0.50 20.92 393 GLU A CA 1
ATOM 2822 C CA B GLU A 1 329 ? -40.133 33.675 96.770 0.50 22.26 393 GLU A CA 1
ATOM 2823 C C A GLU A 1 329 ? -41.238 33.373 95.716 0.50 19.48 393 GLU A C 1
ATOM 2824 C C B GLU A 1 329 ? -41.201 33.376 95.721 0.50 20.29 393 GLU A C 1
ATOM 2825 O O A GLU A 1 329 ? -42.097 32.504 95.871 0.50 20.35 393 GLU A O 1
ATOM 2826 O O B GLU A 1 329 ? -42.033 32.485 95.898 0.50 21.08 393 GLU A O 1
ATOM 2837 N N . LEU A 1 330 ? -41.169 34.130 94.626 1.00 17.62 394 LEU A N 1
ATOM 2838 C CA . LEU A 1 330 ? -42.120 33.955 93.534 1.00 16.33 394 LEU A CA 1
ATOM 2839 C C . LEU A 1 330 ? -41.519 33.091 92.430 1.00 15.17 394 LEU A C 1
ATOM 2840 O O . LEU A 1 330 ? -42.238 32.460 91.654 1.00 13.40 394 LEU A O 1
ATOM 2845 N N . CYS A 1 331 ? -40.192 33.075 92.368 1.00 14.08 395 CYS A N 1
ATOM 2846 C CA . CYS A 1 331 ? -39.467 32.284 91.380 1.00 13.66 395 CYS A CA 1
ATOM 2847 C C . CYS A 1 331 ? -37.987 32.412 91.695 1.00 13.93 395 CYS A C 1
ATOM 2848 O O . CYS A 1 331 ? -37.605 33.180 92.577 1.00 15.78 395 CYS A O 1
ATOM 2851 N N . SER A 1 332 ? -37.150 31.658 90.992 1.00 13.48 396 SER A N 1
ATOM 2852 C CA . SER A 1 332 ? -35.715 31.740 91.233 1.00 13.72 396 SER A CA 1
ATOM 2853 C C . SER A 1 332 ? -35.163 33.021 90.628 1.00 13.03 396 SER A C 1
ATOM 2854 O O . SER A 1 332 ? -35.768 33.612 89.733 1.00 13.23 396 SER A O 1
ATOM 2857 N N . LYS A 1 333 ? -34.001 33.446 91.110 1.00 13.04 397 LYS A N 1
ATOM 2858 C CA . LYS A 1 333 ? -33.367 34.635 90.569 1.00 14.03 397 LYS A CA 1
ATOM 2859 C C . LYS A 1 333 ? -33.061 34.340 89.093 1.00 14.24 397 LYS A C 1
ATOM 2860 O O . LYS A 1 333 ? -33.170 35.218 88.233 1.00 13.61 397 LYS A O 1
ATOM 2866 N N . GLN A 1 334 ? -32.700 33.093 88.803 1.00 12.81 398 GLN A N 1
ATOM 2867 C CA . GLN A 1 334 ? -32.383 32.695 87.433 1.00 11.98 398 GLN A CA 1
ATOM 2868 C C . GLN A 1 334 ? -33.516 32.899 86.432 1.00 11.96 398 GLN A C 1
ATOM 2869 O O . GLN A 1 334 ? -33.258 33.195 85.265 1.00 12.17 398 GLN A O 1
ATOM 2875 N N . LEU A 1 335 ? -34.762 32.738 86.867 1.00 10.88 399 LEU A N 1
ATOM 2876 C CA . LEU A 1 335 ? -35.875 32.892 85.935 1.00 12.24 399 LEU A CA 1
ATOM 2877 C C . LEU A 1 335 ? -36.019 34.336 85.472 1.00 13.91 399 LEU A C 1
ATOM 2878 O O . LEU A 1 335 ? -36.591 34.591 84.408 1.00 13.69 399 LEU A O 1
ATOM 2883 N N . THR A 1 336 ? -35.481 35.276 86.249 1.00 13.46 400 THR A N 1
ATOM 2884 C CA . THR A 1 336 ? -35.577 36.691 85.886 1.00 14.16 400 THR A CA 1
ATOM 2885 C C . THR A 1 336 ? -34.646 37.095 84.748 1.00 15.59 400 THR A C 1
ATOM 2886 O O . THR A 1 336 ? -34.685 38.239 84.286 1.00 16.22 400 THR A O 1
ATOM 2890 N N . LEU A 1 337 ? -33.812 36.161 84.297 1.00 14.30 401 LEU A N 1
ATOM 2891 C CA . LEU A 1 337 ? -32.890 36.433 83.202 1.00 16.07 401 LEU A CA 1
ATOM 2892 C C . LEU A 1 337 ? -33.158 35.493 82.034 1.00 16.21 401 LEU A C 1
ATOM 2893 O O . LEU A 1 337 ? -33.004 34.278 82.156 1.00 18.17 401 LEU A O 1
ATOM 2898 N N . SER A 1 338 ? -33.566 36.053 80.901 1.00 17.41 402 SER A N 1
ATOM 2899 C CA . SER A 1 338 ? -33.836 35.234 79.728 1.00 17.95 402 SER A CA 1
ATOM 2900 C C . SER A 1 338 ? -32.520 34.883 79.044 1.00 16.24 402 SER A C 1
ATOM 2901 O O . SER A 1 338 ? -31.472 35.468 79.346 1.00 17.02 402 SER A O 1
ATOM 2904 N N . CYS A 1 339 ? -32.563 33.908 78.143 1.00 14.45 403 CYS A N 1
ATOM 2905 C CA . CYS A 1 339 ? -31.369 33.506 77.416 1.00 13.59 403 CYS A CA 1
ATOM 2906 C C . CYS A 1 339 ? -30.841 34.735 76.687 1.00 14.76 403 CYS A C 1
ATOM 2907 O O . CYS A 1 339 ? -31.625 35.569 76.230 1.00 14.68 403 CYS A O 1
ATOM 2910 N N . PRO A 1 340 ? -29.509 34.873 76.587 1.00 14.20 404 PRO A N 1
ATOM 2911 C CA . PRO A 1 340 ? -28.912 36.023 75.900 1.00 15.17 404 PRO A CA 1
ATOM 2912 C C . PRO A 1 340 ? -29.404 36.180 74.462 1.00 14.71 404 PRO A C 1
ATOM 2913 O O . PRO A 1 340 ? -29.466 37.291 73.940 1.00 15.78 404 PRO A O 1
ATOM 2917 N N . LEU A 1 341 ? -29.758 35.070 73.825 1.00 14.27 405 LEU A N 1
ATOM 2918 C CA . LEU A 1 341 ? -30.238 35.134 72.448 1.00 14.91 405 LEU A CA 1
ATOM 2919 C C . LEU A 1 341 ? -31.650 34.587 72.275 1.00 16.19 405 LEU A C 1
ATOM 2920 O O . LEU A 1 341 ? -31.990 34.018 71.236 1.00 16.33 405 LEU A O 1
ATOM 2925 N N . CYS A 1 342 ? -32.472 34.768 73.303 1.00 15.60 406 CYS A N 1
ATOM 2926 C CA . CYS A 1 342 ? -33.866 34.330 73.262 1.00 16.67 406 CYS A CA 1
ATOM 2927 C C . CYS A 1 342 ? -34.591 35.055 72.127 1.00 17.43 406 CYS A C 1
ATOM 2928 O O . CYS A 1 342 ? -34.469 36.267 71.992 1.00 17.96 406 CYS A O 1
ATOM 2931 N N . VAL A 1 343 ? -35.337 34.315 71.313 1.00 18.30 407 VAL A N 1
ATOM 2932 C CA . VAL A 1 343 ? -36.098 34.924 70.223 1.00 19.59 407 VAL A CA 1
ATOM 2933 C C . VAL A 1 343 ? -37.578 34.582 70.349 1.00 20.36 407 VAL A C 1
ATOM 2934 O O . VAL A 1 343 ? -38.352 34.741 69.403 1.00 19.61 407 VAL A O 1
ATOM 2938 N N . ASN A 1 344 ? -37.962 34.116 71.532 1.00 18.31 408 ASN A N 1
ATOM 2939 C CA . ASN A 1 344 ? -39.345 33.754 71.827 1.00 19.33 408 ASN A CA 1
ATOM 2940 C C . ASN A 1 344 ? -39.958 34.856 72.697 1.00 19.78 408 ASN A C 1
ATOM 2941 O O . ASN A 1 344 ? -39.670 34.952 73.889 1.00 19.73 408 ASN A O 1
ATOM 2946 N N . PRO A 1 345 ? -40.829 35.696 72.114 1.00 20.05 409 PRO A N 1
ATOM 2947 C CA . PRO A 1 345 ? -41.456 36.782 72.876 1.00 20.04 409 PRO A CA 1
ATOM 2948 C C . PRO A 1 345 ? -42.260 36.382 74.111 1.00 18.49 409 PRO A C 1
ATOM 2949 O O . PRO A 1 345 ? -42.460 37.195 75.012 1.00 20.10 409 PRO A O 1
ATOM 2953 N N . VAL A 1 346 ? -42.708 35.134 74.172 1.00 17.62 410 VAL A N 1
ATOM 2954 C CA . VAL A 1 346 ? -43.496 34.693 75.314 1.00 17.95 410 VAL A CA 1
ATOM 2955 C C . VAL A 1 346 ? -42.675 34.518 76.600 1.00 17.16 410 VAL A C 1
ATOM 2956 O O . VAL A 1 346 ? -43.194 34.705 77.697 1.00 18.67 410 VAL A O 1
ATOM 2960 N N . CYS A 1 347 ? -41.398 34.175 76.467 1.00 18.28 411 CYS A N 1
ATOM 2961 C CA . CYS A 1 347 ? -40.549 33.976 77.643 1.00 16.98 411 CYS A CA 1
ATOM 2962 C C . CYS A 1 347 ? -40.564 35.168 78.60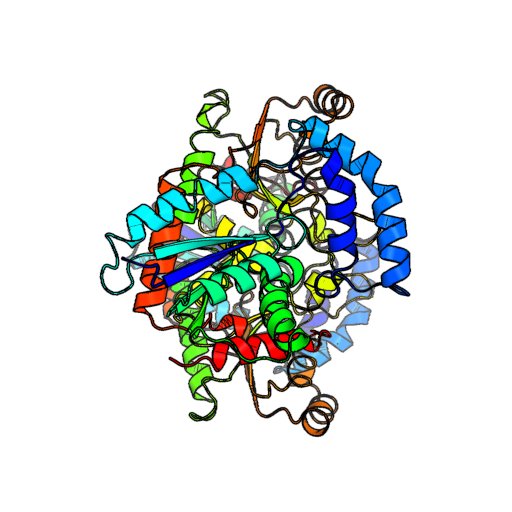3 1.00 17.17 411 CYS A C 1
ATOM 2963 O O . CYS A 1 347 ? -40.720 35.001 79.815 1.00 16.59 411 CYS A O 1
ATOM 2966 N N A ARG A 1 348 ? -40.399 36.367 78.053 0.50 17.51 412 ARG A N 1
ATOM 2967 N N B ARG A 1 348 ? -40.397 36.370 78.060 0.50 17.53 412 ARG A N 1
ATOM 2968 C CA A ARG A 1 348 ? -40.397 37.586 78.853 0.50 19.14 412 ARG A CA 1
ATOM 2969 C CA B ARG A 1 348 ? -40.397 37.574 78.880 0.50 19.18 412 ARG A CA 1
ATOM 2970 C C A ARG A 1 348 ? -41.742 37.785 79.546 0.50 18.62 412 ARG A C 1
ATOM 2971 C C B ARG A 1 348 ? -41.747 37.767 79.562 0.50 18.66 412 ARG A C 1
ATOM 2972 O O A ARG A 1 348 ? -41.803 38.252 80.683 0.50 18.84 412 ARG A O 1
ATOM 2973 O O B ARG A 1 348 ? -41.817 38.216 80.705 0.50 18.88 412 ARG A O 1
ATOM 2988 N N . GLU A 1 349 ? -42.819 37.429 78.855 1.00 19.10 413 GLU A N 1
ATOM 2989 C CA . GLU A 1 349 ? -44.161 37.569 79.406 1.00 19.25 413 GLU A CA 1
ATOM 2990 C C . GLU A 1 349 ? -44.385 36.613 80.572 1.00 17.37 413 GLU A C 1
ATOM 2991 O O . GLU A 1 349 ? -44.976 36.975 81.588 1.00 18.49 413 GLU A O 1
ATOM 2997 N N . THR A 1 350 ? -43.906 35.388 80.422 1.00 16.96 414 THR A N 1
ATOM 2998 C CA . THR A 1 350 ? -44.054 34.391 81.469 1.00 16.47 414 THR A CA 1
ATOM 2999 C C . THR A 1 350 ? -43.278 34.836 82.699 1.00 15.95 414 THR A C 1
ATOM 3000 O O . THR A 1 350 ? -43.751 34.700 83.830 1.00 15.81 414 THR A O 1
ATOM 3004 N N A LYS A 1 351 ? -42.081 35.368 82.470 0.50 16.58 415 LYS A N 1
ATOM 3005 N N B LYS A 1 351 ? -42.083 35.371 82.468 0.50 16.93 415 LYS A N 1
ATOM 3006 C CA A LYS A 1 351 ? -41.242 35.848 83.559 0.50 16.72 415 LYS A CA 1
ATOM 3007 C CA B LYS A 1 351 ? -41.231 35.853 83.549 0.50 17.34 415 LYS A CA 1
ATOM 3008 C C A LYS A 1 351 ? -42.011 36.888 84.364 0.50 17.15 415 LYS A C 1
ATOM 3009 C C B LYS A 1 351 ? -41.988 36.899 84.361 0.50 17.49 415 LYS A C 1
ATOM 3010 O O A LYS A 1 351 ? -42.128 36.784 85.585 0.50 15.57 415 LYS A O 1
ATOM 3011 O O B LYS A 1 351 ? -42.077 36.806 85.585 0.50 15.75 415 LYS A O 1
ATOM 3022 N N . SER A 1 352 ? -42.536 37.891 83.666 1.00 17.52 416 SER A N 1
ATOM 3023 C CA . SER A 1 352 ? -43.290 38.968 84.303 1.00 19.54 416 SER A CA 1
ATOM 3024 C C . SER A 1 352 ? -44.521 38.441 85.029 1.00 18.67 416 SER A C 1
ATOM 3025 O O . SER A 1 352 ? -44.910 38.960 86.076 1.00 18.04 416 SER A O 1
ATOM 3028 N N . PHE A 1 353 ? -45.135 37.412 84.456 1.00 19.24 417 PHE A N 1
ATOM 3029 C CA . PHE A 1 353 ? -46.313 36.795 85.043 1.00 18.41 417 PHE A CA 1
ATOM 3030 C C . PHE A 1 353 ? -46.006 36.373 86.477 1.00 17.55 417 PHE A C 1
ATOM 3031 O O . PHE A 1 353 ? -46.767 36.671 87.398 1.00 18.51 417 PHE A O 1
ATOM 3039 N N . PHE A 1 354 ? -44.882 35.687 86.671 1.00 16.43 418 PHE A N 1
ATOM 3040 C CA . PHE A 1 354 ? -44.511 35.235 88.005 1.00 15.49 418 PHE A CA 1
ATOM 3041 C C . PHE A 1 354 ? -43.927 36.298 88.928 1.00 16.43 418 PHE A C 1
ATOM 3042 O O . PHE A 1 354 ? -44.289 36.359 90.099 1.00 18.31 418 PHE A O 1
ATOM 3050 N N . THR A 1 355 ? -43.036 37.142 88.414 1.00 16.63 419 THR A N 1
ATOM 3051 C CA . THR A 1 355 ? -42.424 38.166 89.257 1.00 15.97 419 THR A CA 1
ATOM 3052 C C . THR A 1 355 ? -43.414 39.233 89.712 1.00 16.36 419 THR A C 1
ATOM 3053 O O . THR A 1 355 ? -43.179 39.902 90.714 1.00 18.51 419 THR A O 1
ATOM 3057 N N . SER A 1 356 ? -44.518 39.380 88.981 1.00 16.98 420 SER A N 1
ATOM 3058 C CA . SER A 1 356 ? -45.527 40.394 89.295 1.00 18.82 420 SER A CA 1
ATOM 3059 C C . SER A 1 356 ? -46.698 39.898 90.143 1.00 20.04 420 SER A C 1
ATOM 3060 O O . SER A 1 356 ? -47.597 40.674 90.474 1.00 20.78 420 SER A O 1
ATOM 3063 N N . GLN A 1 357 ? -46.695 38.615 90.487 1.00 19.82 421 GLN A N 1
ATOM 3064 C CA . GLN A 1 357 ? -47.781 38.026 91.272 1.00 20.96 421 GLN A CA 1
ATOM 3065 C C . GLN A 1 357 ? -47.990 38.694 92.622 1.00 22.57 421 GLN A C 1
ATOM 3066 O O . GLN A 1 357 ? -47.044 39.163 93.250 1.00 22.89 421 GLN A O 1
ATOM 3072 N N . GLN A 1 358 ? -49.242 38.732 93.066 1.00 25.91 422 GLN A N 1
ATOM 3073 C CA . GLN A 1 358 ? -49.570 39.338 94.349 1.00 29.45 422 GLN A CA 1
ATOM 3074 C C . GLN A 1 358 ? -48.890 38.540 95.456 1.00 31.14 422 GLN A C 1
ATOM 3075 O O . GLN A 1 358 ? -48.895 37.309 95.432 1.00 32.46 422 GLN A O 1
ATOM 3081 N N . LEU A 1 359 ? -48.303 39.255 96.413 1.00 34.00 423 LEU A N 1
ATOM 3082 C CA . LEU A 1 359 ? -47.590 38.666 97.548 1.00 36.86 423 LEU A CA 1
ATOM 3083 C C . LEU A 1 359 ? -46.196 38.161 97.179 1.00 38.46 423 LEU A C 1
ATOM 3084 O O . LEU A 1 359 ? -45.216 38.716 97.720 1.00 38.37 423 LEU A O 1
ATOM 3090 N N . ARG B 1 1 ? 17.888 24.038 104.934 1.00 43.68 565 ARG B N 1
ATOM 3091 C CA . ARG B 1 1 ? 18.050 22.660 104.384 1.00 43.25 565 ARG B CA 1
ATOM 3092 C C . ARG B 1 1 ? 17.768 22.650 102.885 1.00 42.43 565 ARG B C 1
ATOM 3093 O O . ARG B 1 1 ? 16.978 23.453 102.390 1.00 42.95 565 ARG B O 1
ATOM 3101 N N A LYS B 1 2 ? 18.416 21.734 102.171 0.50 41.34 566 LYS B N 1
ATOM 3102 N N B LYS B 1 2 ? 18.423 21.744 102.166 0.50 41.43 566 LYS B N 1
ATOM 3103 C CA A LYS B 1 2 ? 18.239 21.605 100.728 0.50 39.90 566 LYS B CA 1
ATOM 3104 C CA B LYS B 1 2 ? 18.226 21.636 100.726 0.50 40.05 566 LYS B CA 1
ATOM 3105 C C A LYS B 1 2 ? 16.787 21.224 100.428 0.50 38.12 566 LYS B C 1
ATOM 3106 C C B LYS B 1 2 ? 16.778 21.254 100.440 0.50 38.32 566 LYS B C 1
ATOM 3107 O O A LYS B 1 2 ? 16.148 20.528 101.217 0.50 37.55 566 LYS B O 1
ATOM 3108 O O B LYS B 1 2 ? 16.135 20.583 101.246 0.50 37.97 566 LYS B O 1
ATOM 3119 N N . PRO B 1 3 ? 16.245 21.680 99.284 1.00 36.50 567 PRO B N 1
ATOM 3120 C CA . PRO B 1 3 ? 14.860 21.372 98.909 1.00 34.64 567 PRO B CA 1
ATOM 3121 C C . PRO B 1 3 ? 14.509 19.888 98.967 1.00 32.15 567 PRO B C 1
ATOM 3122 O O . PRO B 1 3 ? 15.232 19.043 98.440 1.00 31.42 567 PRO B O 1
ATOM 3126 N N . LYS B 1 4 ? 13.386 19.585 99.609 1.00 30.22 568 LYS B N 1
ATOM 3127 C CA . LYS B 1 4 ? 12.926 18.210 99.758 1.00 28.85 568 LYS B CA 1
ATOM 3128 C C . LYS B 1 4 ? 11.747 17.905 98.837 1.00 27.82 568 LYS B C 1
ATOM 3129 O O . LYS B 1 4 ? 11.736 16.887 98.143 1.00 26.84 568 LYS B O 1
ATOM 3135 N N . THR B 1 5 ? 10.763 18.799 98.830 1.00 26.65 569 THR B N 1
ATOM 3136 C CA . THR B 1 5 ? 9.561 18.633 98.016 1.00 24.23 569 THR B CA 1
ATOM 3137 C C . THR B 1 5 ? 9.431 19.716 96.946 1.00 23.56 569 THR B C 1
ATOM 3138 O O . THR B 1 5 ? 9.427 20.907 97.254 1.00 24.22 569 THR B O 1
ATOM 3142 N N . GLY B 1 6 ? 9.321 19.295 95.689 1.00 22.61 570 GLY B N 1
ATOM 3143 C CA . GLY B 1 6 ? 9.195 20.246 94.600 1.00 20.41 570 GLY B CA 1
ATOM 3144 C C . GLY B 1 6 ? 7.786 20.303 94.039 1.00 20.28 570 GLY B C 1
ATOM 3145 O O . GLY B 1 6 ? 7.192 19.270 93.736 1.00 19.98 570 GLY B O 1
ATOM 3146 N N . ILE B 1 7 ? 7.249 21.513 93.911 1.00 18.58 571 ILE B N 1
ATOM 3147 C CA . ILE B 1 7 ? 5.906 21.703 93.370 1.00 18.37 571 ILE B CA 1
ATOM 3148 C C . ILE B 1 7 ? 6.022 22.342 91.994 1.00 16.55 571 ILE B C 1
ATOM 3149 O O . ILE B 1 7 ? 6.365 23.517 91.872 1.00 17.81 571 ILE B O 1
ATOM 3154 N N . LEU B 1 8 ? 5.743 21.563 90.954 1.00 17.59 572 LEU B N 1
ATOM 3155 C CA . LEU B 1 8 ? 5.821 22.068 89.592 1.00 15.98 572 LEU B CA 1
ATOM 3156 C C . LEU B 1 8 ? 4.488 22.703 89.204 1.00 16.82 572 LEU B C 1
ATOM 3157 O O . LEU B 1 8 ? 3.498 22.008 88.988 1.00 16.10 572 LEU B O 1
ATOM 3162 N N . MET B 1 9 ? 4.474 24.030 89.124 1.00 15.80 573 MET B N 1
ATOM 3163 C CA . MET B 1 9 ? 3.269 24.768 88.769 1.00 15.53 573 MET B CA 1
ATOM 3164 C C . MET B 1 9 ? 3.135 24.783 87.254 1.00 15.88 573 MET B C 1
ATOM 3165 O O . MET B 1 9 ? 3.912 25.425 86.546 1.00 16.67 573 MET B O 1
ATOM 3170 N N . LEU B 1 10 ? 2.137 24.059 86.762 1.00 14.90 574 LEU B N 1
ATOM 3171 C CA . LEU B 1 10 ? 1.919 23.926 85.333 1.00 14.79 574 LEU B CA 1
ATOM 3172 C C . LEU B 1 10 ? 0.893 24.872 84.742 1.00 14.92 574 LEU B C 1
ATOM 3173 O O . LEU B 1 10 ? -0.214 25.006 85.254 1.00 13.93 574 LEU B O 1
ATOM 3178 N N . ASN B 1 11 ? 1.271 25.513 83.646 1.00 14.49 575 ASN B N 1
ATOM 3179 C CA . ASN B 1 11 ? 0.369 26.408 82.942 1.00 15.05 575 ASN B CA 1
ATOM 3180 C C . ASN B 1 11 ? 0.924 26.568 81.537 1.00 16.29 575 ASN B C 1
ATOM 3181 O O . ASN B 1 11 ? 2.040 26.132 81.253 1.00 15.79 575 ASN B O 1
ATOM 3186 N N . MET B 1 12 ? 0.153 27.188 80.655 1.00 15.92 576 MET B N 1
ATOM 3187 C CA . MET B 1 12 ? 0.593 27.368 79.277 1.00 16.90 576 MET B CA 1
ATOM 3188 C C . MET B 1 12 ? 1.660 28.445 79.148 1.00 17.80 576 MET B C 1
ATOM 3189 O O . MET B 1 12 ? 2.470 28.421 78.216 1.00 17.58 576 MET B O 1
ATOM 3194 N N . GLY B 1 13 ? 1.661 29.378 80.095 1.00 17.88 577 GLY B N 1
ATOM 3195 C CA . GLY B 1 13 ? 2.607 30.476 80.051 1.00 19.22 577 GLY B CA 1
ATOM 3196 C C . GLY B 1 13 ? 2.044 31.558 79.149 1.00 19.81 577 GLY B C 1
ATOM 3197 O O . GLY B 1 13 ? 0.894 31.477 78.716 1.00 20.33 577 GLY B O 1
ATOM 3198 N N . GLY B 1 14 ? 2.849 32.573 78.861 1.00 19.24 578 GLY B N 1
ATOM 3199 C CA . GLY B 1 14 ? 2.406 33.652 78.001 1.00 20.14 578 GLY B CA 1
ATOM 3200 C C . GLY B 1 14 ? 3.605 34.476 77.591 1.00 21.12 578 GLY B C 1
ATOM 3201 O O . GLY B 1 14 ? 4.606 34.477 78.304 1.00 21.74 578 GLY B O 1
ATOM 3202 N N . PRO B 1 15 ? 3.547 35.184 76.452 1.00 20.82 579 PRO B N 1
ATOM 3203 C CA . PRO B 1 15 ? 4.691 35.995 76.024 1.00 22.44 579 PRO B CA 1
ATOM 3204 C C . PRO B 1 15 ? 4.895 37.189 76.952 1.00 23.54 579 PRO B C 1
ATOM 3205 O O . PRO B 1 15 ? 4.008 38.030 77.095 1.00 25.36 579 PRO B O 1
ATOM 3209 N N . GLU B 1 16 ? 6.060 37.251 77.589 1.00 24.66 580 GLU B N 1
ATOM 3210 C CA . GLU B 1 16 ? 6.361 38.340 78.510 1.00 25.57 580 GLU B CA 1
ATOM 3211 C C . GLU B 1 16 ? 6.354 39.693 77.800 1.00 25.40 580 GLU B C 1
ATOM 3212 O O . GLU B 1 16 ? 5.894 40.688 78.358 1.00 25.14 580 GLU B O 1
ATOM 3218 N N . THR B 1 17 ? 6.861 39.721 76.571 1.00 25.84 581 THR B N 1
ATOM 3219 C CA . THR B 1 17 ? 6.896 40.947 75.774 1.00 25.98 581 THR B CA 1
ATOM 3220 C C . THR B 1 17 ? 6.382 40.624 74.379 1.00 26.35 581 THR B C 1
ATOM 3221 O O . THR B 1 17 ? 6.261 39.453 74.015 1.00 25.99 581 THR B O 1
ATOM 3225 N N . LEU B 1 18 ? 6.082 41.653 73.593 1.00 25.68 582 LEU B N 1
ATOM 3226 C CA . LEU B 1 18 ? 5.573 41.433 72.248 1.00 26.66 582 LEU B CA 1
ATOM 3227 C C . LEU B 1 18 ? 6.575 40.674 71.389 1.00 27.26 582 LEU B C 1
ATOM 3228 O O . LEU B 1 18 ? 6.202 40.027 70.412 1.00 28.02 582 LEU B O 1
ATOM 3233 N N . GLY B 1 19 ? 7.850 40.751 71.762 1.00 28.09 583 GLY B N 1
ATOM 3234 C CA . GLY B 1 19 ? 8.879 40.055 71.011 1.00 28.46 583 GLY B CA 1
ATOM 3235 C C . GLY B 1 19 ? 8.875 38.558 71.262 1.00 28.79 583 GLY B C 1
ATOM 3236 O O . GLY B 1 19 ? 9.519 37.800 70.537 1.00 30.22 583 GLY B O 1
ATOM 3237 N N . ASP B 1 20 ? 8.146 38.128 72.287 1.00 28.62 584 ASP B N 1
ATOM 3238 C CA . ASP B 1 20 ? 8.071 36.709 72.628 1.00 28.25 584 ASP B CA 1
ATOM 3239 C C . ASP B 1 20 ? 6.866 36.010 71.998 1.00 27.62 584 ASP B C 1
ATOM 3240 O O . ASP B 1 20 ? 6.751 34.786 72.062 1.00 27.44 584 ASP B O 1
ATOM 3245 N N . VAL B 1 21 ? 5.977 36.784 71.387 1.00 25.67 585 VAL B N 1
ATOM 3246 C CA . VAL B 1 21 ? 4.776 36.230 70.764 1.00 25.38 585 VAL B CA 1
ATOM 3247 C C . VAL B 1 21 ? 5.040 35.127 69.741 1.00 26.61 585 VAL B C 1
ATOM 3248 O O . VAL B 1 21 ? 4.468 34.038 69.834 1.00 25.06 585 VAL B O 1
ATOM 3252 N N . HIS B 1 22 ? 5.905 35.395 68.769 1.00 26.10 586 HIS B N 1
ATOM 3253 C CA . HIS B 1 22 ? 6.192 34.402 67.743 1.00 26.89 586 HIS B CA 1
ATOM 3254 C C . HIS B 1 22 ? 6.564 33.025 68.277 1.00 27.03 586 HIS B C 1
ATOM 3255 O O . HIS B 1 22 ? 5.946 32.025 67.905 1.00 28.42 586 HIS B O 1
ATOM 3262 N N . ASP B 1 23 ? 7.573 32.966 69.138 1.00 26.92 587 ASP B N 1
ATOM 3263 C CA . ASP B 1 23 ? 8.010 31.689 69.690 1.00 27.89 587 ASP B CA 1
ATOM 3264 C C . ASP B 1 23 ? 6.892 31.025 70.489 1.00 25.94 587 ASP B C 1
ATOM 3265 O O . ASP B 1 23 ? 6.765 29.802 70.495 1.00 25.95 587 ASP B O 1
ATOM 3270 N N . PHE B 1 24 ? 6.088 31.845 71.156 1.00 23.28 588 PHE B N 1
ATOM 3271 C CA . PHE B 1 24 ? 4.962 31.364 71.953 1.00 22.93 588 PHE B CA 1
ATOM 3272 C C . PHE B 1 24 ? 3.986 30.611 71.058 1.00 22.17 588 PHE B C 1
ATOM 3273 O O . PHE B 1 24 ? 3.588 29.484 71.365 1.00 21.33 588 PHE B O 1
ATOM 3281 N N . LEU B 1 25 ? 3.615 31.238 69.944 1.00 22.22 589 LEU B N 1
ATOM 3282 C CA . LEU B 1 25 ? 2.682 30.650 68.992 1.00 21.57 589 LEU B CA 1
ATOM 3283 C C . LEU B 1 25 ? 3.266 29.447 68.264 1.00 22.82 589 LEU B C 1
ATOM 3284 O O . LEU B 1 25 ? 2.545 28.506 67.941 1.00 21.24 589 LEU B O 1
ATOM 3289 N N . LEU B 1 26 ? 4.566 29.485 67.992 1.00 22.71 590 LEU B N 1
ATOM 3290 C CA . LEU B 1 26 ? 5.212 28.377 67.302 1.00 22.67 590 LEU B CA 1
ATOM 3291 C C . LEU B 1 26 ? 5.055 27.101 68.116 1.00 22.03 590 LEU B C 1
ATOM 3292 O O . LEU B 1 26 ? 4.587 26.080 67.606 1.00 22.51 590 LEU B O 1
ATOM 3297 N N . ARG B 1 27 ? 5.441 27.166 69.385 1.00 21.38 591 ARG B N 1
ATOM 3298 C CA . ARG B 1 27 ? 5.344 26.010 70.262 1.00 21.58 591 ARG B CA 1
ATOM 3299 C C . ARG B 1 27 ? 3.900 25.566 70.444 1.00 21.02 591 ARG B C 1
ATOM 3300 O O . ARG B 1 27 ? 3.626 24.372 70.550 1.00 20.46 591 ARG B O 1
ATOM 3308 N N . LEU B 1 28 ? 2.978 26.526 70.467 1.00 20.69 592 LEU B N 1
ATOM 3309 C CA . LEU B 1 28 ? 1.565 26.207 70.646 1.00 19.98 592 LEU B CA 1
ATOM 3310 C C . LEU B 1 28 ? 1.012 25.412 69.465 1.00 20.61 592 LEU B C 1
ATOM 3311 O O . LEU B 1 28 ? 0.354 24.385 69.658 1.00 19.35 592 LEU B O 1
ATOM 3316 N N . PHE B 1 29 ? 1.291 25.862 68.243 1.00 20.01 593 PHE B N 1
ATOM 3317 C CA . PHE B 1 29 ? 0.793 25.154 67.068 1.00 20.41 593 PHE B CA 1
ATOM 3318 C C . PHE B 1 29 ? 1.527 23.846 66.786 1.00 20.13 593 PHE B C 1
ATOM 3319 O O . PHE B 1 29 ? 1.074 23.042 65.971 1.00 21.27 593 PHE B O 1
ATOM 3327 N N . LEU B 1 30 ? 2.648 23.631 67.471 1.00 19.39 594 LEU B N 1
ATOM 3328 C CA . LEU B 1 30 ? 3.428 22.403 67.319 1.00 21.17 594 LEU B CA 1
ATOM 3329 C C . LEU B 1 30 ? 2.991 21.358 68.344 1.00 20.63 594 LEU B C 1
ATOM 3330 O O . LEU B 1 30 ? 3.408 20.203 68.281 1.00 21.10 594 LEU B O 1
ATOM 3335 N N . ASP B 1 31 ? 2.152 21.774 69.288 1.00 20.48 595 ASP B N 1
ATOM 3336 C CA . ASP B 1 31 ? 1.677 20.888 70.347 1.00 19.87 595 ASP B CA 1
ATOM 3337 C C . ASP B 1 31 ? 0.627 19.884 69.873 1.00 19.79 595 ASP B C 1
ATOM 3338 O O . ASP B 1 31 ? -0.547 20.220 69.735 1.00 19.66 595 ASP B O 1
ATOM 3343 N N . ARG B 1 32 ? 1.057 18.645 69.642 1.00 20.83 596 ARG B N 1
ATOM 3344 C CA . ARG B 1 32 ? 0.160 17.592 69.178 1.00 21.41 596 ARG B CA 1
ATOM 3345 C C . ARG B 1 32 ? -0.841 17.141 70.239 1.00 20.76 596 ARG B C 1
ATOM 3346 O O . ARG B 1 32 ? -1.780 16.406 69.937 1.00 21.80 596 ARG B O 1
ATOM 3354 N N . ASP B 1 33 ? -0.637 17.571 71.481 1.00 18.96 597 ASP B N 1
ATOM 3355 C CA . ASP B 1 33 ? -1.561 17.220 72.557 1.00 18.96 597 ASP B CA 1
ATOM 3356 C C . ASP B 1 33 ? -2.673 18.256 72.583 1.00 19.71 597 ASP B C 1
ATOM 3357 O O . ASP B 1 33 ? -3.697 18.079 73.244 1.00 21.82 597 ASP B O 1
ATOM 3362 N N . LEU B 1 34 ? -2.460 19.342 71.850 1.00 18.81 598 LEU B N 1
ATOM 3363 C CA . LEU B 1 34 ? -3.437 20.412 71.762 1.00 19.24 598 LEU B CA 1
ATOM 3364 C C . LEU B 1 34 ? -4.255 20.255 70.490 1.00 20.79 598 LEU B C 1
ATOM 3365 O O . LEU B 1 34 ? -5.484 20.279 70.520 1.00 21.88 598 LEU B O 1
ATOM 3370 N N . MET B 1 35 ? -3.562 20.094 69.370 1.00 22.31 599 MET B N 1
ATOM 3371 C CA . MET B 1 35 ? -4.223 19.943 68.084 1.00 24.55 599 MET B CA 1
ATOM 3372 C C . MET B 1 35 ? -3.355 19.126 67.139 1.00 24.75 599 MET B C 1
AT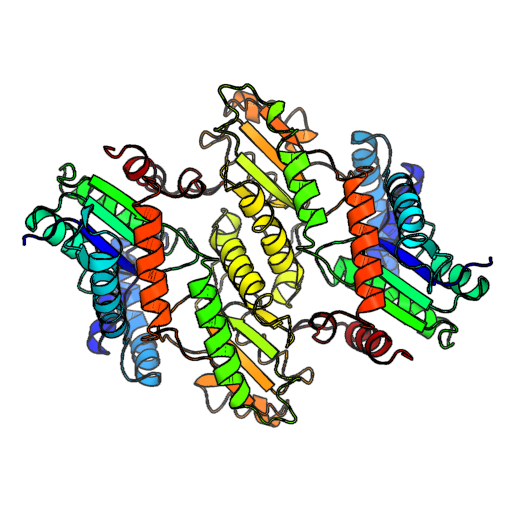OM 3373 O O . MET B 1 35 ? -2.146 19.027 67.325 1.00 23.79 599 MET B O 1
ATOM 3378 N N . THR B 1 36 ? -3.983 18.536 66.130 1.00 28.11 600 THR B N 1
ATOM 3379 C CA . THR B 1 36 ? -3.258 17.752 65.140 1.00 29.73 600 THR B CA 1
ATOM 3380 C C . THR B 1 36 ? -3.518 18.362 63.771 1.00 30.79 600 THR B C 1
ATOM 3381 O O . THR B 1 36 ? -4.668 18.560 63.378 1.00 30.36 600 THR B O 1
ATOM 3385 N N . LEU B 1 37 ? -2.441 18.669 63.054 1.00 31.48 601 LEU B N 1
ATOM 3386 C CA . LEU B 1 37 ? -2.540 19.265 61.729 1.00 33.04 601 LEU B CA 1
ATOM 3387 C C . LEU B 1 37 ? -1.725 18.481 60.712 1.00 33.08 601 LEU B C 1
ATOM 3388 O O . LEU B 1 37 ? -0.785 17.774 61.071 1.00 32.96 601 LEU B O 1
ATOM 3393 N N . PRO B 1 38 ? -2.092 18.583 59.424 1.00 34.59 602 PRO B N 1
ATOM 3394 C CA . PRO B 1 38 ? -1.352 17.873 58.377 1.00 35.20 602 PRO B CA 1
ATOM 3395 C C . PRO B 1 38 ? 0.008 18.559 58.280 1.00 35.78 602 PRO B C 1
ATOM 3396 O O . PRO B 1 38 ? 0.089 19.773 58.468 1.00 35.92 602 PRO B O 1
ATOM 3400 N N . ILE B 1 39 ? 1.063 17.800 57.991 1.00 36.32 603 ILE B N 1
ATOM 3401 C CA . ILE B 1 39 ? 2.413 18.361 57.898 1.00 36.55 603 ILE B CA 1
ATOM 3402 C C . ILE B 1 39 ? 2.575 19.472 58.934 1.00 36.07 603 ILE B C 1
ATOM 3403 O O . ILE B 1 39 ? 2.990 20.589 58.620 1.00 34.44 603 ILE B O 1
ATOM 3408 N N . GLN B 1 40 ? 2.241 19.139 60.177 1.00 35.89 604 GLN B N 1
ATOM 3409 C CA . GLN B 1 40 ? 2.296 20.079 61.292 1.00 35.41 604 GLN B CA 1
ATOM 3410 C C . GLN B 1 40 ? 3.642 20.771 61.476 1.00 35.27 604 GLN B C 1
ATOM 3411 O O . GLN B 1 40 ? 3.691 21.959 61.795 1.00 33.63 604 GLN B O 1
ATOM 3417 N N . ASN B 1 41 ? 4.731 20.032 61.284 1.00 36.23 605 ASN B N 1
ATOM 3418 C CA . ASN B 1 41 ? 6.066 20.603 61.437 1.00 38.20 605 ASN B CA 1
ATOM 3419 C C . ASN B 1 41 ? 6.306 21.752 60.463 1.00 37.93 605 ASN B C 1
ATOM 3420 O O . ASN B 1 41 ? 7.152 22.611 60.702 1.00 37.65 605 ASN B O 1
ATOM 3425 N N . LYS B 1 42 ? 5.555 21.760 59.367 1.00 38.78 606 LYS B N 1
ATOM 3426 C CA . LYS B 1 42 ? 5.686 22.800 58.353 1.00 40.49 606 LYS B CA 1
ATOM 3427 C C . LYS B 1 42 ? 4.634 23.890 58.517 1.00 40.73 606 LYS B C 1
ATOM 3428 O O . LYS B 1 42 ? 4.935 25.077 58.383 1.00 40.63 606 LYS B O 1
ATOM 3434 N N . LEU B 1 43 ? 3.401 23.482 58.802 1.00 40.66 607 LEU B N 1
ATOM 3435 C CA . LEU B 1 43 ? 2.307 24.431 58.971 1.00 40.82 607 LEU B CA 1
ATOM 3436 C C . LEU B 1 43 ? 2.413 25.257 60.248 1.00 40.09 607 LEU B C 1
ATOM 3437 O O . LEU B 1 43 ? 2.071 26.439 60.253 1.00 40.24 607 LEU B O 1
ATOM 3442 N N . ALA B 1 44 ? 2.879 24.639 61.330 1.00 39.10 608 ALA B N 1
ATOM 3443 C CA . ALA B 1 44 ? 3.010 25.349 62.598 1.00 38.79 608 ALA B CA 1
ATOM 3444 C C . ALA B 1 44 ? 3.794 26.647 62.413 1.00 38.87 608 ALA B C 1
ATOM 3445 O O . ALA B 1 44 ? 3.332 27.719 62.804 1.00 38.11 608 ALA B O 1
ATOM 3447 N N . PRO B 1 45 ? 4.995 26.569 61.812 1.00 39.27 609 PRO B N 1
ATOM 3448 C CA . PRO B 1 45 ? 5.797 27.778 61.599 1.00 39.33 609 PRO B CA 1
ATOM 3449 C C . PRO B 1 45 ? 5.042 28.803 60.758 1.00 39.28 609 PRO B C 1
ATOM 3450 O O . PRO B 1 45 ? 5.045 29.994 61.061 1.00 39.76 609 PRO B O 1
ATOM 3454 N N . PHE B 1 46 ? 4.395 28.330 59.699 1.00 39.03 610 PHE B N 1
ATOM 3455 C CA . PHE B 1 46 ? 3.631 29.202 58.817 1.00 39.00 610 PHE B CA 1
ATOM 3456 C C . PHE B 1 46 ? 2.518 29.924 59.569 1.00 37.98 610 PHE B C 1
ATOM 3457 O O . PHE B 1 46 ? 2.383 31.144 59.471 1.00 37.56 610 PHE B O 1
ATOM 3465 N N . ILE B 1 47 ? 1.723 29.167 60.318 1.00 36.05 611 ILE B N 1
ATOM 3466 C CA . ILE B 1 47 ? 0.622 29.744 61.078 1.00 34.62 611 ILE B CA 1
ATOM 3467 C C . ILE B 1 47 ? 1.121 30.748 62.115 1.00 33.93 611 ILE B C 1
ATOM 3468 O O . ILE B 1 47 ? 0.555 31.832 62.262 1.00 34.01 611 ILE B O 1
ATOM 3473 N N . ALA B 1 48 ? 2.182 30.384 62.829 1.00 33.22 612 ALA B N 1
ATOM 3474 C CA . ALA B 1 48 ? 2.754 31.253 63.853 1.00 34.30 612 ALA B CA 1
ATOM 3475 C C . ALA B 1 48 ? 3.116 32.626 63.289 1.00 35.96 612 ALA B C 1
ATOM 3476 O O . ALA B 1 48 ? 2.721 33.655 63.838 1.00 35.82 612 ALA B O 1
ATOM 3478 N N . LYS B 1 49 ? 3.871 32.640 62.194 1.00 37.01 613 LYS B N 1
ATOM 3479 C CA . LYS B 1 49 ? 4.270 33.895 61.566 1.00 37.92 613 LYS B CA 1
ATOM 3480 C C . LYS B 1 49 ? 3.058 34.716 61.148 1.00 37.32 613 LYS B C 1
ATOM 3481 O O . LYS B 1 49 ? 3.010 35.925 61.375 1.00 37.65 613 LYS B O 1
ATOM 3487 N N . ARG B 1 50 ? 2.078 34.054 60.542 1.00 36.64 614 ARG B N 1
ATOM 3488 C CA . ARG B 1 50 ? 0.874 34.729 60.076 1.00 36.77 614 ARG B CA 1
ATOM 3489 C C . ARG B 1 50 ? 0.020 35.362 61.177 1.00 36.06 614 ARG B C 1
ATOM 3490 O O . ARG B 1 50 ? -0.600 36.404 60.957 1.00 36.01 614 ARG B O 1
ATOM 3498 N N . ARG B 1 51 ? -0.018 34.744 62.355 1.00 33.94 615 ARG B N 1
ATOM 3499 C CA . ARG B 1 51 ? -0.829 35.270 63.453 1.00 32.68 615 ARG B CA 1
ATOM 3500 C C . ARG B 1 51 ? -0.076 36.142 64.450 1.00 31.64 615 ARG B C 1
ATOM 3501 O O . ARG B 1 51 ? -0.693 36.835 65.257 1.00 31.20 615 ARG B O 1
ATOM 3509 N N . THR B 1 52 ? 1.251 36.106 64.399 1.00 31.29 616 THR B N 1
ATOM 3510 C CA . THR B 1 52 ? 2.066 36.893 65.316 1.00 30.51 616 THR B CA 1
ATOM 3511 C C . THR B 1 52 ? 1.651 38.365 65.398 1.00 29.47 616 THR B C 1
ATOM 3512 O O . THR B 1 52 ? 1.523 38.911 66.493 1.00 29.20 616 THR B O 1
ATOM 3516 N N . PRO B 1 53 ? 1.437 39.028 64.247 1.00 29.79 617 PRO B N 1
ATOM 3517 C CA . PRO B 1 53 ? 1.037 40.441 64.274 1.00 29.60 617 PRO B CA 1
ATOM 3518 C C . PRO B 1 53 ? -0.260 40.684 65.049 1.00 28.90 617 PRO B C 1
ATOM 3519 O O . PRO B 1 53 ? -0.330 41.566 65.907 1.00 29.15 617 PRO B O 1
ATOM 3523 N N . LYS B 1 54 ? -1.282 39.896 64.735 1.00 28.07 618 LYS B N 1
ATOM 3524 C CA . LYS B 1 54 ? -2.581 40.011 65.389 1.00 27.63 618 LYS B CA 1
ATOM 3525 C C . LYS B 1 54 ? -2.466 39.802 66.895 1.00 25.81 618 LYS B C 1
ATOM 3526 O O . LYS B 1 54 ? -3.026 40.564 67.684 1.00 23.63 618 LYS B O 1
ATOM 3532 N N . ILE B 1 55 ? -1.734 38.767 67.290 1.00 24.41 619 ILE B N 1
ATOM 3533 C CA . ILE B 1 55 ? -1.568 38.451 68.701 1.00 23.79 619 ILE B CA 1
ATOM 3534 C C . ILE B 1 55 ? -0.717 39.480 69.442 1.00 23.86 619 ILE B C 1
ATOM 3535 O O . ILE B 1 55 ? -0.951 39.754 70.622 1.00 22.77 619 ILE B O 1
ATOM 3540 N N . GLN B 1 56 ? 0.271 40.049 68.759 1.00 23.76 620 GLN B N 1
ATOM 3541 C CA . GLN B 1 56 ? 1.107 41.064 69.388 1.00 23.80 620 GLN B CA 1
ATOM 3542 C C . GLN B 1 56 ? 0.208 42.250 69.698 1.00 23.07 620 GLN B C 1
ATOM 3543 O O . GLN B 1 56 ? 0.290 42.843 70.773 1.00 23.02 620 GLN B O 1
ATOM 3549 N N . GLU B 1 57 ? -0.656 42.581 68.745 1.00 24.01 621 GLU B N 1
ATOM 3550 C CA . GLU B 1 57 ? -1.589 43.686 68.898 1.00 24.61 621 GLU B CA 1
ATOM 3551 C C . GLU B 1 57 ? -2.487 43.432 70.105 1.00 23.71 621 GLU B C 1
ATOM 3552 O O . GLU B 1 57 ? -2.706 44.324 70.925 1.00 22.13 621 GLU B O 1
ATOM 3558 N N . GLN B 1 58 ? -2.989 42.206 70.223 1.00 22.50 622 GLN B N 1
ATOM 3559 C CA . GLN B 1 58 ? -3.854 41.849 71.342 1.00 22.76 622 GLN B CA 1
ATOM 3560 C C . GLN B 1 58 ? -3.150 42.025 72.678 1.00 20.66 622 GLN B C 1
ATOM 3561 O O . GLN B 1 58 ? -3.737 42.530 73.632 1.00 20.61 622 GLN B O 1
ATOM 3567 N N . TYR B 1 59 ? -1.891 41.607 72.758 1.00 20.59 623 TYR B N 1
ATOM 3568 C CA . TYR B 1 59 ? -1.165 41.761 74.007 1.00 20.14 623 TYR B CA 1
ATOM 3569 C C . TYR B 1 59 ? -0.821 43.218 74.270 1.00 20.54 623 TYR B C 1
ATOM 3570 O O . TYR B 1 59 ? -0.741 43.641 75.421 1.00 18.90 623 TYR B O 1
ATOM 3579 N N . ARG B 1 60 ? -0.632 43.991 73.207 1.00 20.11 624 ARG B N 1
ATOM 3580 C CA . ARG B 1 60 ? -0.334 45.405 73.385 1.00 20.89 624 ARG B CA 1
ATOM 3581 C C . ARG B 1 60 ? -1.545 46.055 74.051 1.00 20.44 624 ARG B C 1
ATOM 3582 O O . ARG B 1 60 ? -1.399 46.922 74.909 1.00 18.90 624 ARG B O 1
ATOM 3590 N N . ARG B 1 61 ? -2.740 45.618 73.661 1.00 20.76 625 ARG B N 1
ATOM 3591 C CA . ARG B 1 61 ? -3.966 46.175 74.218 1.00 20.85 625 ARG B CA 1
ATOM 3592 C C . ARG B 1 61 ? -4.128 45.922 75.712 1.00 20.65 625 ARG B C 1
ATOM 3593 O O . ARG B 1 61 ? -4.873 46.637 76.382 1.00 21.35 625 ARG B O 1
ATOM 3601 N N . ILE B 1 62 ? -3.434 44.918 76.244 1.00 20.92 626 ILE B N 1
ATOM 3602 C CA . ILE B 1 62 ? -3.543 44.634 77.668 1.00 21.56 626 ILE B CA 1
ATOM 3603 C C . ILE B 1 62 ? -2.264 44.908 78.456 1.00 22.03 626 ILE B C 1
ATOM 3604 O O . ILE B 1 62 ? -2.045 44.318 79.516 1.00 24.04 626 ILE B O 1
ATOM 3609 N N . GLY B 1 63 ? -1.419 45.800 77.945 1.00 21.59 627 GLY B N 1
ATOM 3610 C CA . GLY B 1 63 ? -0.199 46.134 78.663 1.00 22.55 627 GLY B CA 1
ATOM 3611 C C . GLY B 1 63 ? 1.121 45.859 77.965 1.00 21.85 627 GLY B C 1
ATOM 3612 O O . GLY B 1 63 ? 2.156 46.371 78.389 1.00 23.84 627 GLY B O 1
ATOM 3613 N N . GLY B 1 64 ? 1.102 45.046 76.916 1.00 21.14 628 GLY B N 1
ATOM 3614 C CA . GLY B 1 64 ? 2.332 44.757 76.198 1.00 21.86 628 GLY B CA 1
ATOM 3615 C C . GLY B 1 64 ? 2.884 43.366 76.438 1.00 23.02 628 GLY B C 1
ATOM 3616 O O . GLY B 1 64 ? 4.046 43.091 76.137 1.00 23.31 628 GLY B O 1
ATOM 3617 N N . GLY B 1 65 ? 2.050 42.488 76.984 1.00 22.69 629 GLY B N 1
ATOM 3618 C CA . GLY B 1 65 ? 2.482 41.130 77.246 1.00 22.49 629 GLY B CA 1
ATOM 3619 C C . GLY B 1 65 ? 1.640 40.457 78.309 1.00 21.95 629 GLY B C 1
ATOM 3620 O O . GLY B 1 65 ? 0.689 41.040 78.831 1.00 21.25 629 GLY B O 1
ATOM 3621 N N . SER B 1 66 ? 1.995 39.218 78.626 1.00 22.22 630 SER B N 1
ATOM 3622 C CA . SER B 1 66 ? 1.288 38.444 79.636 1.00 21.11 630 SER B CA 1
ATOM 3623 C C . SER B 1 66 ? 2.022 38.544 80.968 1.00 21.27 630 SER B C 1
ATOM 3624 O O . SER B 1 66 ? 3.241 38.397 81.020 1.00 21.91 630 SER B O 1
ATOM 3627 N N . PRO B 1 67 ? 1.287 38.797 82.063 1.00 21.35 631 PRO B N 1
ATOM 3628 C CA . PRO B 1 67 ? 1.880 38.915 83.400 1.00 21.64 631 PRO B CA 1
ATOM 3629 C C . PRO B 1 67 ? 1.883 37.584 84.153 1.00 21.28 631 PRO B C 1
ATOM 3630 O O . PRO B 1 67 ? 2.156 37.540 85.353 1.00 21.30 631 PRO B O 1
ATOM 3634 N N . ILE B 1 68 ? 1.589 36.503 83.440 1.00 20.94 632 ILE B N 1
ATOM 3635 C CA . ILE B 1 68 ? 1.511 35.183 84.051 1.00 20.04 632 ILE B CA 1
ATOM 3636 C C . ILE B 1 68 ? 2.756 34.739 84.820 1.00 21.21 632 ILE B C 1
ATOM 3637 O O . ILE B 1 68 ? 2.643 34.093 85.859 1.00 21.73 632 ILE B O 1
ATOM 3642 N N . LYS B 1 69 ? 3.940 35.087 84.332 1.00 21.61 633 LYS B N 1
ATOM 3643 C CA . LYS B 1 69 ? 5.153 34.678 85.028 1.00 23.05 633 LYS B CA 1
ATOM 3644 C C . LYS B 1 69 ? 5.255 35.353 86.392 1.00 22.64 633 LYS B C 1
ATOM 3645 O O . LYS B 1 69 ? 5.538 34.697 87.392 1.00 23.38 633 LYS B O 1
ATOM 3651 N N . ILE B 1 70 ? 5.017 36.660 86.435 1.00 24.14 634 ILE B N 1
ATOM 3652 C CA . ILE B 1 70 ? 5.096 37.389 87.696 1.00 23.91 634 ILE B CA 1
ATOM 3653 C C . ILE B 1 70 ? 4.062 36.907 88.706 1.00 23.10 634 ILE B C 1
ATOM 3654 O O . ILE B 1 70 ? 4.381 36.696 89.877 1.00 22.90 634 ILE B O 1
ATOM 3659 N N . TRP B 1 71 ? 2.823 36.733 88.257 1.00 21.43 635 TRP B N 1
ATOM 3660 C CA . TRP B 1 71 ? 1.764 36.279 89.148 1.00 21.87 635 TRP B CA 1
ATOM 3661 C C . TRP B 1 71 ? 1.999 34.860 89.645 1.00 20.74 635 TRP B C 1
ATOM 3662 O O . TRP B 1 71 ? 1.779 34.570 90.817 1.00 21.88 635 TRP B O 1
ATOM 3673 N N . THR B 1 72 ? 2.447 33.979 88.757 1.00 20.32 636 THR B N 1
ATOM 3674 C CA . THR B 1 72 ? 2.698 32.591 89.135 1.00 19.63 636 THR B CA 1
ATOM 3675 C C . THR B 1 72 ? 3.797 32.519 90.197 1.00 19.93 636 THR B C 1
ATOM 3676 O O . THR B 1 72 ? 3.689 31.756 91.159 1.00 19.90 636 THR B O 1
ATOM 3680 N N . SER B 1 73 ? 4.841 33.329 90.023 1.00 21.27 637 SER B N 1
ATOM 3681 C CA . SER B 1 73 ? 5.957 33.379 90.964 1.00 22.83 637 SER B CA 1
ATOM 3682 C C . SER B 1 73 ? 5.497 33.892 92.327 1.00 22.61 637 SER B C 1
ATOM 3683 O O . SER B 1 73 ? 5.832 33.319 93.362 1.00 22.61 637 SER B O 1
ATOM 3686 N N . LYS B 1 74 ? 4.728 34.977 92.325 1.00 23.70 638 LYS B N 1
ATOM 3687 C CA . LYS B 1 74 ? 4.226 35.543 93.573 1.00 24.38 638 LYS B CA 1
ATOM 3688 C C . LYS B 1 74 ? 3.375 34.513 94.309 1.00 23.20 638 LYS B C 1
ATOM 3689 O O . LYS B 1 74 ? 3.487 34.355 95.524 1.00 24.51 638 LYS B O 1
ATOM 3695 N N A GLN B 1 75 ? 2.531 33.809 93.560 0.50 23.21 639 GLN B N 1
ATOM 3696 N N B GLN B 1 75 ? 2.517 33.813 93.575 0.50 22.82 639 GLN B N 1
ATOM 3697 C CA A GLN B 1 75 ? 1.660 32.792 94.133 0.50 22.27 639 GLN B CA 1
ATOM 3698 C CA B GLN B 1 75 ? 1.674 32.801 94.194 0.50 21.54 639 GLN B CA 1
ATOM 3699 C C A GLN B 1 75 ? 2.495 31.623 94.652 0.50 21.57 639 GLN B C 1
ATOM 3700 C C B GLN B 1 75 ? 2.527 31.639 94.689 0.50 21.10 639 GLN B C 1
ATOM 3701 O O A GLN B 1 75 ? 2.190 31.046 95.695 0.50 22.01 639 GLN B O 1
ATOM 3702 O O B GLN B 1 75 ? 2.265 31.078 95.752 0.50 21.63 639 GLN B O 1
ATOM 3713 N N . GLY B 1 76 ? 3.553 31.291 93.918 1.00 21.52 640 GLY B N 1
ATOM 3714 C CA . GLY B 1 76 ? 4.428 30.197 94.303 1.00 21.45 640 GLY B CA 1
ATOM 3715 C C . GLY B 1 76 ? 5.169 30.491 95.592 1.00 22.35 640 GLY B C 1
ATOM 3716 O O . GLY B 1 76 ? 5.348 29.603 96.425 1.00 21.76 640 GLY B O 1
ATOM 3717 N N . GLU B 1 77 ? 5.598 31.739 95.755 1.00 24.58 641 GLU B N 1
ATOM 3718 C CA . GLU B 1 77 ? 6.313 32.155 96.956 1.00 26.31 641 GLU B CA 1
ATOM 3719 C C . GLU B 1 77 ? 5.373 32.072 98.149 1.00 25.36 641 GLU B C 1
ATOM 3720 O O . GLU B 1 77 ? 5.737 31.556 99.205 1.00 26.17 641 GLU B O 1
ATOM 3726 N N . GLY B 1 78 ? 4.157 32.582 97.973 1.00 23.77 642 GLY B N 1
ATOM 3727 C CA . GLY B 1 78 ? 3.181 32.555 99.047 1.00 23.42 642 GLY B CA 1
ATOM 3728 C C . GLY B 1 78 ? 2.815 31.138 99.434 1.00 23.12 642 GLY B C 1
ATOM 3729 O O . GLY B 1 78 ? 2.629 30.829 100.612 1.00 24.20 642 GLY B O 1
ATOM 3730 N N . MET B 1 79 ? 2.712 30.274 98.430 1.00 22.15 643 MET B N 1
ATOM 3731 C CA . MET B 1 79 ? 2.371 28.875 98.642 1.00 20.85 643 MET B CA 1
ATOM 3732 C C . MET B 1 79 ? 3.457 28.173 99.456 1.00 20.53 643 MET B C 1
ATOM 3733 O O . MET B 1 79 ? 3.166 27.511 100.454 1.00 20.31 643 MET B O 1
ATOM 3738 N N . VAL B 1 80 ? 4.702 28.323 99.019 1.00 21.25 644 VAL B N 1
ATOM 3739 C CA . VAL B 1 80 ? 5.839 27.708 99.702 1.00 22.75 644 VAL B CA 1
ATOM 3740 C C . VAL B 1 80 ? 5.914 28.161 101.158 1.00 23.68 644 VAL B C 1
ATOM 3741 O O . VAL B 1 80 ? 6.137 27.351 102.056 1.00 23.97 644 VAL B O 1
ATOM 3745 N N . LYS B 1 81 ? 5.730 29.459 101.385 1.00 25.35 645 LYS B N 1
ATOM 3746 C CA . LYS B 1 81 ? 5.766 30.014 102.734 1.00 26.02 645 LYS B CA 1
ATOM 3747 C C . LYS B 1 81 ? 4.841 29.242 103.663 1.00 25.42 645 LYS B C 1
ATOM 3748 O O . LYS B 1 81 ? 5.240 28.817 104.745 1.00 25.00 645 LYS B O 1
ATOM 3754 N N . LEU B 1 82 ? 3.599 29.060 103.230 1.00 23.25 646 LEU B N 1
ATOM 3755 C CA . LEU B 1 82 ? 2.606 28.356 104.023 1.00 22.90 646 LEU B CA 1
ATOM 3756 C C . LEU B 1 82 ? 2.901 26.868 104.169 1.00 22.72 646 LEU B C 1
ATOM 3757 O O . LEU B 1 82 ? 2.738 26.304 105.249 1.00 24.66 646 LEU B O 1
ATOM 3762 N N . LEU B 1 83 ? 3.334 26.232 103.085 1.00 23.38 647 LEU B N 1
ATOM 3763 C CA . LEU B 1 83 ? 3.632 24.806 103.122 1.00 21.57 647 LEU B CA 1
ATOM 3764 C C . LEU B 1 83 ? 4.704 24.446 104.143 1.00 23.93 647 LEU B C 1
ATOM 3765 O O . LEU B 1 83 ? 4.597 23.427 104.824 1.00 23.45 647 LEU B O 1
ATOM 3770 N N . ASP B 1 84 ? 5.732 25.280 104.256 1.00 25.35 648 ASP B N 1
ATOM 3771 C CA . ASP B 1 84 ? 6.802 25.008 105.209 1.00 27.15 648 ASP B CA 1
ATOM 3772 C C . ASP B 1 84 ? 6.313 24.933 106.648 1.00 28.38 648 ASP B C 1
ATOM 3773 O O . ASP B 1 84 ? 6.912 24.245 107.475 1.00 30.01 648 ASP B O 1
ATOM 3778 N N A GLU B 1 85 ? 5.227 25.636 106.952 0.50 29.10 649 GLU B N 1
ATOM 3779 N N B GLU B 1 85 ? 5.225 25.634 106.946 0.50 28.75 649 GLU B N 1
ATOM 3780 C CA A GLU B 1 85 ? 4.678 25.605 108.301 0.50 29.99 649 GLU B CA 1
ATOM 3781 C CA B GLU B 1 85 ? 4.667 25.623 108.292 0.50 29.37 649 GLU B CA 1
ATOM 3782 C C A GLU B 1 85 ? 3.605 24.529 108.416 0.50 30.13 649 GLU B C 1
ATOM 3783 C C B GLU B 1 85 ? 3.587 24.556 108.424 0.50 29.76 649 GLU B C 1
ATOM 3784 O O A GLU B 1 85 ? 3.511 23.844 109.433 0.50 30.04 649 GLU B O 1
ATOM 3785 O O B GLU B 1 85 ? 3.472 23.904 109.460 0.50 29.69 649 GLU B O 1
ATOM 3796 N N . LEU B 1 86 ? 2.801 24.381 107.366 1.00 29.03 650 LEU B N 1
ATOM 3797 C CA . LEU B 1 86 ? 1.731 23.390 107.355 1.00 28.44 650 LEU B CA 1
ATOM 3798 C C . LEU B 1 86 ? 2.240 21.957 107.402 1.00 28.39 650 LEU B C 1
ATOM 3799 O O . LEU B 1 86 ? 1.729 21.136 108.162 1.00 29.14 650 LEU B O 1
ATOM 3804 N N . SER B 1 87 ? 3.242 21.661 106.580 1.00 29.88 651 SER B N 1
ATOM 3805 C CA . SER B 1 87 ? 3.800 20.316 106.497 1.00 31.10 651 SER B CA 1
ATOM 3806 C C . SER B 1 87 ? 5.312 20.284 106.711 1.00 31.20 651 SER B C 1
ATOM 3807 O O . SER B 1 87 ? 6.086 20.217 105.757 1.00 30.63 651 SER B O 1
ATOM 3810 N N . PRO B 1 88 ? 5.752 20.335 107.976 1.00 32.55 652 PRO B N 1
ATOM 3811 C CA . PRO B 1 88 ? 7.184 20.308 108.292 1.00 33.50 652 PRO B CA 1
ATOM 3812 C C . PRO B 1 88 ? 7.876 19.041 107.781 1.00 34.00 652 PRO B C 1
ATOM 3813 O O . PRO B 1 88 ? 9.022 19.087 107.329 1.00 34.59 652 PRO B O 1
ATOM 3817 N N . ASN B 1 89 ? 7.167 17.917 107.849 1.00 34.27 653 ASN B N 1
ATOM 3818 C CA . ASN B 1 89 ? 7.702 16.629 107.418 1.00 34.61 653 ASN B CA 1
ATOM 3819 C C . ASN B 1 89 ? 8.122 16.558 105.953 1.00 33.64 653 ASN B C 1
ATOM 3820 O O . ASN B 1 89 ? 8.923 15.701 105.578 1.00 33.66 653 ASN B O 1
ATOM 3825 N N . THR B 1 90 ? 7.583 17.443 105.119 1.00 31.19 654 THR B N 1
ATOM 3826 C CA . THR B 1 90 ? 7.940 17.436 103.705 1.00 28.99 654 THR B CA 1
ATOM 3827 C C . THR B 1 90 ? 8.723 18.686 103.315 1.00 28.97 654 THR B C 1
ATOM 3828 O O . THR B 1 90 ? 9.063 18.881 102.147 1.00 28.14 654 THR B O 1
ATOM 3832 N N . ALA B 1 91 ? 9.014 19.525 104.304 1.00 28.83 655 ALA B N 1
ATOM 3833 C CA . ALA B 1 91 ? 9.769 20.754 104.077 1.00 29.54 655 ALA B CA 1
ATOM 3834 C C . ALA B 1 91 ? 11.265 20.442 104.042 1.00 29.89 655 ALA B C 1
ATOM 3835 O O . ALA B 1 91 ? 11.707 19.432 104.593 1.00 30.89 655 ALA B O 1
ATOM 3837 N N . PRO B 1 92 ? 12.069 21.309 103.403 1.00 30.06 656 PRO B N 1
ATOM 3838 C CA . PRO B 1 92 ? 11.670 22.547 102.723 1.00 29.15 656 PRO B CA 1
ATOM 3839 C C . PRO B 1 92 ? 10.951 22.307 101.401 1.00 28.10 656 PRO B C 1
ATOM 3840 O O . PRO B 1 92 ? 11.254 21.355 100.678 1.00 27.09 656 PRO B O 1
ATOM 3844 N N . HIS B 1 93 ? 10.002 23.181 101.086 1.00 26.00 657 HIS B N 1
ATOM 3845 C CA . HIS B 1 93 ? 9.268 23.074 99.835 1.00 25.62 657 HIS B CA 1
ATOM 3846 C C . HIS B 1 93 ? 9.822 24.110 98.873 1.00 24.47 657 HIS B C 1
ATOM 3847 O O . HIS B 1 93 ? 10.291 25.168 99.290 1.00 26.07 657 HIS B O 1
ATOM 3854 N N . LYS B 1 94 ? 9.779 23.798 97.585 1.00 24.58 658 LYS B N 1
ATOM 3855 C CA . LYS B 1 94 ? 10.266 24.711 96.563 1.00 23.32 658 LYS B CA 1
ATOM 3856 C C . LYS B 1 94 ? 9.339 24.623 95.364 1.00 23.71 658 LYS B C 1
ATOM 3857 O O . LYS B 1 94 ? 8.956 23.529 94.953 1.00 22.39 658 LYS B O 1
ATOM 3863 N N . TYR B 1 95 ? 8.974 25.772 94.808 1.00 22.79 659 TYR B N 1
ATOM 3864 C CA . TYR B 1 95 ? 8.088 25.787 93.653 1.00 22.05 659 TYR B CA 1
ATOM 3865 C C . TYR B 1 95 ? 8.904 25.971 92.384 1.00 20.43 659 TYR B C 1
ATOM 3866 O O . TYR B 1 95 ? 9.953 26.613 92.395 1.00 22.54 659 TYR B O 1
ATOM 3875 N N . TYR B 1 96 ? 8.428 25.378 91.296 1.00 19.82 660 TYR B N 1
ATOM 3876 C CA . TYR B 1 96 ? 9.077 25.490 89.999 1.00 19.23 660 TYR B CA 1
ATOM 3877 C C . TYR B 1 96 ? 7.986 25.839 88.998 1.00 19.94 660 TYR B C 1
ATOM 3878 O O . TYR B 1 96 ? 6.878 25.306 89.070 1.00 19.36 660 TYR B O 1
ATOM 3887 N N . ILE B 1 97 ? 8.292 26.735 88.071 1.00 20.45 661 ILE B N 1
ATOM 3888 C CA . ILE B 1 97 ? 7.320 27.113 87.058 1.00 20.44 661 ILE B CA 1
ATOM 3889 C C . ILE B 1 97 ? 7.571 26.295 85.799 1.00 20.49 661 ILE B C 1
ATOM 3890 O O . ILE B 1 97 ? 8.695 26.235 85.302 1.00 19.71 661 ILE B O 1
ATOM 3895 N N . GLY B 1 98 ? 6.520 25.649 85.301 1.00 18.23 662 GLY B N 1
ATOM 3896 C CA . GLY B 1 98 ? 6.639 24.842 84.100 1.00 18.33 662 GLY B CA 1
ATOM 3897 C C . GLY B 1 98 ? 5.608 25.261 83.072 1.00 18.44 662 GLY B C 1
ATOM 3898 O O . GLY B 1 98 ? 4.487 24.749 83.060 1.00 16.60 662 GLY B O 1
ATOM 3899 N N . PHE B 1 99 ? 5.988 26.204 82.216 1.00 18.05 663 PHE B N 1
ATOM 3900 C CA . PHE B 1 99 ? 5.104 26.708 81.173 1.00 18.09 663 PHE B CA 1
ATOM 3901 C C . PHE B 1 99 ? 5.219 25.839 79.929 1.00 18.73 663 PHE B C 1
ATOM 3902 O O . PHE B 1 99 ? 6.304 25.385 79.567 1.00 18.61 663 PHE B O 1
ATOM 3910 N N . ARG B 1 100 ? 4.096 25.624 79.263 1.00 17.66 664 ARG B N 1
ATOM 3911 C CA . ARG B 1 100 ? 4.074 24.783 78.079 1.00 18.60 664 ARG B CA 1
ATOM 3912 C C . ARG B 1 100 ? 4.698 25.408 76.835 1.00 18.91 664 ARG B C 1
ATOM 3913 O O . ARG B 1 100 ? 5.375 24.718 76.065 1.00 19.18 664 ARG B O 1
ATOM 3921 N N . TYR B 1 101 ? 4.490 26.708 76.641 1.00 18.91 665 TYR B N 1
ATOM 3922 C CA . TYR B 1 101 ? 4.985 27.359 75.434 1.00 19.48 665 TYR B CA 1
ATOM 3923 C C . TYR B 1 101 ? 6.023 28.475 75.558 1.00 19.48 665 TYR B C 1
ATOM 3924 O O . TYR B 1 101 ? 6.396 29.065 74.550 1.00 21.64 665 TYR B O 1
ATOM 3933 N N . VAL B 1 102 ? 6.479 28.771 76.772 1.00 19.86 666 VAL B N 1
ATOM 3934 C CA . VAL B 1 102 ? 7.503 29.803 76.973 1.00 21.31 666 VAL B CA 1
ATOM 3935 C C . VAL B 1 102 ? 8.408 29.437 78.145 1.00 21.19 666 VAL B C 1
ATOM 3936 O O . VAL B 1 102 ? 8.077 28.569 78.947 1.00 20.55 666 VAL B O 1
ATOM 3940 N N . HIS B 1 103 ? 9.555 30.103 78.242 1.00 22.86 667 HIS B N 1
ATOM 3941 C CA . HIS B 1 103 ? 10.498 29.838 79.320 1.00 23.28 667 HIS B CA 1
ATOM 3942 C C . HIS B 1 103 ? 9.985 30.424 80.633 1.00 22.91 667 HIS B C 1
ATOM 3943 O O . HIS B 1 103 ? 9.436 31.524 80.655 1.00 24.51 667 HIS B O 1
ATOM 3950 N N . PRO B 1 104 ? 10.151 29.694 81.748 1.00 22.87 668 PRO B N 1
ATOM 3951 C CA . PRO B 1 104 ? 10.784 28.374 81.825 1.00 22.51 668 PRO B CA 1
ATOM 3952 C C . PRO B 1 104 ? 9.847 27.274 81.332 1.00 22.59 668 PRO B C 1
ATOM 3953 O O . PRO B 1 104 ? 8.729 27.131 81.832 1.00 22.71 668 PRO B O 1
ATOM 3957 N N . LEU B 1 105 ? 10.309 26.510 80.349 1.00 22.07 669 LEU B N 1
ATOM 3958 C CA . LEU B 1 105 ? 9.523 25.426 79.766 1.00 21.53 669 LEU B CA 1
ATOM 3959 C C . LEU B 1 105 ? 9.374 24.247 80.722 1.00 21.08 669 LEU B C 1
ATOM 3960 O O . LEU B 1 105 ? 10.184 24.068 81.631 1.00 20.43 669 LEU B O 1
ATOM 3965 N N . THR B 1 106 ? 8.326 23.450 80.513 1.00 20.16 670 THR B N 1
ATOM 3966 C CA . THR B 1 106 ? 8.063 22.285 81.349 1.00 19.53 670 THR B CA 1
ATOM 3967 C C . THR B 1 106 ? 9.316 21.420 81.431 1.00 19.43 670 THR B C 1
ATOM 3968 O O . THR B 1 106 ? 9.739 21.022 82.510 1.00 18.32 670 THR B O 1
ATOM 3972 N N . GLU B 1 107 ? 9.893 21.138 80.269 1.00 20.93 671 GLU B N 1
ATOM 3973 C CA . GLU B 1 107 ? 11.096 20.317 80.171 1.00 22.05 671 GLU B CA 1
ATOM 3974 C C . GLU B 1 107 ? 12.265 20.909 80.957 1.00 22.98 671 GLU B C 1
ATOM 3975 O O . GLU B 1 107 ? 13.013 20.185 81.619 1.00 23.44 671 GLU B O 1
ATOM 3981 N N . GLU B 1 108 ? 12.426 22.226 80.879 1.00 23.36 672 GLU B N 1
ATOM 3982 C CA . GLU B 1 108 ? 13.509 22.891 81.594 1.00 23.82 672 GLU B CA 1
ATOM 3983 C C . GLU B 1 10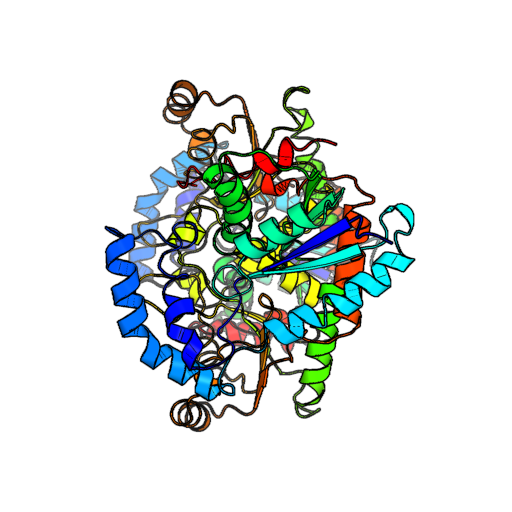8 ? 13.306 22.782 83.100 1.00 22.68 672 GLU B C 1
ATOM 3984 O O . GLU B 1 108 ? 14.264 22.625 83.856 1.00 24.31 672 GLU B O 1
ATOM 3990 N N . ALA B 1 109 ? 12.052 22.855 83.536 1.00 21.10 673 ALA B N 1
ATOM 3991 C CA . ALA B 1 109 ? 11.739 22.765 84.954 1.00 20.17 673 ALA B CA 1
ATOM 3992 C C . ALA B 1 109 ? 12.004 21.365 85.507 1.00 21.03 673 ALA B C 1
ATOM 3993 O O . ALA B 1 109 ? 12.546 21.213 86.600 1.00 21.19 673 ALA B O 1
ATOM 3995 N N . ILE B 1 110 ? 11.612 20.340 84.758 1.00 21.15 674 ILE B N 1
ATOM 3996 C CA . ILE B 1 110 ? 11.823 18.972 85.212 1.00 19.98 674 ILE B CA 1
ATOM 3997 C C . ILE B 1 110 ? 13.319 18.732 85.374 1.00 21.18 674 ILE B C 1
ATOM 3998 O O . ILE B 1 110 ? 13.762 18.165 86.371 1.00 21.41 674 ILE B O 1
ATOM 4003 N N . GLU B 1 111 ? 14.087 19.193 84.394 1.00 22.13 675 GLU B N 1
ATOM 4004 C CA . GLU B 1 111 ? 15.538 19.045 84.409 1.00 24.84 675 GLU B CA 1
ATOM 4005 C C . GLU B 1 111 ? 16.152 19.666 85.666 1.00 24.57 675 GLU B C 1
ATOM 4006 O O . GLU B 1 111 ? 17.043 19.079 86.282 1.00 24.04 675 GLU B O 1
ATOM 4012 N N . GLU B 1 112 ? 15.678 20.850 86.052 1.00 24.37 676 GLU B N 1
ATOM 4013 C CA . GLU B 1 112 ? 16.199 21.515 87.244 1.00 24.59 676 GLU B CA 1
ATOM 4014 C C . GLU B 1 112 ? 15.781 20.780 88.512 1.00 24.37 676 GLU B C 1
ATOM 4015 O O . GLU B 1 112 ? 16.553 20.679 89.469 1.00 24.10 676 GLU B O 1
ATOM 4021 N N . MET B 1 113 ? 14.553 20.270 88.520 1.00 22.81 677 MET B N 1
ATOM 4022 C CA . MET B 1 113 ? 14.040 19.548 89.675 1.00 22.22 677 MET B CA 1
ATOM 4023 C C . MET B 1 113 ? 14.877 18.307 89.957 1.00 23.45 677 MET B C 1
ATOM 4024 O O . MET B 1 113 ? 15.153 17.982 91.112 1.00 23.54 677 MET B O 1
ATOM 4029 N N . GLU B 1 114 ? 15.272 17.617 88.895 1.00 25.56 678 GLU B N 1
ATOM 4030 C CA . GLU B 1 114 ? 16.073 16.408 89.037 1.00 27.26 678 GLU B CA 1
ATOM 4031 C C . GLU B 1 114 ? 17.471 16.756 89.531 1.00 29.08 678 GLU B C 1
ATOM 4032 O O . GLU B 1 114 ? 18.051 16.026 90.332 1.00 29.83 678 GLU B O 1
ATOM 4038 N N . ARG B 1 115 ? 18.005 17.876 89.055 1.00 29.61 679 ARG B N 1
ATOM 4039 C CA . ARG B 1 115 ? 19.335 18.317 89.464 1.00 30.41 679 ARG B CA 1
ATOM 4040 C C . ARG B 1 115 ? 19.348 18.735 90.931 1.00 30.26 679 ARG B C 1
ATOM 4041 O O . ARG B 1 115 ? 20.382 18.663 91.591 1.00 31.12 679 ARG B O 1
ATOM 4049 N N . ASP B 1 116 ? 18.201 19.169 91.442 1.00 30.00 680 ASP B N 1
ATOM 4050 C CA . ASP B 1 116 ? 18.109 19.582 92.838 1.00 29.91 680 ASP B CA 1
ATOM 4051 C C . ASP B 1 116 ? 17.983 18.386 93.776 1.00 29.68 680 ASP B C 1
ATOM 4052 O O . ASP B 1 116 ? 17.922 18.547 94.996 1.00 30.36 680 ASP B O 1
ATOM 4057 N N . GLY B 1 117 ? 17.939 17.188 93.198 1.00 29.09 681 GLY B N 1
ATOM 4058 C CA . GLY B 1 117 ? 17.837 15.975 93.990 1.00 28.65 681 GLY B CA 1
ATOM 4059 C C . GLY B 1 117 ? 16.636 15.904 94.912 1.00 28.31 681 GLY B C 1
ATOM 4060 O O . GLY B 1 117 ? 16.744 15.457 96.055 1.00 28.45 681 GLY B O 1
ATOM 4061 N N . LEU B 1 118 ? 15.483 16.341 94.418 1.00 27.52 682 LEU B N 1
ATOM 4062 C CA . LEU B 1 118 ? 14.262 16.318 95.213 1.00 27.26 682 LEU B CA 1
ATOM 4063 C C . LEU B 1 118 ? 13.840 14.891 95.540 1.00 26.72 682 LEU B C 1
ATOM 4064 O O . LEU B 1 118 ? 14.144 13.958 94.799 1.00 28.84 682 LEU B O 1
ATOM 4069 N N . GLU B 1 119 ? 13.131 14.733 96.650 1.00 26.53 683 GLU B N 1
ATOM 4070 C CA . GLU B 1 119 ? 12.634 13.429 97.067 1.00 28.58 683 GLU B CA 1
ATOM 4071 C C . GLU B 1 119 ? 11.245 13.213 96.474 1.00 28.12 683 GLU B C 1
ATOM 4072 O O . GLU B 1 119 ? 10.916 12.130 95.985 1.00 27.99 683 GLU B O 1
ATOM 4078 N N . ARG B 1 120 ? 10.439 14.268 96.525 1.00 26.77 684 ARG B N 1
ATOM 4079 C CA . ARG B 1 120 ? 9.067 14.241 96.032 1.00 26.33 684 ARG B CA 1
ATOM 4080 C C . ARG B 1 120 ? 8.813 15.356 95.020 1.00 24.60 684 ARG B C 1
ATOM 4081 O O . ARG B 1 120 ? 9.275 16.484 95.194 1.00 22.98 684 ARG B O 1
ATOM 4089 N N . ALA B 1 121 ? 8.079 15.029 93.960 1.00 22.44 685 ALA B N 1
ATOM 4090 C CA . ALA B 1 121 ? 7.748 15.998 92.920 1.00 20.17 685 ALA B CA 1
ATOM 4091 C C . ALA B 1 121 ? 6.238 15.976 92.692 1.00 18.68 685 ALA B C 1
ATOM 4092 O O . ALA B 1 121 ? 5.641 14.909 92.530 1.00 18.55 685 ALA B O 1
ATOM 4094 N N . ILE B 1 122 ? 5.626 17.155 92.680 1.00 17.51 686 ILE B N 1
ATOM 4095 C CA . ILE B 1 122 ? 4.183 17.258 92.495 1.00 16.02 686 ILE B CA 1
ATOM 4096 C C . ILE B 1 122 ? 3.834 18.094 91.274 1.00 16.24 686 ILE B C 1
ATOM 4097 O O . ILE B 1 122 ? 4.187 19.270 91.195 1.00 15.84 686 ILE B O 1
ATOM 4102 N N . ALA B 1 123 ? 3.154 17.474 90.315 1.00 15.25 687 ALA B N 1
ATOM 4103 C CA . ALA B 1 123 ? 2.724 18.161 89.103 1.00 14.82 687 ALA B CA 1
ATOM 4104 C C . ALA B 1 123 ? 1.409 18.835 89.482 1.00 15.16 687 ALA B C 1
ATOM 4105 O O . ALA B 1 123 ? 0.359 18.198 89.499 1.00 15.05 687 ALA B O 1
ATOM 4107 N N . PHE B 1 124 ? 1.484 20.126 89.793 1.00 14.06 688 PHE B N 1
ATOM 4108 C CA . PHE B 1 124 ? 0.328 20.901 90.234 1.00 14.39 688 PHE B CA 1
ATOM 4109 C C . PHE B 1 124 ? -0.216 21.795 89.125 1.00 13.10 688 PHE B C 1
ATOM 4110 O O . PHE B 1 124 ? 0.302 22.884 88.874 1.00 14.76 688 PHE B O 1
ATOM 4118 N N . THR B 1 125 ? -1.271 21.340 88.458 1.00 12.09 689 THR B N 1
ATOM 4119 C CA . THR B 1 125 ? -1.834 22.149 87.387 1.00 10.81 689 THR B CA 1
ATOM 4120 C C . THR B 1 125 ? -2.414 23.449 87.921 1.00 10.46 689 THR B C 1
ATOM 4121 O O . THR B 1 125 ? -3.028 23.472 88.988 1.00 11.91 689 THR B O 1
ATOM 4125 N N . GLN B 1 126 ? -2.215 24.531 87.179 1.00 11.75 690 GLN B N 1
ATOM 4126 C CA . GLN B 1 126 ? -2.760 25.822 87.576 1.00 11.47 690 GLN B CA 1
ATOM 4127 C C . GLN B 1 126 ? -4.094 26.113 86.886 1.00 11.79 690 GLN B C 1
ATOM 4128 O O . GLN B 1 126 ? -4.613 27.222 86.959 1.00 12.86 690 GLN B O 1
ATOM 4134 N N . TYR B 1 127 ? -4.630 25.110 86.197 1.00 11.18 691 TYR B N 1
ATOM 4135 C CA . TYR B 1 127 ? -5.949 25.230 85.566 1.00 10.43 691 TYR B CA 1
ATOM 4136 C C . TYR B 1 127 ? -6.846 24.483 86.557 1.00 8.56 691 TYR B C 1
ATOM 4137 O O . TYR B 1 127 ? -6.685 23.281 86.751 1.00 9.34 691 TYR B O 1
ATOM 4146 N N . PRO B 1 128 ? -7.801 25.173 87.201 1.00 8.52 692 PRO B N 1
ATOM 4147 C CA . PRO B 1 128 ? -8.665 24.467 88.160 1.00 9.78 692 PRO B CA 1
ATOM 4148 C C . PRO B 1 128 ? -9.537 23.388 87.533 1.00 9.36 692 PRO B C 1
ATOM 4149 O O . PRO B 1 128 ? -9.842 22.373 88.161 1.00 11.15 692 PRO B O 1
ATOM 4153 N N . GLN B 1 129 ? -9.951 23.626 86.290 1.00 8.74 693 GLN B N 1
ATOM 4154 C CA . GLN B 1 129 ? -10.803 22.689 85.574 1.00 8.71 693 GLN B CA 1
ATOM 4155 C C . GLN B 1 129 ? -9.972 21.949 84.531 1.00 8.10 693 GLN B C 1
ATOM 4156 O O . GLN B 1 129 ? -9.203 22.562 83.791 1.00 9.65 693 GLN B O 1
ATOM 4162 N N . TYR B 1 130 ? -10.132 20.634 84.474 1.00 8.25 694 TYR B N 1
ATOM 4163 C CA . TYR B 1 130 ? -9.350 19.819 83.551 1.00 8.55 694 TYR B CA 1
ATOM 4164 C C . TYR B 1 130 ? -9.832 19.754 82.112 1.00 9.87 694 TYR B C 1
ATOM 4165 O O . TYR B 1 130 ? -11.002 19.481 81.856 1.00 10.13 694 TYR B O 1
ATOM 4174 N N . SER B 1 131 ? -8.912 20.015 81.186 1.00 10.05 695 SER B N 1
ATOM 4175 C CA . SER B 1 131 ? -9.172 19.867 79.758 1.00 10.28 695 SER B CA 1
ATOM 4176 C C . SER B 1 131 ? -7.954 19.109 79.244 1.00 10.28 695 SER B C 1
ATOM 4177 O O . SER B 1 131 ? -6.839 19.333 79.721 1.00 10.68 695 SER B O 1
ATOM 4180 N N . CYS B 1 132 ? -8.145 18.206 78.292 1.00 11.37 696 CYS B N 1
ATOM 4181 C CA . CYS B 1 132 ? -6.993 17.483 77.766 1.00 13.69 696 CYS B CA 1
ATOM 4182 C C . CYS B 1 132 ? -6.093 18.460 77.007 1.00 12.78 696 CYS B C 1
ATOM 4183 O O . CYS B 1 132 ? -4.906 18.193 76.807 1.00 14.87 696 CYS B O 1
ATOM 4186 N N . SER B 1 133 ? -6.656 19.600 76.615 1.00 14.35 697 SER B N 1
ATOM 4187 C CA . SER B 1 133 ? -5.922 20.623 75.869 1.00 15.32 697 SER B CA 1
ATOM 4188 C C . SER B 1 133 ? -5.013 21.479 76.736 1.00 16.24 697 SER B C 1
ATOM 4189 O O . SER B 1 133 ? -4.061 22.086 76.243 1.00 17.22 697 SER B O 1
ATOM 4192 N N . THR B 1 134 ? -5.314 21.535 78.027 1.00 12.86 698 THR B N 1
ATOM 4193 C CA . THR B 1 134 ? -4.538 22.349 78.948 1.00 13.15 698 THR B CA 1
ATOM 4194 C C . THR B 1 134 ? -3.760 21.459 79.907 1.00 12.80 698 THR B C 1
ATOM 4195 O O . THR B 1 134 ? -2.607 21.128 79.642 1.00 13.25 698 THR B O 1
ATOM 4199 N N . THR B 1 135 ? -4.384 21.053 81.010 1.00 12.52 699 THR B N 1
ATOM 4200 C CA . THR B 1 135 ? -3.710 20.190 81.969 1.00 11.84 699 THR B CA 1
ATOM 4201 C C . THR B 1 135 ? -3.214 18.909 81.297 1.00 12.29 699 THR B C 1
ATOM 4202 O O . THR B 1 135 ? -2.101 18.454 81.557 1.00 12.81 699 THR B O 1
ATOM 4206 N N . GLY B 1 136 ? -4.040 18.340 80.424 1.00 11.73 700 GLY B N 1
ATOM 4207 C CA . GLY B 1 136 ? -3.663 17.113 79.743 1.00 12.60 700 GLY B CA 1
ATOM 4208 C C . GLY B 1 136 ? -2.360 17.238 78.978 1.00 12.93 700 GLY B C 1
ATOM 4209 O O . GLY B 1 136 ? -1.496 16.359 79.052 1.00 14.15 700 GLY B O 1
ATOM 4210 N N . SER B 1 137 ? -2.220 18.332 78.239 1.00 13.94 701 SER B N 1
ATOM 4211 C CA . SER B 1 137 ? -1.009 18.575 77.464 1.00 14.85 701 SER B CA 1
ATOM 4212 C C . SER B 1 137 ? 0.198 18.744 78.387 1.00 14.97 701 SER B C 1
ATOM 4213 O O . SER B 1 137 ? 1.266 18.192 78.117 1.00 14.99 701 SER B O 1
ATOM 4216 N N . SER B 1 138 ? 0.027 19.500 79.471 1.00 15.16 702 SER B N 1
ATOM 4217 C CA . SER B 1 138 ? 1.111 19.725 80.429 1.00 15.45 702 SER B CA 1
ATOM 4218 C C . SER B 1 138 ? 1.558 18.421 81.091 1.00 15.08 702 SER B C 1
ATOM 4219 O O . SER B 1 138 ? 2.755 18.198 81.293 1.00 16.37 702 SER B O 1
ATOM 4222 N N . LEU B 1 139 ? 0.603 17.562 81.438 1.00 13.10 703 LEU B N 1
ATOM 4223 C CA . LEU B 1 139 ? 0.941 16.288 82.052 1.00 14.05 703 LEU B CA 1
ATOM 4224 C C . LEU B 1 139 ? 1.620 15.391 81.011 1.00 13.83 703 LEU B C 1
ATOM 4225 O O . LEU B 1 139 ? 2.615 14.725 81.305 1.00 14.56 703 LEU B O 1
ATOM 4230 N N . ASN B 1 140 ? 1.091 15.388 79.793 1.00 13.89 704 ASN B N 1
ATOM 4231 C CA . ASN B 1 140 ? 1.677 14.583 78.727 1.00 15.94 704 ASN B CA 1
ATOM 4232 C C . ASN B 1 140 ? 3.117 15.023 78.476 1.00 17.21 704 ASN B C 1
ATOM 4233 O O . ASN B 1 140 ? 3.980 14.204 78.165 1.00 18.75 704 ASN B O 1
ATOM 4238 N N . ALA B 1 141 ? 3.376 16.319 78.615 1.00 17.32 705 ALA B N 1
ATOM 4239 C CA . ALA B 1 141 ? 4.722 16.839 78.392 1.00 17.77 705 ALA B CA 1
ATOM 4240 C C . ALA B 1 141 ? 5.700 16.238 79.395 1.00 17.19 705 ALA B C 1
ATOM 4241 O O . ALA B 1 141 ? 6.878 16.026 79.082 1.00 19.29 705 ALA B O 1
ATOM 4243 N N . ILE B 1 142 ? 5.221 15.964 80.604 1.00 16.18 706 ILE B N 1
ATOM 4244 C CA . ILE B 1 142 ? 6.080 15.376 81.616 1.00 16.92 706 ILE B CA 1
ATOM 4245 C C . ILE B 1 142 ? 6.431 13.955 81.192 1.00 18.68 706 ILE B C 1
ATOM 4246 O O . ILE B 1 142 ? 7.592 13.552 81.246 1.00 19.33 706 ILE B O 1
ATOM 4251 N N . TYR B 1 143 ? 5.427 13.198 80.765 1.00 18.39 707 TYR B N 1
ATOM 4252 C CA . TYR B 1 143 ? 5.666 11.836 80.312 1.00 19.70 707 TYR B CA 1
ATOM 4253 C C . TYR B 1 143 ? 6.593 11.861 79.097 1.00 21.11 707 TYR B C 1
ATOM 4254 O O . TYR B 1 143 ? 7.562 11.100 79.029 1.00 23.02 707 TYR B O 1
ATOM 4263 N N . ARG B 1 144 ? 6.283 12.729 78.136 1.00 22.30 708 ARG B N 1
ATOM 4264 C CA . ARG B 1 144 ? 7.082 12.851 76.918 1.00 23.09 708 ARG B CA 1
ATOM 4265 C C . ARG B 1 144 ? 8.540 13.183 77.223 1.00 24.16 708 ARG B C 1
ATOM 4266 O O . ARG B 1 144 ? 9.445 12.710 76.535 1.00 24.44 708 ARG B O 1
ATOM 4274 N N . TYR B 1 145 ? 8.769 13.996 78.249 1.00 24.07 709 TYR B N 1
ATOM 4275 C CA . TYR B 1 145 ? 10.129 14.370 78.618 1.00 25.34 709 TYR B CA 1
ATOM 4276 C C . TYR B 1 145 ? 10.977 13.147 78.939 1.00 25.38 709 TYR B C 1
ATOM 4277 O O . TYR B 1 145 ? 12.058 12.960 78.374 1.00 25.83 709 TYR B O 1
ATOM 4286 N N . TYR B 1 146 ? 10.490 12.321 79.857 1.00 24.43 710 TYR B N 1
ATOM 4287 C CA . TYR B 1 146 ? 11.224 11.130 80.254 1.00 25.06 710 TYR B CA 1
ATOM 4288 C C . TYR B 1 146 ? 11.317 10.090 79.149 1.00 27.45 710 TYR B C 1
ATOM 4289 O O . TYR B 1 146 ? 12.270 9.317 79.098 1.00 27.45 710 TYR B O 1
ATOM 4298 N N . ASN B 1 147 ? 10.332 10.073 78.259 1.00 28.98 711 ASN B N 1
ATOM 4299 C CA . ASN B 1 147 ? 10.336 9.115 77.165 1.00 32.15 711 ASN B CA 1
ATOM 4300 C C . ASN B 1 147 ? 11.314 9.529 76.070 1.00 33.61 711 ASN B C 1
ATOM 4301 O O . ASN B 1 147 ? 11.949 8.681 75.443 1.00 34.14 711 ASN B O 1
ATOM 4306 N N . GLN B 1 148 ? 11.442 10.833 75.848 1.00 34.96 712 GLN B N 1
ATOM 4307 C CA . GLN B 1 148 ? 12.350 11.341 74.827 1.00 37.58 712 GLN B CA 1
ATOM 4308 C C . GLN B 1 148 ? 13.798 11.252 75.295 1.00 38.19 712 GLN B C 1
ATOM 4309 O O . GLN B 1 148 ? 14.697 10.962 74.505 1.00 38.51 712 GLN B O 1
ATOM 4315 N N . VAL B 1 149 ? 14.019 11.503 76.583 1.00 38.22 713 VAL B N 1
ATOM 4316 C CA . VAL B 1 149 ? 15.360 11.446 77.155 1.00 38.71 713 VAL B CA 1
ATOM 4317 C C . VAL B 1 149 ? 15.792 9.993 77.326 1.00 38.69 713 VAL B C 1
ATOM 4318 O O . VAL B 1 149 ? 16.983 9.693 77.403 1.00 38.38 713 VAL B O 1
ATOM 4322 N N . GLY B 1 150 ? 14.813 9.095 77.387 1.00 38.91 714 GLY B N 1
ATOM 4323 C CA . GLY B 1 150 ? 15.106 7.680 77.535 1.00 39.23 714 GLY B CA 1
ATOM 4324 C C . GLY B 1 150 ? 15.532 7.256 78.928 1.00 39.22 714 GLY B C 1
ATOM 4325 O O . GLY B 1 150 ? 16.203 6.235 79.090 1.00 40.17 714 GLY B O 1
ATOM 4326 N N . ARG B 1 151 ? 15.144 8.030 79.936 1.00 39.13 715 ARG B N 1
ATOM 4327 C CA . ARG B 1 151 ? 15.497 7.714 81.316 1.00 39.11 715 ARG B CA 1
ATOM 4328 C C . ARG B 1 151 ? 14.282 7.771 82.233 1.00 38.31 715 ARG B C 1
ATOM 4329 O O . ARG B 1 151 ? 13.308 8.471 81.950 1.00 37.87 715 ARG B O 1
ATOM 4337 N N . LYS B 1 152 ? 14.350 7.030 83.333 1.00 36.40 716 LYS B N 1
ATOM 4338 C CA . LYS B 1 152 ? 13.268 7.006 84.308 1.00 35.32 716 LYS B CA 1
ATOM 4339 C C . LYS B 1 152 ? 13.482 8.138 85.305 1.00 33.94 716 LYS B C 1
ATOM 4340 O O . LYS B 1 152 ? 14.611 8.574 85.526 1.00 33.27 716 LYS B O 1
ATOM 4346 N N . PRO B 1 153 ? 12.397 8.633 85.917 1.00 32.12 717 PRO B N 1
ATOM 4347 C CA . PRO B 1 153 ? 12.504 9.721 86.892 1.00 31.81 717 PRO B CA 1
ATOM 4348 C C . PRO B 1 153 ? 13.353 9.341 88.104 1.00 30.93 717 PRO B C 1
ATOM 4349 O O . PRO B 1 153 ? 13.404 8.176 88.498 1.00 31.15 717 PRO B O 1
ATOM 4353 N N . THR B 1 154 ? 14.023 10.331 88.685 1.00 31.43 718 THR B N 1
ATOM 4354 C CA . THR B 1 154 ? 14.843 10.108 89.867 1.00 30.22 718 THR B CA 1
ATOM 4355 C C . THR B 1 154 ? 14.110 10.663 91.083 1.00 29.45 718 THR B C 1
ATOM 4356 O O . THR B 1 154 ? 14.658 10.723 92.184 1.00 30.62 718 THR B O 1
ATOM 4360 N N . MET B 1 155 ? 12.858 11.063 90.870 1.00 28.19 719 MET B N 1
ATOM 4361 C CA . MET B 1 155 ? 12.017 11.615 91.931 1.00 25.77 719 MET B CA 1
ATOM 4362 C C . MET B 1 155 ? 10.682 10.880 91.930 1.00 23.46 719 MET B C 1
ATOM 4363 O O . MET B 1 155 ? 10.287 10.307 90.916 1.00 24.59 719 MET B O 1
ATOM 4368 N N . LYS B 1 156 ? 9.988 10.910 93.062 1.00 21.98 720 LYS B N 1
ATOM 4369 C CA . LYS B 1 156 ? 8.679 10.276 93.173 1.00 22.11 720 LYS B CA 1
ATOM 4370 C C . LYS B 1 156 ? 7.613 11.290 92.764 1.00 21.32 720 LYS B C 1
ATOM 4371 O O . LYS B 1 156 ? 7.398 12.289 93.453 1.00 22.51 720 LYS B O 1
ATOM 4377 N N . TRP B 1 157 ? 6.949 11.024 91.643 1.00 18.77 721 TRP B N 1
ATOM 4378 C CA . TRP B 1 157 ? 5.922 11.926 91.129 1.00 17.19 721 TRP B CA 1
ATOM 4379 C C . TRP B 1 157 ? 4.492 11.625 91.560 1.00 16.52 721 TRP B C 1
ATOM 4380 O O . TRP B 1 157 ? 4.148 10.513 91.957 1.00 16.35 721 TRP B O 1
ATOM 4391 N N . SER B 1 158 ? 3.663 12.657 91.465 1.00 16.37 722 SER B N 1
ATOM 4392 C CA . SER B 1 158 ? 2.240 12.567 91.759 1.00 15.14 722 SER B CA 1
ATOM 4393 C C . SER B 1 158 ? 1.672 13.836 91.141 1.00 14.36 722 SER B C 1
ATOM 4394 O O . SER B 1 158 ? 2.431 14.728 90.760 1.00 13.46 722 SER B O 1
ATOM 4397 N N . THR B 1 159 ? 0.354 13.926 91.017 1.00 14.65 723 THR B N 1
ATOM 4398 C CA . THR B 1 159 ? -0.221 15.125 90.421 1.00 13.38 723 THR B CA 1
ATOM 4399 C C . THR B 1 159 ? -1.545 15.563 91.019 1.00 13.06 723 THR B C 1
ATOM 4400 O O . THR B 1 159 ? -2.351 14.743 91.451 1.00 12.53 723 THR B O 1
ATOM 4404 N N . ILE B 1 160 ? -1.724 16.880 91.084 1.00 12.91 724 ILE B N 1
ATOM 4405 C CA . ILE B 1 160 ? -2.977 17.488 91.524 1.00 13.58 724 ILE B CA 1
ATOM 4406 C C . ILE B 1 160 ? -3.439 17.935 90.140 1.00 12.56 724 ILE B C 1
ATOM 4407 O O . ILE B 1 160 ? -3.044 19.003 89.660 1.00 13.01 724 ILE B O 1
ATOM 4412 N N . ASP B 1 161 ? -4.237 17.091 89.486 1.00 12.67 725 ASP B N 1
ATOM 4413 C CA . ASP B 1 161 ? -4.673 17.368 88.122 1.00 11.94 725 ASP B CA 1
ATOM 4414 C C . ASP B 1 161 ? -5.929 18.200 87.926 1.00 12.62 725 ASP B C 1
ATOM 4415 O O . ASP B 1 161 ? -6.238 18.583 86.807 1.00 12.18 725 ASP B O 1
ATOM 4420 N N . ARG B 1 162 ? -6.653 18.475 89.001 1.00 11.00 726 ARG B N 1
ATOM 4421 C CA . ARG B 1 162 ? -7.840 19.320 88.905 1.00 10.88 726 ARG B CA 1
ATOM 4422 C C . ARG B 1 162 ? -8.318 19.716 90.298 1.00 11.53 726 ARG B C 1
ATOM 4423 O O . ARG B 1 162 ? -8.005 19.050 91.285 1.00 12.25 726 ARG B O 1
ATOM 4431 N N . TRP B 1 163 ? -9.048 20.825 90.370 1.00 9.83 727 TRP B N 1
ATOM 4432 C CA . TRP B 1 163 ? -9.577 21.331 91.632 1.00 10.28 727 TRP B CA 1
ATOM 4433 C C . TRP B 1 163 ? -10.634 22.382 91.317 1.00 10.82 727 TRP B C 1
ATOM 4434 O O . TRP B 1 163 ? -10.579 23.508 91.807 1.00 9.93 727 TRP B O 1
ATOM 4445 N N . PRO B 1 164 ? -11.636 22.010 90.506 1.00 9.60 728 PRO B N 1
ATOM 4446 C CA . PRO B 1 164 ? -12.700 22.939 90.115 1.00 9.87 728 PRO B CA 1
ATOM 4447 C C . PRO B 1 164 ? -13.591 23.503 91.213 1.00 8.27 728 PRO B C 1
ATOM 4448 O O . PRO B 1 164 ? -14.203 24.559 91.026 1.00 9.93 728 PRO B O 1
ATOM 4452 N N . THR B 1 165 ? -13.663 22.823 92.353 1.00 9.42 729 THR B N 1
ATOM 4453 C CA . THR B 1 165 ? -14.534 23.300 93.421 1.00 10.33 729 THR B CA 1
ATOM 4454 C C . THR B 1 165 ? -13.854 23.484 94.770 1.00 10.35 729 THR B C 1
ATOM 4455 O O . THR B 1 165 ? -14.528 23.494 95.800 1.00 12.01 729 THR B O 1
ATOM 4459 N N . HIS B 1 166 ? -12.535 23.644 94.774 1.00 12.36 730 HIS B N 1
ATOM 4460 C CA . HIS B 1 166 ? -11.842 23.833 96.047 1.00 13.05 730 HIS B CA 1
ATOM 4461 C C . HIS B 1 166 ? -12.476 25.017 96.772 1.00 13.43 730 HIS B C 1
ATOM 4462 O O . HIS B 1 166 ? -12.587 26.105 96.215 1.00 12.85 730 HIS B O 1
ATOM 4469 N N . HIS B 1 167 ? -12.873 24.809 98.025 1.00 16.06 731 HIS B N 1
ATOM 4470 C CA . HIS B 1 167 ? -13.553 25.857 98.781 1.00 16.62 731 HIS B CA 1
ATOM 4471 C C . HIS B 1 167 ? -12.910 27.240 98.840 1.00 14.35 731 HIS B C 1
ATOM 4472 O O . HIS B 1 167 ? -13.627 28.242 98.839 1.00 15.76 731 HIS B O 1
ATOM 4479 N N . LEU B 1 168 ? -11.582 27.314 98.885 1.00 14.74 732 LEU B N 1
ATOM 4480 C CA . LEU B 1 168 ? -10.922 28.611 98.947 1.00 15.64 732 LEU B CA 1
ATOM 4481 C C . LEU B 1 168 ? -10.872 29.268 97.576 1.00 14.65 732 LEU B C 1
ATOM 4482 O O . LEU B 1 168 ? -10.845 30.495 97.468 1.00 16.75 732 LEU B O 1
ATOM 4487 N N . LEU B 1 169 ? -10.860 28.451 96.525 1.00 14.51 733 LEU B N 1
ATOM 4488 C CA . LEU B 1 169 ? -10.873 28.991 95.172 1.00 13.04 733 LEU B CA 1
ATOM 4489 C C . LEU B 1 169 ? -12.240 29.646 94.989 1.00 11.17 733 LEU B C 1
ATOM 4490 O O . LEU B 1 169 ? -12.347 30.758 94.466 1.00 13.26 733 LEU B O 1
ATOM 4495 N N . ILE B 1 170 ? -13.280 28.946 95.430 1.00 11.39 734 ILE B N 1
ATOM 4496 C CA . ILE B 1 170 ? -14.644 29.449 95.330 1.00 11.69 734 ILE B CA 1
ATOM 4497 C C . ILE B 1 170 ? -14.783 30.738 96.139 1.00 13.67 734 ILE B C 1
ATOM 4498 O O . ILE B 1 170 ? -15.395 31.696 95.682 1.00 13.06 734 ILE B O 1
ATOM 4503 N N . GLN B 1 171 ? -14.207 30.763 97.338 1.00 14.24 735 GLN B N 1
ATOM 4504 C CA . GLN B 1 171 ? -14.284 31.964 98.164 1.00 15.17 735 GLN B CA 1
ATOM 4505 C C . GLN B 1 171 ? -13.616 33.151 97.464 1.00 14.13 735 GLN B C 1
ATOM 4506 O O . GLN B 1 171 ? -14.114 34.272 97.532 1.00 16.14 735 GLN B O 1
ATOM 4512 N N . CYS B 1 172 ? -12.493 32.909 96.793 1.00 13.18 736 CYS B N 1
ATOM 4513 C CA . CYS B 1 172 ? -11.794 33.972 96.072 1.00 15.07 736 CYS B CA 1
ATOM 4514 C C . CYS B 1 172 ? -12.672 34.554 94.968 1.00 14.67 736 CYS B C 1
ATOM 4515 O O . CYS B 1 172 ? -12.775 35.772 94.817 1.00 15.59 736 CYS B O 1
ATOM 4518 N N . PHE B 1 173 ? -13.291 33.679 94.183 1.00 14.11 737 PHE B N 1
ATOM 4519 C CA . PHE B 1 173 ? -14.152 34.142 93.102 1.00 13.30 737 PHE B CA 1
ATOM 4520 C C . PHE B 1 173 ? -15.314 34.953 93.656 1.00 13.13 737 PHE B C 1
ATOM 4521 O O . PHE B 1 173 ? -15.649 36.019 93.132 1.00 15.03 737 PHE B O 1
ATOM 4529 N N . ALA B 1 174 ? -15.929 34.448 94.717 1.00 14.92 738 ALA B N 1
ATOM 4530 C CA . ALA B 1 174 ? -17.058 35.135 95.322 1.00 14.37 738 ALA B CA 1
ATOM 4531 C C . ALA B 1 174 ? -16.631 36.509 95.823 1.00 15.86 738 ALA B C 1
ATOM 4532 O O . ALA B 1 174 ? -17.339 37.496 95.620 1.00 16.34 738 ALA B O 1
ATOM 4534 N N . ASP B 1 175 ? -15.474 36.569 96.473 1.00 15.59 739 ASP B N 1
ATOM 4535 C CA . ASP B 1 175 ? -14.960 37.834 96.996 1.00 16.32 739 ASP B CA 1
ATOM 4536 C C . ASP B 1 175 ? -14.733 38.855 95.888 1.00 15.96 739 ASP B C 1
ATOM 4537 O O . ASP B 1 175 ? -15.087 40.027 96.034 1.00 16.99 739 ASP B O 1
ATOM 4542 N N . HIS B 1 176 ? -14.136 38.423 94.781 1.00 15.09 740 HIS B N 1
ATOM 4543 C CA . HIS B 1 176 ? -13.881 39.346 93.685 1.00 14.87 740 HIS B CA 1
ATOM 4544 C C . HIS B 1 176 ? -15.161 39.799 92.992 1.00 15.79 740 HIS B C 1
ATOM 4545 O O . HIS B 1 176 ? -15.247 40.930 92.517 1.00 16.35 740 HIS B O 1
ATOM 4552 N N . ILE B 1 177 ? -16.159 38.923 92.939 1.00 15.06 741 ILE B N 1
ATOM 4553 C CA . ILE B 1 177 ? -17.423 39.288 92.316 1.00 15.06 741 ILE B CA 1
ATOM 4554 C C . ILE B 1 177 ? -18.107 40.352 93.167 1.00 16.70 741 ILE B C 1
ATOM 4555 O O . ILE B 1 177 ? -18.615 41.343 92.644 1.00 16.58 741 ILE B O 1
ATOM 4560 N N . LEU B 1 178 ? -18.096 40.154 94.482 1.00 15.99 742 LEU B N 1
ATOM 4561 C CA . LEU B 1 178 ? -18.716 41.108 95.391 1.00 17.66 742 LEU B CA 1
ATOM 4562 C C . LEU B 1 178 ? -18.035 42.472 95.328 1.00 17.24 742 LEU B C 1
ATOM 4563 O O . LEU B 1 178 ? -18.709 43.505 95.329 1.00 18.07 742 LEU B O 1
ATOM 4568 N N A LYS B 1 179 ? -16.706 42.493 95.277 0.50 18.25 743 LYS B N 1
ATOM 4569 N N B LYS B 1 179 ? -16.708 42.465 95.267 0.50 18.14 743 LYS B N 1
ATOM 4570 C CA A LYS B 1 179 ? -16.011 43.774 95.226 0.50 19.65 743 LYS B CA 1
ATOM 4571 C CA B LYS B 1 179 ? -15.932 43.699 95.197 0.50 19.51 743 LYS B CA 1
ATOM 4572 C C A LYS B 1 179 ? -16.270 44.501 93.911 0.50 19.46 743 LYS B C 1
ATOM 4573 C C B LYS B 1 179 ? -16.241 44.475 93.921 0.50 19.39 743 LYS B C 1
ATOM 4574 O O A LYS B 1 179 ? -16.322 45.730 93.879 0.50 20.03 743 LYS B O 1
ATOM 4575 O O B LYS B 1 179 ? -16.305 45.704 93.931 0.50 20.15 743 LYS B O 1
ATOM 4586 N N . GLU B 1 180 ? -16.445 43.754 92.825 1.00 18.31 744 GLU B N 1
ATOM 4587 C CA . GLU B 1 180 ? -16.724 44.394 91.548 1.00 19.45 744 GLU B CA 1
ATOM 4588 C C . GLU B 1 180 ? -18.167 44.887 91.504 1.00 19.77 744 GLU B C 1
ATOM 4589 O O . GLU B 1 180 ? -18.452 45.927 90.910 1.00 20.46 744 GLU B O 1
ATOM 4595 N N . LEU B 1 181 ? -19.078 44.145 92.128 1.00 19.15 745 LEU B N 1
ATOM 4596 C CA . LEU B 1 181 ? -20.482 44.550 92.157 1.00 20.43 745 LEU B CA 1
ATOM 4597 C C . LEU B 1 181 ? -20.606 45.901 92.856 1.00 21.58 745 LEU B C 1
ATOM 4598 O O . LEU B 1 181 ? -21.473 46.711 92.520 1.00 21.86 745 LEU B O 1
ATOM 4603 N N . ASP B 1 182 ? -19.728 46.136 93.827 1.00 22.80 746 ASP B N 1
ATOM 4604 C CA . ASP B 1 182 ? -19.723 47.393 94.570 1.00 25.31 746 ASP B CA 1
ATOM 4605 C C . ASP B 1 182 ? -19.386 48.575 93.673 1.00 25.63 746 ASP B C 1
ATOM 4606 O O . ASP B 1 182 ? -19.645 49.724 94.030 1.00 26.48 746 ASP B O 1
ATOM 4611 N N . HIS B 1 183 ? -18.803 48.293 92.511 1.00 24.94 747 HIS B N 1
ATOM 4612 C CA . HIS B 1 183 ? -18.436 49.345 91.572 1.00 25.94 747 HIS B CA 1
ATOM 4613 C C . HIS B 1 183 ? -19.603 49.794 90.699 1.00 25.57 747 HIS B C 1
ATOM 4614 O O . HIS B 1 183 ? -19.494 50.784 89.976 1.00 27.39 747 HIS B O 1
ATOM 4621 N N . PHE B 1 184 ? -20.714 49.065 90.763 1.00 23.87 748 PHE B N 1
ATOM 4622 C CA . PHE B 1 184 ? -21.906 49.422 89.995 1.00 24.30 748 PHE B CA 1
ATOM 4623 C C . PHE B 1 184 ? -22.756 50.356 90.850 1.00 24.85 748 PHE B C 1
ATOM 4624 O O . PHE B 1 184 ? -22.677 50.325 92.078 1.00 25.41 748 PHE B O 1
ATOM 4632 N N . PRO B 1 185 ? -23.586 51.198 90.211 1.00 26.41 749 PRO B N 1
ATOM 4633 C CA . PRO B 1 185 ? -24.433 52.114 90.979 1.00 27.35 749 PRO B CA 1
ATOM 4634 C C . PRO B 1 185 ? -25.311 51.314 91.938 1.00 27.58 749 PRO B C 1
ATOM 4635 O O . PRO B 1 185 ? -25.842 50.266 91.574 1.00 27.09 749 PRO B O 1
ATOM 4639 N N . LEU B 1 186 ? -25.452 51.806 93.162 1.00 28.46 750 LEU B N 1
ATOM 4640 C CA . LEU B 1 186 ? -26.260 51.135 94.172 1.00 30.89 750 LEU B CA 1
ATOM 4641 C C . LEU B 1 186 ? -27.649 50.747 93.671 1.00 31.34 750 LEU B C 1
ATOM 4642 O O . LEU B 1 186 ? -28.128 49.643 93.935 1.00 31.81 750 LEU B O 1
ATOM 4647 N N . GLU B 1 187 ? -28.287 51.658 92.943 1.00 31.24 751 GLU B N 1
ATOM 4648 C CA . GLU B 1 187 ? -29.634 51.439 92.422 1.00 32.18 751 GLU B CA 1
ATOM 4649 C C . GLU B 1 187 ? -29.722 50.395 91.315 1.00 31.27 751 GLU B C 1
ATOM 4650 O O . GLU B 1 187 ? -30.819 50.048 90.876 1.00 31.37 751 GLU B O 1
ATOM 4656 N N . LYS B 1 188 ? -28.577 49.892 90.866 1.00 29.65 752 LYS B N 1
ATOM 4657 C CA . LYS B 1 188 ? -28.563 48.909 89.788 1.00 28.77 752 LYS B CA 1
ATOM 4658 C C . LYS B 1 188 ? -27.854 47.601 90.133 1.00 27.37 752 LYS B C 1
ATOM 4659 O O . LYS B 1 188 ? -27.897 46.646 89.358 1.00 26.78 752 LYS B O 1
ATOM 4665 N N A ARG B 1 189 ? -27.200 47.558 91.288 0.50 27.02 753 ARG B N 1
ATOM 4666 N N B ARG B 1 189 ? -27.213 47.562 91.296 0.50 27.05 753 ARG B N 1
ATOM 4667 C CA A ARG B 1 189 ? -26.475 46.360 91.692 0.50 26.51 753 ARG B CA 1
ATOM 4668 C CA B ARG B 1 189 ? -26.483 46.376 91.735 0.50 26.57 753 ARG B CA 1
ATOM 4669 C C A ARG B 1 189 ? -27.322 45.093 91.600 0.50 26.09 753 ARG B C 1
ATOM 4670 C C B ARG B 1 189 ? -27.313 45.098 91.631 0.50 26.15 753 ARG B C 1
ATOM 4671 O O A ARG B 1 189 ? -26.829 44.042 91.190 0.50 24.81 753 ARG B O 1
ATOM 4672 O O B ARG B 1 189 ? -26.801 44.048 91.243 0.50 24.93 753 ARG B O 1
ATOM 4687 N N . SER B 1 190 ? -28.595 45.194 91.968 1.00 25.18 754 SER B N 1
ATOM 4688 C CA . SER B 1 190 ? -29.488 44.041 91.919 1.00 25.87 754 SER B CA 1
ATOM 4689 C C . SER B 1 190 ? -29.838 43.615 90.492 1.00 24.06 754 SER B C 1
ATOM 4690 O O . SER B 1 190 ? -30.281 42.489 90.273 1.00 24.66 754 SER B O 1
ATOM 4693 N N . GLU B 1 191 ? -29.624 44.509 89.531 1.00 23.12 755 GLU B N 1
ATOM 4694 C CA . GLU B 1 191 ? -29.934 44.237 88.126 1.00 23.06 755 GLU B CA 1
ATOM 4695 C C . GLU B 1 191 ? -28.770 43.638 87.339 1.00 20.24 755 GLU B C 1
ATOM 4696 O O . GLU B 1 191 ? -28.952 43.142 86.228 1.00 18.21 755 GLU B O 1
ATOM 4702 N N . VAL B 1 192 ? -27.574 43.695 87.910 1.00 19.17 756 VAL B N 1
ATOM 4703 C CA . VAL B 1 192 ? -26.392 43.188 87.226 1.00 17.32 756 VAL B CA 1
ATOM 4704 C C . VAL B 1 192 ? -26.459 41.707 86.876 1.00 15.90 756 VAL B C 1
ATOM 4705 O O . VAL B 1 192 ? -26.847 40.883 87.697 1.00 16.64 756 VAL B O 1
ATOM 4709 N N . VAL B 1 193 ? -26.081 41.390 85.642 1.00 15.02 757 VAL B N 1
ATOM 4710 C CA . VAL B 1 193 ? -26.044 40.009 85.166 1.00 14.47 757 VAL B CA 1
ATOM 4711 C C . VAL B 1 193 ? -24.609 39.530 85.314 1.00 15.24 757 VAL B C 1
ATOM 4712 O O . VAL B 1 193 ? -23.686 40.173 84.814 1.00 15.31 757 VAL B O 1
ATOM 4716 N N . ILE B 1 194 ? -24.416 38.416 86.011 1.00 13.28 758 ILE B N 1
ATOM 4717 C CA . ILE B 1 194 ? -23.078 37.868 86.174 1.00 14.42 758 ILE B CA 1
ATOM 4718 C C . ILE B 1 194 ? -22.837 36.929 85.006 1.00 14.54 758 ILE B C 1
ATOM 4719 O O . ILE B 1 194 ? -23.499 35.898 84.876 1.00 13.80 758 ILE B O 1
ATOM 4724 N N . LEU B 1 195 ? -21.890 37.287 84.150 1.00 12.45 759 LEU B N 1
ATOM 4725 C CA . LEU B 1 195 ? -21.589 36.466 82.998 1.00 13.39 759 LEU B CA 1
ATOM 4726 C C . LEU B 1 195 ? -20.264 35.754 83.220 1.00 12.26 759 LEU B C 1
ATOM 4727 O O . LEU B 1 195 ? -19.200 36.352 83.083 1.00 12.16 759 LEU B O 1
ATOM 4732 N N . PHE B 1 196 ? -20.324 34.484 83.609 1.00 10.77 760 PHE B N 1
ATOM 4733 C CA . PHE B 1 196 ? -19.099 33.725 83.799 1.00 11.79 760 PHE B CA 1
ATOM 4734 C C . PHE B 1 196 ? -18.595 33.436 82.398 1.00 12.46 760 PHE B C 1
ATOM 4735 O O . PHE B 1 196 ? -19.332 32.903 81.571 1.00 12.22 760 PHE B O 1
ATOM 4743 N N . SER B 1 197 ? -17.342 33.793 82.137 1.00 11.83 761 SER B N 1
ATOM 4744 C CA . SER B 1 197 ? -16.770 33.614 80.810 1.00 12.45 761 SER B CA 1
ATOM 4745 C C . SER B 1 197 ? -15.508 32.757 80.838 1.00 14.02 761 SER B C 1
ATOM 4746 O O . SER B 1 197 ? -14.471 33.180 81.340 1.00 17.24 761 SER B O 1
ATOM 4749 N N . ALA B 1 198 ? -15.610 31.547 80.301 1.00 11.94 762 ALA B N 1
ATOM 4750 C CA . ALA B 1 198 ? -14.479 30.631 80.248 1.00 10.49 762 ALA B CA 1
ATOM 4751 C C . ALA B 1 198 ? -14.033 30.498 78.797 1.00 11.54 762 ALA B C 1
ATOM 4752 O O . ALA B 1 198 ? -14.830 30.707 77.881 1.00 11.26 762 ALA B O 1
ATOM 4754 N N . HIS B 1 199 ? -12.767 30.163 78.575 1.00 10.77 763 HIS B N 1
ATOM 4755 C CA . HIS B 1 199 ? -12.324 29.987 77.196 1.00 11.40 763 HIS B CA 1
ATOM 4756 C C . HIS B 1 199 ? -13.107 28.835 76.588 1.00 11.62 763 HIS B C 1
ATOM 4757 O O . HIS B 1 199 ? -13.306 27.803 77.225 1.00 11.95 763 HIS B O 1
ATOM 4764 N N . SER B 1 200 ? -13.553 29.015 75.350 1.00 11.28 764 SER B N 1
ATOM 4765 C CA . SER B 1 200 ? -14.313 27.988 74.656 1.00 13.17 764 SER B CA 1
ATOM 4766 C C . SER B 1 200 ? -13.434 26.818 74.198 1.00 13.21 764 SER B C 1
ATOM 4767 O O . SER B 1 200 ? -12.198 26.874 74.270 1.00 13.07 764 SER B O 1
ATOM 4770 N N . LEU B 1 201 ? -14.094 25.754 73.750 1.00 11.53 765 LEU B N 1
ATOM 4771 C CA . LEU B 1 201 ? -13.447 24.559 73.217 1.00 13.31 765 LEU B CA 1
ATOM 4772 C C . LEU B 1 201 ? -14.113 24.218 71.893 1.00 12.66 765 LEU B C 1
ATOM 4773 O O . LEU B 1 201 ? -15.306 24.463 71.708 1.00 12.57 765 LEU B O 1
ATOM 4778 N N . PRO B 1 202 ? -13.347 23.655 70.949 1.00 13.73 766 PRO B N 1
ATOM 4779 C CA . PRO B 1 202 ? -13.941 23.287 69.660 1.00 14.50 766 PRO B CA 1
ATOM 4780 C C . PRO B 1 202 ? -14.958 22.181 69.948 1.00 14.62 766 PRO B C 1
ATOM 4781 O O . PRO B 1 202 ? -14.736 21.359 70.839 1.00 14.61 766 PRO B O 1
ATOM 4785 N N . MET B 1 203 ? -16.061 22.141 69.210 1.00 13.78 767 MET B N 1
ATOM 4786 C CA . MET B 1 203 ? -17.040 21.084 69.455 1.00 13.64 767 MET B CA 1
ATOM 4787 C C . MET B 1 203 ? -16.451 19.698 69.188 1.00 14.22 767 MET B C 1
ATOM 4788 O O . MET B 1 203 ? -16.908 18.704 69.743 1.00 13.82 767 MET B O 1
ATOM 4793 N N . SER B 1 204 ? -15.431 19.618 68.338 1.00 15.42 768 SER B N 1
ATOM 4794 C CA . SER B 1 204 ? -14.817 18.327 68.061 1.00 15.00 768 SER B CA 1
ATOM 4795 C C . SER B 1 204 ? -14.166 17.775 69.330 1.00 13.88 768 SER B C 1
ATOM 4796 O O . SER B 1 204 ? -14.098 16.559 69.529 1.00 14.35 768 SER B O 1
ATOM 4799 N N . VAL B 1 205 ? -13.696 18.682 70.185 1.00 13.19 769 VAL B N 1
ATOM 4800 C CA . VAL B 1 205 ? -13.054 18.306 71.441 1.00 12.34 769 VAL B CA 1
ATOM 4801 C C . VAL B 1 205 ? -14.132 18.023 72.493 1.00 11.10 769 VAL B C 1
ATOM 4802 O O . VAL B 1 205 ? -14.029 17.055 73.246 1.00 11.28 769 VAL B O 1
ATOM 4806 N N . VAL B 1 206 ? -15.160 18.864 72.533 1.00 11.44 770 VAL B N 1
ATOM 4807 C CA . VAL B 1 206 ? -16.267 18.647 73.469 1.00 10.87 770 VAL B CA 1
ATOM 4808 C C . VAL B 1 206 ? -16.909 17.287 73.190 1.00 12.04 770 VAL B C 1
ATOM 4809 O O . VAL B 1 206 ? -17.138 16.498 74.107 1.00 12.50 770 VAL B O 1
ATOM 4813 N N . ASN B 1 207 ? -17.188 17.013 71.915 1.00 12.20 771 ASN B N 1
ATOM 4814 C CA . ASN B 1 207 ? -17.835 15.761 71.538 1.00 12.97 771 ASN B CA 1
ATOM 4815 C C . ASN B 1 207 ? -16.999 14.494 71.660 1.00 12.68 771 ASN B C 1
ATOM 4816 O O . ASN B 1 207 ? -17.528 13.390 71.507 1.00 14.77 771 ASN B O 1
ATOM 4821 N N . ARG B 1 208 ? -15.702 14.628 71.922 1.00 13.60 772 ARG B N 1
ATOM 4822 C CA . ARG B 1 208 ? -14.882 13.442 72.084 1.00 14.96 772 ARG B CA 1
ATOM 4823 C C . ARG B 1 208 ? -14.847 13.077 73.571 1.00 13.55 772 ARG B C 1
ATOM 4824 O O . ARG B 1 208 ? -14.331 12.026 73.946 1.00 14.37 772 ARG B O 1
ATOM 4832 N N . GLY B 1 209 ? -15.409 13.952 74.408 1.00 14.15 773 GLY B N 1
ATOM 4833 C CA . GLY B 1 209 ? -15.476 13.682 75.838 1.00 13.28 773 GLY B CA 1
ATOM 4834 C C . GLY B 1 209 ? -14.650 14.530 76.794 1.00 11.68 773 GLY B C 1
ATOM 4835 O O . GLY B 1 209 ? -14.446 14.139 77.949 1.00 12.75 773 GLY B O 1
ATOM 4836 N N . ASP B 1 210 ? -14.177 15.684 76.349 1.00 10.45 774 ASP B N 1
ATOM 4837 C CA . ASP B 1 210 ? -13.368 16.517 77.231 1.00 9.59 774 ASP B CA 1
ATOM 4838 C C . ASP B 1 210 ? -14.143 16.843 78.513 1.00 9.13 774 ASP B C 1
ATOM 4839 O O . ASP B 1 210 ? -15.310 17.210 78.459 1.00 9.91 774 ASP B O 1
ATOM 4844 N N . PRO B 1 211 ? -13.485 16.705 79.678 1.00 9.55 775 PRO B N 1
ATOM 4845 C CA . PRO B 1 211 ? -14.057 16.961 81.009 1.00 11.00 775 PRO B CA 1
ATOM 4846 C C . PRO B 1 211 ? -14.311 18.428 81.361 1.00 9.74 775 PRO B C 1
ATOM 4847 O O . PRO B 1 211 ? -15.104 18.737 82.258 1.00 8.60 775 PRO B O 1
ATOM 4851 N N . TYR B 1 212 ? -13.652 19.326 80.643 1.00 7.77 776 TYR B N 1
ATOM 4852 C CA . TYR B 1 212 ? -13.708 20.756 80.924 1.00 8.32 776 TYR B CA 1
ATOM 4853 C C . TYR B 1 212 ? -15.060 21.456 81.100 1.00 9.42 776 TYR B C 1
ATOM 4854 O O . TYR B 1 212 ? -15.308 22.082 82.134 1.00 8.38 776 TYR B O 1
ATOM 4863 N N . PRO B 1 213 ? -15.962 21.356 80.114 1.00 7.61 777 PRO B N 1
ATOM 4864 C CA . PRO B 1 213 ? -17.254 22.035 80.270 1.00 8.15 777 PRO B CA 1
ATOM 4865 C C . PRO B 1 213 ? -18.020 21.689 81.548 1.00 7.66 777 PRO B C 1
ATOM 4866 O O . PRO B 1 213 ? -18.585 22.577 82.193 1.00 7.40 777 PRO B O 1
ATOM 4870 N N . GLN B 1 214 ? -18.033 20.409 81.911 1.00 6.70 778 GLN B N 1
ATOM 4871 C CA . GLN B 1 214 ? -18.749 19.984 83.108 1.00 6.73 778 GLN B CA 1
ATOM 4872 C C . GLN B 1 214 ? -18.055 20.501 84.368 1.00 7.96 778 GLN B C 1
ATOM 4873 O O . GLN B 1 214 ? -18.733 20.895 85.319 1.00 7.44 778 GLN B O 1
ATOM 4879 N N . GLU B 1 215 ? -16.724 20.528 84.376 1.00 8.52 779 GLU B N 1
ATOM 4880 C CA . GLU B 1 215 ? -16.015 21.013 85.563 1.00 7.75 779 GLU B CA 1
ATOM 4881 C C . GLU B 1 215 ? -16.153 22.525 85.722 1.00 8.14 779 GLU B C 1
ATOM 4882 O O . GLU B 1 215 ? -16.333 23.028 86.836 1.00 7.99 779 GLU B O 1
ATOM 4888 N N . VAL B 1 216 ? -16.083 23.261 84.617 1.00 7.14 780 VAL B N 1
ATOM 4889 C CA . VAL B 1 216 ? -16.257 24.707 84.684 1.00 7.12 780 VAL B CA 1
ATOM 4890 C C . VAL B 1 216 ? -17.656 25.006 85.224 1.00 6.78 780 VAL B C 1
ATOM 4891 O O . VAL B 1 216 ? -17.844 25.911 86.047 1.00 7.81 780 VAL B O 1
ATOM 4895 N N . SER B 1 217 ? -18.639 24.230 84.770 1.00 7.51 781 SER B N 1
ATOM 4896 C CA . SER B 1 217 ? -20.021 24.413 85.210 1.00 6.11 781 SER B CA 1
ATOM 4897 C C . SER B 1 217 ? -20.132 24.211 86.712 1.00 7.80 781 SER B C 1
ATOM 4898 O O . SER B 1 217 ? -20.906 24.903 87.371 1.00 8.21 781 SER B O 1
ATOM 4901 N N . ALA B 1 218 ? -19.356 23.267 87.235 1.00 7.36 782 ALA B N 1
ATOM 4902 C CA . ALA B 1 218 ? -19.353 22.983 88.677 1.00 6.78 782 ALA B CA 1
ATOM 4903 C C . ALA B 1 218 ? -18.788 24.180 89.451 1.00 8.39 782 ALA B C 1
ATOM 4904 O O . ALA B 1 218 ? -19.316 24.549 90.504 1.00 8.83 782 ALA B O 1
ATOM 4906 N N . THR B 1 219 ? -17.713 24.779 88.944 1.00 7.53 783 THR B N 1
ATOM 4907 C CA . THR B 1 219 ? -17.122 25.944 89.607 1.00 7.82 783 THR B CA 1
ATOM 4908 C C . THR B 1 219 ? -18.175 27.046 89.688 1.00 8.93 783 THR B C 1
ATOM 4909 O O . THR B 1 219 ? -18.373 27.671 90.728 1.00 8.99 783 THR B O 1
ATOM 4913 N N . VAL B 1 220 ? -18.855 27.280 88.573 1.00 6.70 784 VAL B N 1
ATOM 4914 C CA . VAL B 1 220 ? -19.892 28.298 88.510 1.00 7.00 784 VAL B CA 1
ATOM 4915 C C . VAL B 1 220 ? -20.985 28.087 89.557 1.00 7.15 784 VAL B C 1
ATOM 4916 O O . VAL B 1 220 ? -21.354 29.021 90.262 1.00 9.82 784 VAL B O 1
ATOM 4920 N N . GLN B 1 221 ? -21.489 26.862 89.665 1.00 6.59 785 GLN B N 1
ATOM 4921 C CA . GLN B 1 221 ? -22.558 26.582 90.617 1.00 9.25 785 GLN B CA 1
ATOM 4922 C C . GLN B 1 221 ? -22.098 26.855 92.038 1.00 9.38 785 GLN B C 1
ATOM 4923 O O . GLN B 1 221 ? -22.823 27.464 92.816 1.00 9.94 785 GLN B O 1
ATOM 4929 N N A LYS B 1 222 ? -20.892 26.403 92.370 0.50 10.25 786 LYS B N 1
ATOM 4930 N N B LYS B 1 222 ? -20.895 26.410 92.373 0.50 10.56 786 LYS B N 1
ATOM 4931 C CA A LYS B 1 222 ? -20.351 26.600 93.716 0.50 10.62 786 LYS B CA 1
ATOM 4932 C CA B LYS B 1 222 ? -20.390 26.611 93.726 0.50 11.26 786 LYS B CA 1
ATOM 4933 C C A LYS B 1 222 ? -20.201 28.073 94.070 0.50 12.19 786 LYS B C 1
ATOM 4934 C C B LYS B 1 222 ? -20.215 28.082 94.072 0.50 12.57 786 LYS B C 1
ATOM 4935 O O A LYS B 1 222 ? -20.445 28.474 95.211 0.50 11.46 786 LYS B O 1
ATOM 4936 O O B LYS B 1 222 ? -20.452 28.492 95.211 0.50 11.94 786 LYS B O 1
ATOM 4947 N N . VAL B 1 223 ? -19.791 28.876 93.095 1.00 10.15 787 VAL B N 1
ATOM 4948 C CA . VAL B 1 223 ? -19.611 30.301 93.317 1.00 10.39 787 VAL B CA 1
ATOM 4949 C C . VAL B 1 223 ? -20.971 30.946 93.548 1.00 11.77 787 VAL B C 1
ATOM 4950 O O . VAL B 1 223 ? -21.131 31.761 94.454 1.00 12.69 787 VAL B O 1
ATOM 4954 N N . MET B 1 224 ? -21.962 30.570 92.743 1.00 10.94 788 MET B N 1
ATOM 4955 C CA . MET B 1 224 ? -23.286 31.152 92.903 1.00 11.32 788 MET B CA 1
ATOM 4956 C C . MET B 1 224 ? -23.943 30.727 94.212 1.00 13.49 788 MET B C 1
ATOM 4957 O O . MET B 1 224 ? -24.700 31.497 94.803 1.00 14.46 788 MET B O 1
ATOM 4962 N N . GLU B 1 225 ? -23.648 29.515 94.675 1.00 13.68 789 GLU B N 1
ATOM 4963 C CA . GLU B 1 225 ? -24.212 29.058 95.942 1.00 15.78 789 GLU B CA 1
ATOM 4964 C C . GLU B 1 225 ? -23.599 29.890 97.068 1.00 16.64 789 GLU B C 1
ATOM 4965 O O . GLU B 1 225 ? -24.292 30.293 98.007 1.00 18.02 789 GLU B O 1
ATOM 4971 N N . ARG B 1 226 ? -22.302 30.163 96.963 1.00 17.18 790 ARG B N 1
ATOM 4972 C CA . ARG B 1 226 ? -21.613 30.960 97.973 1.00 17.54 790 ARG B CA 1
ATOM 4973 C C . ARG B 1 226 ? -22.190 32.376 97.994 1.00 18.03 790 ARG B C 1
ATOM 4974 O O . ARG B 1 226 ? -22.330 32.983 99.057 1.00 17.86 790 ARG B O 1
ATOM 4982 N N . LEU B 1 227 ? -22.526 32.893 96.814 1.00 15.23 791 LEU B N 1
ATOM 4983 C CA . LEU B 1 227 ? -23.095 34.235 96.682 1.00 15.82 791 LEU B CA 1
ATOM 4984 C C . LEU B 1 227 ? -24.589 34.249 96.983 1.00 15.09 791 LEU B C 1
ATOM 4985 O O . LEU B 1 227 ? -25.239 35.288 96.870 1.00 16.75 791 LEU B O 1
ATOM 4990 N N . GLU B 1 228 ? -25.128 33.093 97.353 1.00 16.18 792 GLU B N 1
ATOM 4991 C CA . GLU B 1 228 ? -26.542 32.968 97.665 1.00 18.23 792 GLU B CA 1
ATOM 4992 C C . GLU B 1 228 ? -27.444 33.434 96.522 1.00 17.91 792 GLU B C 1
ATOM 4993 O O . GLU B 1 228 ? -28.494 34.041 96.746 1.00 17.48 792 GLU B O 1
ATOM 4999 N N . TYR B 1 229 ? -27.019 33.153 95.291 1.00 16.59 793 TYR B N 1
ATOM 5000 C CA . TYR B 1 229 ? -27.791 33.505 94.104 1.00 15.99 793 TYR B CA 1
ATOM 5001 C C . TYR B 1 229 ? -28.282 34.946 94.140 1.00 15.60 793 TYR B C 1
ATOM 5002 O O . TYR B 1 229 ? -29.424 35.226 93.777 1.00 15.57 793 TYR B O 1
ATOM 5011 N N . CYS B 1 230 ? -27.407 35.858 94.553 1.00 14.01 794 CYS B N 1
ATOM 5012 C CA . CYS B 1 230 ? -27.761 37.272 94.667 1.00 16.73 794 CYS B CA 1
ATOM 5013 C C . CYS B 1 230 ? -28.087 37.963 93.348 1.00 16.51 794 CYS B C 1
ATOM 5014 O O . CYS B 1 230 ? -28.815 38.952 93.327 1.00 18.10 794 CYS B O 1
ATOM 5017 N N . ASN B 1 231 ? -27.541 37.448 92.251 1.00 14.69 795 ASN B N 1
ATOM 5018 C CA . ASN B 1 231 ? -27.791 38.013 90.934 1.00 13.82 795 ASN B CA 1
ATOM 5019 C C . ASN B 1 231 ? -27.984 36.878 89.944 1.00 12.78 795 ASN B C 1
ATOM 5020 O O . ASN B 1 231 ? -27.598 35.739 90.214 1.00 12.74 795 ASN B O 1
ATOM 5025 N N . PRO B 1 232 ? -28.605 37.172 88.792 1.00 12.94 796 PRO B N 1
ATOM 5026 C CA . PRO B 1 232 ? -28.825 36.148 87.770 1.00 13.02 796 PRO B CA 1
ATOM 5027 C C . PRO B 1 232 ? -27.515 35.945 87.012 1.00 11.54 796 PRO B C 1
ATOM 5028 O O . PRO B 1 232 ? -26.673 36.849 86.962 1.00 11.66 796 PRO B O 1
ATOM 5032 N N . TYR B 1 233 ? -27.343 34.770 86.420 1.00 11.04 797 TYR B N 1
ATOM 5033 C CA . TYR B 1 233 ? -26.104 34.486 85.718 1.00 11.87 797 TYR B CA 1
ATOM 5034 C C . TYR B 1 233 ? -26.267 33.556 84.527 1.00 12.20 797 TYR B C 1
ATOM 5035 O O . TYR B 1 233 ? -27.314 32.939 84.319 1.00 12.12 797 TYR B O 1
ATOM 5044 N N . ARG B 1 234 ? -25.194 33.463 83.749 1.00 12.13 798 ARG B N 1
ATOM 5045 C CA . ARG B 1 234 ? -25.115 32.556 82.612 1.00 12.49 798 ARG B CA 1
ATOM 5046 C C . ARG B 1 234 ? -23.636 32.223 82.445 1.00 10.81 798 ARG B C 1
ATOM 5047 O O . ARG B 1 234 ? -22.774 33.059 82.732 1.00 11.25 798 ARG B O 1
ATOM 5055 N N . LEU B 1 235 ? -23.349 30.995 82.023 1.00 11.05 799 LEU B N 1
ATOM 5056 C CA . LEU B 1 235 ? -21.982 30.573 81.757 1.00 8.70 799 LEU B CA 1
ATOM 5057 C C . LEU B 1 235 ? -21.846 30.639 80.242 1.00 8.85 799 LEU B C 1
ATOM 5058 O O . LEU B 1 235 ? -22.559 29.939 79.523 1.00 9.77 799 LEU B O 1
ATOM 5063 N N . VAL B 1 236 ? -20.960 31.509 79.767 1.00 9.88 800 VAL B N 1
ATOM 5064 C CA . VAL B 1 236 ? -20.730 31.655 78.333 1.00 9.86 800 VAL B CA 1
ATOM 5065 C C . VAL B 1 236 ? -19.258 31.390 78.028 1.00 11.23 800 VAL B C 1
ATOM 5066 O O . VAL B 1 236 ? -18.436 31.279 78.941 1.00 9.92 800 VAL B O 1
ATOM 5070 N N . TRP B 1 237 ? -18.915 31.304 76.746 1.00 10.29 801 TRP B N 1
ATOM 5071 C CA . TRP B 1 237 ? -17.554 30.948 76.375 1.00 9.79 801 TRP B CA 1
ATOM 5072 C C . TRP B 1 237 ? -16.913 31.960 75.440 1.00 13.03 801 TRP B C 1
ATOM 5073 O O . TRP B 1 237 ? -17.493 32.354 74.428 1.00 14.25 801 TRP B O 1
ATOM 5084 N N . GLN B 1 238 ? -15.701 32.368 75.786 1.00 14.62 802 GLN B N 1
ATOM 5085 C CA . GLN B 1 238 ? -15.014 33.387 75.016 1.00 15.35 802 GLN B CA 1
ATOM 5086 C C . GLN B 1 238 ? -13.846 32.959 74.144 1.00 16.12 802 GLN B C 1
ATOM 5087 O O . GLN B 1 238 ? -13.361 31.826 74.192 1.00 15.69 802 GLN B O 1
ATOM 5093 N N . SER B 1 239 ? -13.426 33.923 73.330 1.00 18.32 803 SER B N 1
ATOM 5094 C CA . SER B 1 239 ? -12.266 33.824 72.461 1.00 20.01 803 SER B CA 1
ATOM 5095 C C . SER B 1 239 ? -12.127 32.719 71.417 1.00 21.47 803 SER B C 1
ATOM 5096 O O . SER B 1 239 ? -11.018 32.485 70.943 1.00 21.07 803 SER B O 1
ATOM 5099 N N . LYS B 1 240 ? -13.210 32.053 71.030 1.00 21.83 804 LYS B N 1
ATOM 5100 C CA . LYS B 1 240 ? -13.081 30.992 70.030 1.00 23.82 804 LYS B CA 1
ATOM 5101 C C . LYS B 1 240 ? -12.256 31.508 68.847 1.00 24.54 804 LYS B C 1
ATOM 5102 O O . LYS B 1 240 ? -12.276 32.700 68.545 1.00 24.08 804 LYS B O 1
ATOM 5108 N N . VAL B 1 241 ? -11.525 30.614 68.190 1.00 26.23 805 VAL B N 1
ATOM 5109 C CA . VAL B 1 241 ? -10.704 30.999 67.043 1.00 27.65 805 VAL B CA 1
ATOM 5110 C C . VAL B 1 241 ? -10.984 30.106 65.836 1.00 27.86 805 VAL B C 1
ATOM 5111 O O . VAL B 1 241 ? -11.241 28.914 65.980 1.00 27.35 805 VAL B O 1
ATOM 5115 N N . GLY B 1 242 ? -10.940 30.689 64.643 1.00 29.27 806 GLY B N 1
ATOM 5116 C CA . GLY B 1 242 ? -11.194 29.907 63.447 1.00 29.13 806 GLY B CA 1
ATOM 5117 C C . GLY B 1 242 ? -12.652 29.918 63.025 1.00 30.10 806 GLY B C 1
ATOM 5118 O O . GLY B 1 242 ? -13.487 30.526 63.693 1.00 31.44 806 GLY B O 1
ATOM 5119 N N . PRO B 1 243 ? -12.988 29.250 61.910 1.00 29.60 807 PRO B N 1
ATOM 5120 C CA . PRO B 1 243 ? -14.359 29.188 61.396 1.00 29.47 807 PRO B CA 1
ATOM 5121 C C . PRO B 1 243 ? -15.145 27.930 61.768 1.00 27.97 807 PRO B C 1
ATOM 5122 O O . PRO B 1 243 ? -16.318 27.806 61.414 1.00 28.09 807 PRO B O 1
ATOM 5126 N N . MET B 1 244 ? -14.506 27.000 62.471 1.00 26.51 808 MET B N 1
ATOM 5127 C CA . MET B 1 244 ? -15.170 25.759 62.856 1.00 23.63 808 MET B CA 1
ATOM 5128 C C . MET B 1 244 ? -16.094 25.967 64.056 1.00 20.92 808 MET B C 1
ATOM 5129 O O . MET B 1 244 ? -16.007 26.982 64.742 1.00 19.66 808 MET B O 1
ATOM 5134 N N . PRO B 1 245 ? -17.004 25.014 64.311 1.00 19.40 809 PRO B N 1
ATOM 5135 C CA . PRO B 1 245 ? -17.933 25.130 65.442 1.00 18.22 809 PRO B CA 1
ATOM 5136 C C . PRO B 1 245 ? -17.257 24.984 66.808 1.00 15.59 809 PRO B C 1
ATOM 5137 O O . PRO B 1 245 ? -16.508 24.037 67.042 1.00 15.48 809 PRO B O 1
ATOM 5141 N N . TRP B 1 246 ? -17.526 25.932 67.700 1.00 14.68 810 TRP B N 1
ATOM 5142 C CA . TRP B 1 246 ? -16.979 25.886 69.057 1.00 14.66 810 TRP B CA 1
ATOM 5143 C C . TRP B 1 246 ? -18.158 25.966 70.019 1.00 12.95 810 TRP B C 1
ATOM 5144 O O . TRP B 1 246 ? -19.254 26.390 69.644 1.00 13.40 810 TRP B O 1
ATOM 5155 N N . LEU B 1 247 ? -17.934 25.549 71.262 1.00 12.51 811 LEU B N 1
ATOM 5156 C CA . LEU B 1 247 ? -18.989 25.594 72.268 1.00 12.15 811 LEU B CA 1
ATOM 5157 C C . LEU B 1 247 ? -19.417 27.030 72.549 1.00 11.55 811 LEU B C 1
ATOM 5158 O O . LEU B 1 247 ? -18.583 27.897 72.837 1.00 11.65 811 LEU B O 1
ATOM 5163 N N . GLY B 1 248 ? -20.722 27.274 72.448 1.00 11.71 812 GLY B N 1
ATOM 5164 C CA . GLY B 1 248 ? -21.282 28.587 72.706 1.00 11.59 812 GLY B CA 1
ATOM 5165 C C . GLY B 1 248 ? -22.249 28.503 73.872 1.00 12.75 812 GLY B C 1
ATOM 5166 O O . GLY B 1 248 ? -22.353 27.442 74.485 1.00 13.13 812 GLY B O 1
ATOM 5167 N N . PRO B 1 249 ? -22.982 29.582 74.188 1.00 14.52 813 PRO B N 1
ATOM 5168 C CA . PRO B 1 249 ? -22.927 30.863 73.483 1.00 15.71 813 PRO B CA 1
ATOM 5169 C C . PRO B 1 249 ? -21.603 31.593 73.620 1.00 16.08 813 PRO B C 1
ATOM 5170 O O . PRO B 1 249 ? -20.880 31.419 74.594 1.00 14.69 813 PRO B O 1
ATOM 5174 N N A GLN B 1 250 ? -21.294 32.415 72.626 0.50 16.46 814 GLN B N 1
ATOM 5175 N N B GLN B 1 250 ? -21.285 32.409 72.622 0.50 16.22 814 GLN B N 1
ATOM 5176 C CA A GLN B 1 250 ? -20.063 33.189 72.622 0.50 17.30 814 GLN B CA 1
ATOM 5177 C CA B GLN B 1 250 ? -20.054 33.185 72.636 0.50 16.87 814 GLN B CA 1
ATOM 5178 C C A GLN B 1 250 ? -20.233 34.379 73.563 0.50 15.82 814 GLN B C 1
ATOM 5179 C C B GLN B 1 250 ? -20.235 34.369 73.575 0.50 15.54 814 GLN B C 1
ATOM 5180 O O A GLN B 1 250 ? -21.306 34.972 73.628 0.50 15.51 814 GLN B O 1
ATOM 5181 O O B GLN B 1 250 ? -21.315 34.950 73.649 0.50 15.24 814 GLN B O 1
ATOM 5192 N N . THR B 1 251 ? -19.179 34.728 74.295 1.00 15.33 815 THR B N 1
ATOM 5193 C CA . THR B 1 251 ? -19.258 35.846 75.217 1.00 15.44 815 THR B CA 1
ATOM 5194 C C . THR B 1 251 ? -19.655 37.127 74.482 1.00 15.21 815 THR B C 1
ATOM 5195 O O . THR B 1 251 ? -20.534 37.852 74.941 1.00 14.90 815 THR B O 1
ATOM 5199 N N . ASP B 1 252 ? -19.027 37.387 73.336 1.00 16.83 816 ASP B N 1
ATOM 5200 C CA . ASP B 1 252 ? -19.341 38.590 72.560 1.00 18.67 816 ASP B CA 1
ATOM 5201 C C . ASP B 1 252 ? -20.813 38.665 72.174 1.00 17.96 816 ASP B C 1
ATOM 5202 O O . ASP B 1 252 ? -21.494 39.645 72.477 1.00 16.55 816 ASP B O 1
ATOM 5207 N N A GLU B 1 253 ? -21.297 37.625 71.500 0.50 18.63 817 GLU B N 1
ATOM 5208 N N B GLU B 1 253 ? -21.304 37.628 71.501 0.50 17.53 817 GLU B N 1
ATOM 5209 C CA A GLU B 1 253 ? -22.691 37.575 71.070 0.50 19.05 817 GLU B CA 1
ATOM 5210 C CA B GLU B 1 253 ? -22.696 37.612 71.067 0.50 17.21 817 GLU B CA 1
ATOM 5211 C C A GLU B 1 253 ? -23.660 37.637 72.245 0.50 18.29 817 GLU B C 1
ATOM 5212 C C B GLU B 1 253 ? -23.667 37.639 72.247 0.50 16.98 817 GLU B C 1
ATOM 5213 O O A GLU B 1 253 ? -24.765 38.162 72.122 0.50 18.27 817 GLU B O 1
ATOM 5214 O O B GLU B 1 253 ? -24.783 38.141 72.126 0.50 16.88 817 GLU B O 1
ATOM 5225 N N . SER B 1 254 ? -23.242 37.105 73.388 1.00 17.02 818 SER B N 1
ATOM 5226 C CA . SER B 1 254 ? -24.092 37.098 74.573 1.00 16.08 818 SER B CA 1
ATOM 5227 C C . SER B 1 254 ? -24.222 38.483 75.200 1.00 16.38 818 SER B C 1
ATOM 5228 O O . SER B 1 254 ? -25.269 38.825 75.745 1.00 16.08 818 SER B O 1
ATOM 5231 N N . ILE B 1 255 ? -23.159 39.281 75.131 1.00 16.40 819 ILE B N 1
ATOM 5232 C CA . ILE B 1 255 ? -23.200 40.630 75.680 1.00 17.80 819 ILE B CA 1
ATOM 5233 C C . ILE B 1 255 ? -24.132 41.464 74.803 1.00 17.33 819 ILE B C 1
ATOM 5234 O O . ILE B 1 255 ? -24.991 42.186 75.305 1.00 19.21 819 ILE B O 1
ATOM 5239 N N . LYS B 1 256 ? -23.956 41.354 73.491 1.00 18.59 820 LYS B N 1
ATOM 5240 C CA . LYS B 1 256 ? -24.790 42.091 72.548 1.00 19.48 820 LYS B CA 1
ATOM 5241 C C . LYS B 1 256 ? -26.249 41.678 72.716 1.00 19.07 820 LYS B C 1
ATOM 5242 O O . LYS B 1 256 ? -27.142 42.523 72.774 1.00 20.03 820 LYS B O 1
ATOM 5248 N N . GLY B 1 257 ? -26.479 40.371 72.801 1.00 19.17 821 GLY B N 1
ATOM 5249 C CA . GLY B 1 257 ? -27.829 39.859 72.958 1.00 18.78 821 GLY B CA 1
ATOM 5250 C C . GLY B 1 257 ? -28.515 40.329 74.223 1.00 19.05 821 GLY B C 1
ATOM 5251 O O . GLY B 1 257 ? -29.682 40.710 74.196 1.00 20.14 821 GLY B O 1
ATOM 5252 N N . LEU B 1 258 ? -27.795 40.299 75.338 1.00 18.65 822 LEU B N 1
ATOM 5253 C CA . LEU B 1 258 ? -28.353 40.729 76.611 1.00 20.47 822 LEU B CA 1
ATOM 5254 C C . LEU B 1 258 ? -28.742 42.201 76.589 1.00 21.54 822 LEU B C 1
ATOM 5255 O O . LEU B 1 258 ? -29.794 42.583 77.098 1.00 22.53 822 LEU B O 1
ATOM 5260 N N A CYS B 1 259 ? -27.883 43.023 75.997 0.50 22.23 823 CYS B N 1
ATOM 5261 N N B CYS B 1 259 ? -27.891 43.034 75.999 0.50 22.44 823 CYS B N 1
ATOM 5262 C CA A CYS B 1 259 ? -28.138 44.453 75.905 0.50 24.06 823 CYS B CA 1
ATOM 5263 C CA B CYS B 1 259 ? -28.178 44.462 75.937 0.50 24.31 823 CYS B CA 1
ATOM 5264 C C A CYS B 1 259 ? -29.368 44.724 75.044 0.50 24.14 823 CYS B C 1
ATOM 5265 C C B CYS B 1 259 ? -29.391 44.721 75.049 0.50 24.34 823 CYS B C 1
ATOM 5266 O O A CYS B 1 259 ? -30.217 45.543 75.395 0.50 25.11 823 CYS B O 1
ATOM 5267 O O B CYS B 1 259 ? -30.253 45.532 75.386 0.50 25.22 823 CYS B O 1
ATOM 5272 N N . GLU B 1 260 ? -29.458 44.028 73.916 1.00 24.94 824 GLU B N 1
ATOM 5273 C CA . GLU B 1 260 ? -30.588 44.188 73.004 1.00 25.95 824 GLU B CA 1
ATOM 5274 C C . GLU B 1 260 ? -31.885 43.792 73.702 1.00 26.03 824 GLU B C 1
ATOM 5275 O O . GLU B 1 260 ? -32.973 44.221 73.307 1.00 26.46 824 GLU B O 1
ATOM 5281 N N . ARG B 1 261 ? -31.764 42.981 74.748 1.00 24.13 825 ARG B N 1
ATOM 5282 C CA . ARG B 1 261 ? -32.928 42.515 75.485 1.00 24.01 825 ARG B CA 1
ATOM 5283 C C . ARG B 1 261 ? -33.159 43.230 76.814 1.00 24.06 825 ARG B C 1
ATOM 5284 O O . ARG B 1 261 ? -33.918 42.759 77.661 1.00 26.63 825 ARG B O 1
ATOM 5292 N N . GLY B 1 262 ? -32.498 44.369 76.995 1.00 24.10 826 GLY B N 1
ATOM 5293 C CA . GLY B 1 262 ? -32.697 45.146 78.205 1.00 23.47 826 GLY B CA 1
ATOM 5294 C C . GLY B 1 262 ? -31.725 45.037 79.366 1.00 23.67 826 GLY B C 1
ATOM 5295 O O . GLY B 1 262 ? -31.888 45.751 80.353 1.00 23.70 826 GLY B O 1
ATOM 5296 N N . ARG B 1 263 ? -30.730 44.158 79.281 1.00 22.46 827 ARG B N 1
ATOM 5297 C CA . ARG B 1 263 ? -29.767 44.021 80.374 1.00 22.52 827 ARG B CA 1
ATOM 5298 C C . ARG B 1 263 ? -28.618 44.993 80.123 1.00 22.15 827 ARG B C 1
ATOM 5299 O O . ARG B 1 263 ? -27.722 44.711 79.329 1.00 23.54 827 ARG B O 1
ATOM 5307 N N . LYS B 1 264 ? -28.652 46.130 80.814 1.00 22.18 828 LYS B N 1
ATOM 5308 C CA . LYS B 1 264 ? -27.653 47.181 80.637 1.00 23.01 828 LYS B CA 1
ATOM 5309 C C . LYS B 1 264 ? -26.477 47.166 81.607 1.00 22.00 828 LYS B C 1
ATOM 5310 O O . LYS B 1 264 ? -25.584 48.009 81.512 1.00 21.64 828 LYS B O 1
ATOM 5316 N N . ASN B 1 265 ? -26.478 46.228 82.546 1.00 19.90 829 ASN B N 1
ATOM 5317 C CA . ASN B 1 265 ? -25.390 46.130 83.512 1.00 18.74 829 ASN B CA 1
ATOM 5318 C C . ASN B 1 265 ? -24.888 44.694 83.533 1.00 17.03 829 ASN B C 1
ATOM 5319 O O . ASN B 1 265 ? -25.608 43.784 83.931 1.00 18.39 829 ASN B O 1
ATOM 5324 N N . ILE B 1 266 ? -23.647 44.506 83.101 1.00 16.19 830 ILE B N 1
ATOM 5325 C CA . ILE B 1 266 ? -23.057 43.178 83.015 1.00 15.04 830 ILE B CA 1
ATOM 5326 C C . ILE B 1 266 ? -21.700 43.084 83.705 1.00 14.50 830 ILE B C 1
ATOM 5327 O O . ILE B 1 266 ? -20.877 43.997 83.608 1.00 14.76 830 ILE B O 1
ATOM 5332 N N . LEU B 1 267 ? -21.483 41.972 84.403 1.00 13.30 831 LEU B N 1
ATOM 5333 C CA . LEU B 1 267 ? -20.224 41.717 85.100 1.00 13.04 831 LEU B CA 1
ATOM 5334 C C . LEU B 1 267 ? -19.601 40.435 84.562 1.00 13.28 831 LEU B C 1
ATOM 5335 O O . LEU B 1 267 ? -20.140 39.347 84.763 1.00 14.13 831 LEU B O 1
ATOM 5340 N N . LEU B 1 268 ? -18.466 40.566 83.882 1.00 13.58 832 LEU B N 1
ATOM 5341 C CA . LEU B 1 268 ? -17.777 39.409 83.323 1.00 15.35 832 LEU B CA 1
ATOM 5342 C C . LEU B 1 268 ? -16.868 38.792 84.382 1.00 14.83 832 LEU B C 1
ATOM 5343 O O . LEU B 1 268 ? -16.165 39.507 85.099 1.00 16.21 832 LEU B O 1
ATOM 5348 N N . VAL B 1 269 ? -16.881 37.467 84.477 1.00 12.90 833 VAL B N 1
ATOM 5349 C CA . VAL B 1 269 ? -16.050 36.779 85.460 1.00 13.70 833 VAL B CA 1
ATOM 5350 C C . VAL B 1 269 ? -15.130 35.743 84.824 1.00 14.86 833 VAL B C 1
ATOM 5351 O O . VAL B 1 269 ? -15.603 34.792 84.198 1.00 14.14 833 VAL B O 1
ATOM 5355 N N . PRO B 1 270 ? -13.801 35.910 84.986 1.00 16.22 834 PRO B N 1
ATOM 5356 C CA . PRO B 1 270 ? -12.775 35.002 84.446 1.00 16.67 834 PRO B CA 1
ATOM 5357 C C . PRO B 1 270 ? -12.737 33.749 85.321 1.00 16.31 834 PRO B C 1
ATOM 5358 O O . PRO B 1 270 ? -11.842 33.567 86.152 1.00 17.36 834 PRO B O 1
ATOM 5362 N N . ILE B 1 271 ? -13.713 32.880 85.097 1.00 13.30 835 ILE B N 1
ATOM 5363 C CA . ILE B 1 271 ? -13.905 31.664 85.881 1.00 12.31 835 ILE B CA 1
ATOM 5364 C C . ILE B 1 271 ? -12.981 30.476 85.616 1.00 11.75 835 ILE B C 1
ATOM 5365 O O . ILE B 1 271 ? -12.937 29.545 86.421 1.00 10.39 835 ILE B O 1
ATOM 5370 N N . ALA B 1 272 ? -12.234 30.503 84.513 1.00 11.54 836 ALA B N 1
ATOM 5371 C CA . ALA B 1 272 ? -11.382 29.365 84.177 1.00 12.54 836 ALA B CA 1
ATOM 5372 C C . ALA B 1 272 ? -9.912 29.663 83.891 1.00 12.49 836 ALA B C 1
ATOM 5373 O O . ALA B 1 272 ? -9.201 28.821 83.347 1.00 12.88 836 ALA B O 1
ATOM 5375 N N . PHE B 1 273 ? -9.461 30.861 84.235 1.00 14.25 837 PHE B N 1
ATOM 5376 C CA . PHE B 1 273 ? -8.059 31.214 84.064 1.00 17.35 837 PHE B CA 1
ATOM 5377 C C . PHE B 1 273 ? -7.787 32.234 85.150 1.00 19.78 837 PHE B C 1
ATOM 5378 O O . PHE B 1 273 ? -8.391 33.305 85.173 1.00 23.26 837 PHE B O 1
ATOM 5386 N N . THR B 1 274 ? -6.871 31.886 86.044 1.00 20.75 838 THR B N 1
ATOM 5387 C CA . THR B 1 274 ? -6.552 32.706 87.205 1.00 21.88 838 THR B CA 1
ATOM 5388 C C . THR B 1 274 ? -5.673 33.943 87.052 1.00 22.77 838 THR B C 1
ATOM 5389 O O . THR B 1 274 ? -5.412 34.627 88.038 1.00 25.75 838 THR B O 1
ATOM 5393 N N . SER B 1 275 ? -5.221 34.234 85.838 1.00 20.41 839 SER B N 1
ATOM 5394 C CA . SER B 1 275 ? -4.376 35.403 85.609 1.00 22.40 839 SER B CA 1
ATOM 5395 C C . SER B 1 275 ? -4.955 36.271 84.507 1.00 21.31 839 SER B C 1
ATOM 5396 O O . SER B 1 275 ? -5.739 35.798 83.687 1.00 20.48 839 SER B O 1
ATOM 5399 N N . ASP B 1 276 ? -4.568 37.543 84.481 1.00 21.03 840 ASP B N 1
ATOM 5400 C CA . ASP B 1 276 ? -5.064 38.441 83.448 1.00 21.92 840 ASP B CA 1
ATOM 5401 C C . ASP B 1 276 ? -4.731 37.901 82.068 1.00 20.25 840 ASP B C 1
ATOM 5402 O O . ASP B 1 276 ? -3.638 37.385 81.838 1.00 22.42 840 ASP B O 1
ATOM 5407 N N . HIS B 1 277 ? -5.687 38.009 81.153 1.00 19.51 841 HIS B N 1
ATOM 5408 C CA . HIS B 1 277 ? -5.495 37.533 79.791 1.00 19.14 841 HIS B CA 1
ATOM 5409 C C . HIS B 1 277 ? -6.212 38.428 78.784 1.00 19.62 841 HIS B C 1
ATOM 5410 O O . HIS B 1 277 ? -6.780 39.452 79.154 1.00 21.06 841 HIS B O 1
ATOM 5417 N N . ILE B 1 278 ? -6.179 38.050 77.510 1.00 20.23 842 ILE B N 1
ATOM 5418 C CA . ILE B 1 278 ? -6.819 38.851 76.470 1.00 21.18 842 ILE B CA 1
ATOM 5419 C C . ILE B 1 278 ? -8.322 38.980 76.705 1.00 22.43 842 ILE B C 1
ATOM 5420 O O . ILE B 1 278 ? -9.012 37.985 76.926 1.00 22.51 842 ILE B O 1
ATOM 5425 N N . GLU B 1 279 ? -8.819 40.213 76.651 1.00 21.99 843 GLU B N 1
ATOM 5426 C CA . GLU B 1 279 ? -10.230 40.488 76.893 1.00 22.75 843 GLU B CA 1
ATOM 5427 C C . GLU B 1 279 ? -11.094 40.320 75.651 1.00 22.52 843 GLU B C 1
ATOM 5428 O O . GLU B 1 279 ? -10.587 40.036 74.566 1.00 23.02 843 GLU B O 1
ATOM 5434 N N . THR B 1 280 ? -12.401 40.499 75.816 1.00 21.99 844 THR B N 1
ATOM 5435 C CA . THR B 1 280 ? -13.339 40.332 74.713 1.00 22.46 844 THR B CA 1
ATOM 5436 C C . THR B 1 280 ? -13.568 41.583 73.869 1.00 23.06 844 THR B C 1
ATOM 5437 O O . THR B 1 280 ? -13.167 42.689 74.239 1.00 23.25 844 THR B O 1
ATOM 5441 N N . LEU B 1 281 ? -14.229 41.382 72.733 1.00 23.26 845 LEU B N 1
ATOM 5442 C CA . LEU B 1 281 ? -14.517 42.442 71.775 1.00 24.58 845 LEU B CA 1
ATOM 5443 C C . LEU B 1 281 ? -15.118 43.722 72.347 1.00 25.03 845 LEU B C 1
ATOM 5444 O O . LEU B 1 281 ? -14.638 44.816 72.053 1.00 25.35 845 LEU B O 1
ATOM 5449 N N . TYR B 1 282 ? -16.167 43.599 73.154 1.00 24.88 846 TYR B N 1
ATOM 5450 C CA . TYR B 1 282 ? -16.806 44.785 73.712 1.00 26.25 846 TYR B CA 1
ATOM 5451 C C . TYR B 1 282 ? -16.035 45.467 74.837 1.00 27.74 846 TYR B C 1
ATOM 5452 O O . TYR B 1 282 ? -16.440 46.522 75.320 1.00 28.86 846 TYR B O 1
ATOM 5461 N N . GLU B 1 283 ? -14.922 44.873 75.253 1.00 28.07 847 GLU B N 1
ATOM 5462 C CA . GLU B 1 283 ? -14.110 45.477 76.303 1.00 28.74 847 GLU B CA 1
ATOM 5463 C C . GLU B 1 283 ? -12.941 46.220 75.670 1.00 30.01 847 GLU B C 1
ATOM 5464 O O . GLU B 1 283 ? -12.403 47.159 76.255 1.00 31.32 847 GLU B O 1
ATOM 5470 N N . LEU B 1 284 ? -12.557 45.798 74.469 1.00 30.93 848 LEU B N 1
ATOM 5471 C CA . LEU B 1 284 ? -11.417 46.394 73.780 1.00 32.96 848 LEU B CA 1
ATOM 5472 C C . LEU B 1 284 ? -11.717 47.267 72.565 1.00 34.50 848 LEU B C 1
ATOM 5473 O O . LEU B 1 284 ? -11.032 48.263 72.336 1.00 35.01 848 LEU B O 1
ATOM 5478 N N . ASP B 1 285 ? -12.726 46.901 71.784 1.00 34.99 849 ASP B N 1
ATOM 5479 C CA . ASP B 1 285 ? -13.052 47.665 70.586 1.00 35.62 849 ASP B CA 1
ATOM 5480 C C . ASP B 1 285 ? -14.008 48.828 70.840 1.00 36.55 849 ASP B C 1
ATOM 5481 O O . ASP B 1 285 ? -15.179 48.627 71.164 1.00 35.19 849 ASP B O 1
ATOM 5486 N N . ILE B 1 286 ? -13.500 50.046 70.675 1.00 37.69 850 ILE B N 1
ATOM 5487 C CA . ILE B 1 286 ? -14.295 51.250 70.884 1.00 39.02 850 ILE B CA 1
ATOM 5488 C C . ILE B 1 286 ? -15.429 51.359 69.872 1.00 39.26 850 ILE B C 1
ATOM 5489 O O . ILE B 1 286 ? -16.510 51.845 70.197 1.00 38.91 850 ILE B O 1
ATOM 5494 N N . GLU B 1 287 ? -15.179 50.913 68.645 1.00 39.91 851 GLU B N 1
ATOM 5495 C CA . GLU B 1 287 ? -16.198 50.964 67.602 1.00 41.03 851 GLU B CA 1
ATOM 5496 C C . GLU B 1 287 ? -17.435 50.181 68.025 1.00 40.17 851 GLU B C 1
ATOM 5497 O O . GLU B 1 287 ? -18.549 50.704 68.008 1.00 39.28 851 GLU B O 1
ATOM 5503 N N . TYR B 1 288 ? -17.228 48.924 68.403 1.00 40.05 852 TYR B N 1
ATOM 5504 C CA . TYR B 1 288 ? -18.320 48.058 68.829 1.00 39.96 852 TYR B CA 1
ATOM 5505 C C . TYR B 1 288 ? -18.974 48.545 70.113 1.00 39.37 852 TYR B C 1
ATOM 5506 O O . TYR B 1 288 ? -20.193 48.465 70.264 1.00 38.64 852 TYR B O 1
ATOM 5515 N N . SER B 1 289 ? -18.163 49.046 71.039 1.00 38.79 853 SER B N 1
ATOM 5516 C CA . SER B 1 289 ? -18.678 49.557 72.303 1.00 39.98 853 SER B CA 1
ATOM 5517 C C . SER B 1 289 ? -19.650 50.700 72.040 1.00 39.89 853 SER B C 1
ATOM 5518 O O . SER B 1 289 ? -20.729 50.760 72.631 1.00 39.75 853 SER B O 1
ATOM 5521 N N A GLN B 1 290 ? -19.259 51.606 71.149 1.00 40.44 854 GLN B N 1
ATOM 5522 C CA A GLN B 1 290 ? -20.089 52.752 70.799 0.50 40.97 854 GLN B CA 1
ATOM 5523 C CA B GLN B 1 290 ? -20.089 52.753 70.802 0.50 41.53 854 GLN B CA 1
ATOM 5524 C C A GLN B 1 290 ? -21.393 52.305 70.154 0.50 41.20 854 GLN B C 1
ATOM 5525 C C B GLN B 1 290 ? -21.393 52.307 70.152 0.50 41.63 854 GLN B C 1
ATOM 5526 O O A GLN B 1 290 ? -22.475 52.712 70.575 0.50 41.03 854 GLN B O 1
ATOM 5527 O O B GLN B 1 290 ? -22.476 52.718 70.569 0.50 41.57 854 GLN B O 1
ATOM 5538 N N . VAL B 1 291 ? -21.283 51.464 69.130 1.00 41.85 855 VAL B N 1
ATOM 5539 C CA . VAL B 1 291 ? -22.455 50.958 68.423 1.00 42.20 855 VAL B CA 1
ATOM 5540 C C . VAL B 1 291 ? -23.434 50.330 69.404 1.00 42.14 855 VAL B C 1
ATOM 5541 O O . VAL B 1 291 ? -24.636 50.582 69.349 1.00 41.73 855 VAL B O 1
ATOM 5545 N N . LEU B 1 292 ? -22.907 49.513 70.309 1.00 42.40 856 LEU B N 1
ATOM 5546 C CA . LEU B 1 292 ? -23.728 48.841 71.304 1.00 42.23 856 LEU B CA 1
ATOM 5547 C C . LEU B 1 292 ? -24.422 49.848 72.220 1.00 42.07 856 LEU B C 1
ATOM 5548 O O . LEU B 1 292 ? -25.614 49.729 72.494 1.00 42.23 856 LEU B O 1
ATOM 5553 N N . ALA B 1 293 ? -23.675 50.845 72.681 1.00 42.04 857 ALA B N 1
ATOM 5554 C CA . ALA B 1 293 ? -24.225 51.863 73.571 1.00 42.65 857 ALA B CA 1
ATOM 5555 C C . ALA B 1 293 ? -25.276 52.734 72.885 1.00 43.41 857 ALA B C 1
ATOM 5556 O O . ALA B 1 293 ? -26.227 53.187 73.521 1.00 42.72 857 ALA B O 1
ATOM 5558 N N . LYS B 1 294 ? -25.099 52.971 71.589 1.00 44.25 858 LYS B N 1
ATOM 5559 C CA . LYS B 1 294 ? -26.035 53.796 70.830 1.00 45.88 858 LYS B CA 1
ATOM 5560 C C . LYS B 1 294 ? -27.242 52.983 70.378 1.00 45.81 858 LYS B C 1
ATOM 5561 O O . LYS B 1 294 ? -28.342 53.514 70.227 1.00 46.03 858 LYS B O 1
ATOM 5567 N N . GLU B 1 295 ? -27.025 51.689 70.174 1.00 45.60 859 GLU B N 1
ATOM 5568 C CA . GLU B 1 295 ? -28.069 50.794 69.699 1.00 45.64 859 GLU B CA 1
ATOM 5569 C C . GLU B 1 295 ? -28.975 50.210 70.783 1.00 44.77 859 GLU B C 1
ATOM 5570 O O . GLU B 1 295 ? -30.169 50.016 70.556 1.00 44.65 859 GLU B O 1
ATOM 5576 N N A CYS B 1 296 ? -28.415 49.936 71.958 0.50 44.23 860 CYS B N 1
ATOM 5577 N N B CYS B 1 296 ? -28.404 49.931 71.953 0.50 44.08 860 CYS B N 1
ATOM 5578 C CA A CYS B 1 296 ? -29.200 49.376 73.054 0.50 43.42 860 CYS B CA 1
ATOM 5579 C CA B CYS B 1 296 ? -29.167 49.352 73.054 0.50 43.13 860 CYS B CA 1
ATOM 5580 C C A CYS B 1 296 ? -28.993 50.128 74.366 0.50 42.48 860 CYS B C 1
ATOM 5581 C C B CYS B 1 296 ? -28.975 50.111 74.367 0.50 42.28 860 CYS B C 1
ATOM 5582 O O A CYS B 1 296 ? -29.682 49.871 75.355 0.50 42.32 860 CYS B O 1
ATOM 5583 O O B CYS B 1 296 ? -29.660 49.842 75.355 0.50 42.04 860 CYS B O 1
ATOM 5588 N N . GLY B 1 297 ? -28.038 51.053 74.374 1.00 41.37 861 GLY B N 1
ATOM 5589 C CA . GLY B 1 297 ? -27.781 51.836 75.570 1.00 39.76 861 GLY B CA 1
ATOM 5590 C C . GLY B 1 297 ? -27.146 51.125 76.754 1.00 38.17 861 GLY B C 1
ATOM 5591 O O . GLY B 1 297 ? -27.674 51.180 77.865 1.00 37.33 861 GLY B O 1
ATOM 5592 N N . VAL B 1 298 ? -26.013 50.467 76.529 1.00 37.32 862 VAL B N 1
ATOM 5593 C CA . VAL B 1 298 ? -25.315 49.772 77.607 1.00 35.12 862 VAL B CA 1
ATOM 5594 C C . VAL B 1 298 ? -24.957 50.795 78.679 1.00 33.78 862 VAL B C 1
ATOM 5595 O O . VAL B 1 298 ? -24.570 51.919 78.358 1.00 33.54 862 VAL B O 1
ATOM 5599 N N . GLU B 1 299 ? -25.081 50.414 79.946 1.00 31.53 863 GLU B N 1
ATOM 5600 C CA . GLU B 1 299 ? -24.756 51.327 81.036 1.00 29.94 863 GLU B CA 1
ATOM 5601 C C . GLU B 1 299 ? -23.405 50.991 81.667 1.00 29.08 863 GLU B C 1
ATOM 5602 O O . GLU B 1 299 ? -22.542 51.861 81.803 1.00 27.36 863 GLU B O 1
ATOM 5608 N N . ASN B 1 300 ? -23.221 49.729 82.048 1.00 26.77 864 ASN B N 1
ATOM 5609 C CA . ASN B 1 300 ? -21.968 49.308 82.665 1.00 25.67 864 ASN B CA 1
ATOM 5610 C C . ASN B 1 300 ? -21.565 47.877 82.328 1.00 24.35 864 ASN B C 1
ATOM 5611 O O . ASN B 1 300 ? -22.340 46.944 82.521 1.00 23.81 864 ASN B O 1
ATOM 5616 N N . ILE B 1 301 ? -20.349 47.719 81.816 1.00 22.74 865 ILE B N 1
ATOM 5617 C CA . ILE B 1 301 ? -19.795 46.404 81.509 1.00 22.04 865 ILE B CA 1
ATOM 5618 C C . ILE B 1 301 ? -18.459 46.392 82.236 1.00 22.15 865 ILE B C 1
ATOM 5619 O O . ILE B 1 301 ? -17.529 47.104 81.848 1.00 22.48 865 ILE B O 1
ATOM 5624 N N . ARG B 1 302 ? -18.374 45.599 83.300 1.00 19.93 866 ARG B N 1
ATOM 5625 C CA . ARG B 1 302 ? -17.156 45.518 84.095 1.00 19.06 866 ARG B CA 1
ATOM 5626 C C . ARG B 1 302 ? -16.660 44.084 84.179 1.00 18.95 866 ARG B C 1
ATOM 5627 O O . ARG B 1 302 ? -17.399 43.146 83.901 1.00 18.61 866 ARG B O 1
ATOM 5635 N N . ARG B 1 303 ? -15.400 43.920 84.561 1.00 19.51 867 ARG B N 1
ATOM 5636 C CA . ARG B 1 303 ? -14.812 42.592 84.683 1.00 19.64 867 ARG B CA 1
ATOM 5637 C C . ARG B 1 303 ? -14.216 42.414 86.073 1.00 19.36 867 ARG B C 1
ATOM 5638 O O . ARG B 1 303 ? -13.497 43.284 86.560 1.00 20.18 867 ARG B O 1
ATOM 5646 N N . ALA B 1 304 ? -14.531 41.294 86.716 1.00 17.32 868 ALA B N 1
ATOM 5647 C CA . ALA B 1 304 ? -13.995 41.016 88.043 1.00 17.01 868 ALA B CA 1
ATOM 5648 C C . ALA B 1 304 ? -12.491 40.828 87.886 1.00 17.38 868 ALA B C 1
ATOM 5649 O O . ALA B 1 304 ? -12.023 40.306 86.870 1.00 16.70 868 ALA B O 1
ATOM 5651 N N A GLU B 1 305 ? -11.735 41.248 88.894 0.50 16.71 869 GLU B N 1
ATOM 5652 N N B GLU B 1 305 ? -11.727 41.262 88.882 0.50 17.15 869 GLU B N 1
ATOM 5653 C CA A GLU B 1 305 ? -10.283 41.126 88.847 0.50 18.61 869 GLU B CA 1
ATOM 5654 C CA B GLU B 1 305 ? -10.278 41.140 88.808 0.50 19.29 869 GLU B CA 1
ATOM 5655 C C A GLU B 1 305 ? -9.839 39.671 88.887 0.50 19.03 869 GLU B C 1
ATOM 5656 C C B GLU B 1 305 ? -9.830 39.687 88.893 0.50 19.47 869 GLU B C 1
ATOM 5657 O O A GLU B 1 305 ? -10.478 38.831 89.520 0.50 20.23 869 GLU B O 1
ATOM 5658 O O B GLU B 1 305 ? -10.458 38.866 89.561 0.50 20.59 869 GLU B O 1
ATOM 5669 N N . SER B 1 306 ? -8.739 39.379 88.202 1.00 20.24 870 SER B N 1
ATOM 5670 C CA . SER B 1 306 ? -8.203 38.026 88.182 1.00 20.98 870 SER B CA 1
ATOM 5671 C C . SER B 1 306 ? -7.693 37.717 89.580 1.00 21.85 870 SER B C 1
ATOM 5672 O O . SER B 1 306 ? -7.444 38.627 90.364 1.00 21.90 870 SER B O 1
ATOM 5675 N N . LEU B 1 307 ? -7.544 36.438 89.900 1.00 22.46 871 LEU B N 1
ATOM 5676 C CA . LEU B 1 307 ? -7.076 36.065 91.225 1.00 24.49 871 LEU B CA 1
ATOM 5677 C C . LEU B 1 307 ? -5.691 36.643 91.503 1.00 25.99 871 LEU B C 1
ATOM 5678 O O . LEU B 1 307 ? -5.368 36.976 92.643 1.00 26.71 871 LEU B O 1
ATOM 5683 N N . ASN B 1 308 ? -4.893 36.776 90.447 1.00 26.67 872 ASN B N 1
ATOM 5684 C CA . ASN B 1 308 ? -3.541 37.326 90.521 1.00 27.99 872 ASN B CA 1
ATOM 5685 C C . ASN B 1 308 ? -2.808 37.111 91.846 1.00 29.08 872 ASN B C 1
ATOM 5686 O O . ASN B 1 308 ? -2.412 35.990 92.165 1.00 29.84 872 ASN B O 1
ATOM 5691 N N . GLY B 1 309 ? -2.629 38.182 92.617 1.00 28.75 873 GLY B N 1
ATOM 5692 C CA . GLY B 1 309 ? -1.908 38.067 93.876 1.00 29.12 873 GLY B CA 1
ATOM 5693 C C . GLY B 1 309 ? -2.701 38.029 95.172 1.00 28.82 873 GLY B C 1
ATOM 5694 O O . GLY B 1 309 ? -2.171 38.369 96.225 1.00 29.38 873 GLY B O 1
ATOM 5695 N N . ASN B 1 310 ? -3.959 37.609 95.110 1.00 28.81 874 ASN B N 1
ATOM 5696 C CA . ASN B 1 310 ? -4.802 37.531 96.303 1.00 27.91 874 ASN B CA 1
ATOM 5697 C C . ASN B 1 310 ? -4.240 36.493 97.280 1.00 27.41 874 ASN B C 1
ATOM 5698 O O . ASN B 1 310 ? -4.117 35.318 96.945 1.00 26.26 874 ASN B O 1
ATOM 5703 N N . PRO B 1 311 ? -3.891 36.921 98.506 1.00 27.07 875 PRO B N 1
ATOM 5704 C CA . PRO B 1 311 ? -3.338 36.034 99.537 1.00 26.54 875 PRO B CA 1
ATOM 5705 C C . PRO B 1 311 ? -4.193 34.804 99.823 1.00 26.10 875 PRO B C 1
ATOM 5706 O O . PRO B 1 311 ? -3.673 33.745 100.179 1.00 25.70 875 PRO B O 1
ATOM 5710 N N . LEU B 1 312 ? -5.506 34.949 99.677 1.00 23.56 876 LEU B N 1
ATOM 5711 C CA . LEU B 1 312 ? -6.418 33.842 99.918 1.00 22.92 876 LEU B CA 1
ATOM 5712 C C . LEU B 1 312 ? -6.219 32.783 98.840 1.00 21.01 876 LEU B C 1
ATOM 5713 O O . LEU B 1 312 ? -6.500 31.603 99.051 1.00 19.18 876 LEU B O 1
ATOM 5718 N N . PHE B 1 313 ? -5.733 33.208 97.679 1.00 21.55 877 PHE B N 1
ATOM 5719 C CA . PHE B 1 313 ? -5.493 32.263 96.600 1.00 20.38 877 PHE B CA 1
ATOM 5720 C C . PHE B 1 313 ? -4.234 31.463 96.932 1.00 19.94 877 PHE B C 1
ATOM 5721 O O . PHE B 1 313 ? -4.167 30.263 96.672 1.00 18.28 877 PHE B O 1
ATOM 5729 N N . SER B 1 314 ? -3.237 32.136 97.499 1.00 19.49 878 SER B N 1
ATOM 5730 C CA . SER B 1 314 ? -2.001 31.466 97.888 1.00 19.99 878 SER B CA 1
ATOM 5731 C C . SER B 1 314 ? -2.346 30.427 98.943 1.00 18.89 878 SER B C 1
ATOM 5732 O O . SER B 1 314 ? -1.789 29.328 98.953 1.00 17.29 878 SER B O 1
ATOM 5735 N N . LYS B 1 315 ? -3.267 30.778 99.837 1.00 18.89 879 LYS B N 1
ATOM 5736 C CA . LYS B 1 315 ? -3.685 29.853 100.881 1.00 18.79 879 LYS B CA 1
ATOM 5737 C C . LYS B 1 315 ? -4.407 28.666 100.247 1.00 19.22 879 LYS B C 1
ATOM 5738 O O . LYS B 1 315 ? -4.315 27.538 100.729 1.00 19.29 879 LYS B O 1
ATOM 5744 N N . ALA B 1 316 ? -5.128 28.928 99.160 1.00 18.42 880 ALA B N 1
ATOM 5745 C CA . ALA B 1 316 ? -5.844 27.871 98.461 1.00 18.40 880 ALA B CA 1
ATOM 5746 C C . ALA B 1 316 ? -4.845 26.875 97.894 1.00 16.32 880 ALA B C 1
ATOM 5747 O O . ALA B 1 316 ? -5.013 25.665 98.044 1.00 17.42 880 ALA B O 1
ATOM 5749 N N . LEU B 1 317 ? -3.810 27.393 97.239 1.00 16.74 881 LEU B N 1
ATOM 5750 C CA . LEU B 1 317 ? -2.773 26.559 96.638 1.00 16.61 881 LEU B CA 1
ATOM 5751 C C . LEU B 1 317 ? -2.066 25.704 97.681 1.00 16.74 881 LEU B C 1
ATOM 5752 O O . LEU B 1 317 ? -1.853 24.512 97.475 1.00 15.00 881 LEU B O 1
ATOM 5757 N N . ALA B 1 318 ? -1.706 26.315 98.806 1.00 17.74 882 ALA B N 1
ATOM 5758 C CA . ALA B 1 318 ? -1.027 25.581 99.870 1.00 18.37 882 ALA B CA 1
ATOM 5759 C C . ALA B 1 318 ? -1.929 24.496 100.444 1.00 18.49 882 ALA B C 1
ATOM 5760 O O . ALA B 1 318 ? -1.482 23.376 100.700 1.00 18.21 882 ALA B O 1
ATOM 5762 N N . ASP B 1 319 ? -3.200 24.832 100.646 1.00 18.00 883 ASP B N 1
ATOM 5763 C CA . ASP B 1 319 ? -4.171 23.887 101.185 1.00 18.64 883 ASP B CA 1
ATOM 5764 C C . ASP B 1 319 ? -4.295 22.673 100.265 1.00 18.04 883 ASP B C 1
ATOM 5765 O O . ASP B 1 319 ? -4.372 21.533 100.724 1.00 17.74 883 ASP B O 1
ATOM 5770 N N . LEU B 1 320 ? -4.328 22.930 98.961 1.00 16.68 884 LEU B N 1
ATOM 5771 C CA . LEU B 1 320 ? -4.432 21.861 97.976 1.00 17.29 884 LEU B CA 1
ATOM 5772 C C . LEU B 1 320 ? -3.234 20.920 98.020 1.00 16.89 884 LEU B C 1
ATOM 5773 O O . LEU B 1 320 ? -3.392 19.699 97.981 1.00 17.98 884 LEU B O 1
ATOM 5778 N N . VAL B 1 321 ? -2.035 21.488 98.089 1.00 16.42 885 VAL B N 1
ATOM 5779 C CA . VAL B 1 321 ? -0.828 20.673 98.136 1.00 18.01 885 VAL B CA 1
ATOM 5780 C C . VAL B 1 321 ? -0.749 19.916 99.457 1.00 19.57 885 VAL B C 1
ATOM 5781 O O . VAL B 1 321 ? -0.398 18.737 99.482 1.00 17.29 885 VAL B O 1
ATOM 5785 N N . HIS B 1 322 ? -1.088 20.592 100.551 1.00 20.43 886 HIS B N 1
ATOM 5786 C CA . HIS B 1 322 ? -1.055 19.970 101.871 1.00 21.06 886 HIS B CA 1
ATOM 5787 C C . HIS B 1 322 ? -1.978 18.753 101.910 1.00 20.99 886 HIS B C 1
ATOM 5788 O O . HIS B 1 322 ? -1.567 17.665 102.303 1.00 21.46 886 HIS B O 1
ATOM 5795 N N . SER B 1 323 ? -3.230 18.942 101.500 1.00 19.48 887 SER B N 1
ATOM 5796 C CA . SER B 1 323 ? -4.199 17.851 101.486 1.00 19.74 887 SER B CA 1
ATOM 5797 C C . SER B 1 323 ? -3.741 16.717 100.575 1.00 19.44 887 SER B C 1
ATOM 5798 O O . SER B 1 323 ? -3.964 15.545 100.874 1.00 20.27 887 SER B O 1
ATOM 5801 N N . HIS B 1 324 ? -3.102 17.079 99.466 1.00 18.89 888 HIS B N 1
ATOM 5802 C CA . HIS B 1 324 ? -2.605 16.110 98.495 1.00 19.57 888 HIS B CA 1
ATOM 5803 C C . HIS B 1 324 ? -1.571 15.208 99.154 1.00 20.83 888 HIS B C 1
ATOM 5804 O O . HIS B 1 324 ? -1.637 13.985 99.045 1.00 21.15 888 HIS B O 1
ATOM 5811 N N . ILE B 1 325 ? -0.615 15.826 99.836 1.00 21.96 889 ILE B N 1
ATOM 5812 C CA . ILE B 1 325 ? 0.436 15.088 100.524 1.00 22.80 889 ILE B CA 1
ATOM 5813 C C . ILE B 1 325 ? -0.160 14.162 101.583 1.00 24.18 889 ILE B C 1
ATOM 5814 O O . ILE B 1 325 ? 0.173 12.982 101.646 1.00 24.82 889 ILE B O 1
ATOM 5819 N N . GLN B 1 326 ? -1.052 14.699 102.406 1.00 24.79 890 GLN B N 1
ATOM 5820 C CA . GLN B 1 326 ? -1.683 13.913 103.460 1.00 27.08 890 GLN B CA 1
ATOM 5821 C C . GLN B 1 326 ? -2.484 12.726 102.929 1.00 27.43 890 GLN B C 1
ATOM 5822 O O . GLN B 1 326 ? -2.558 11.680 103.574 1.00 28.60 890 GLN B O 1
ATOM 5828 N N . SER B 1 327 ? -3.076 12.887 101.751 1.00 24.80 891 SER B N 1
ATOM 5829 C CA . SER B 1 327 ? -3.890 11.836 101.151 1.00 25.54 891 SER B CA 1
ATOM 5830 C C . SER B 1 327 ? -3.076 10.703 100.533 1.00 25.02 891 SER B C 1
ATOM 5831 O O . SER B 1 327 ? -3.587 9.597 100.354 1.00 26.50 891 SER B O 1
ATOM 5834 N N . ASN B 1 328 ? -1.820 10.985 100.199 1.00 25.26 892 ASN B N 1
ATOM 5835 C CA . ASN B 1 328 ? -0.942 9.993 99.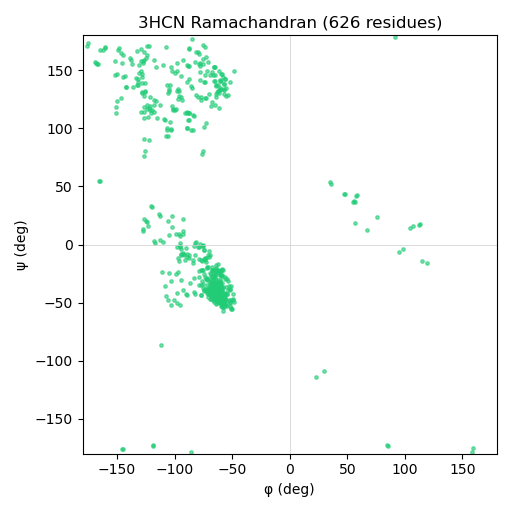583 1.00 26.72 892 ASN B CA 1
ATOM 5836 C C . ASN B 1 328 ? -1.419 9.617 98.180 1.00 26.18 892 ASN B C 1
ATOM 5837 O O . ASN B 1 328 ? -0.949 8.639 97.601 1.00 25.14 892 ASN B O 1
ATOM 5842 N N . GLU B 1 329 ? -2.350 10.395 97.635 1.00 25.74 893 GLU B N 1
ATOM 5843 C CA . GLU B 1 329 ? -2.875 10.114 96.302 1.00 24.83 893 GLU B CA 1
ATOM 5844 C C . GLU B 1 329 ? -1.852 10.421 95.214 1.00 22.45 893 GLU B C 1
ATOM 5845 O O . GLU B 1 329 ? -1.018 11.315 95.360 1.00 21.51 893 GLU B O 1
ATOM 5851 N N . LEU B 1 330 ? -1.918 9.669 94.122 1.00 19.12 894 LEU B N 1
ATOM 5852 C CA . LEU B 1 330 ? -0.998 9.862 93.010 1.00 18.05 894 LEU B CA 1
ATOM 5853 C C . LEU B 1 330 ? -1.613 10.728 91.916 1.00 16.73 894 LEU B C 1
ATOM 5854 O O . LEU B 1 330 ? -0.901 11.349 91.128 1.00 14.98 894 LEU B O 1
ATOM 5859 N N . CYS B 1 331 ? -2.941 10.754 91.880 1.00 15.72 895 CYS B N 1
ATOM 5860 C CA . CYS B 1 331 ? -3.692 11.540 90.902 1.00 15.08 895 CYS B CA 1
ATOM 5861 C C . CYS B 1 331 ? -5.171 11.411 91.230 1.00 13.56 895 CYS B C 1
ATOM 5862 O O . CYS B 1 331 ? -5.550 10.611 92.084 1.00 15.74 895 CYS B O 1
ATOM 5865 N N . SER B 1 332 ? -6.011 12.203 90.570 1.00 13.05 896 SER B N 1
ATOM 5866 C CA . SER B 1 332 ? -7.443 12.115 90.828 1.00 13.71 896 SER B CA 1
ATOM 5867 C C . SER B 1 332 ? -7.991 10.829 90.224 1.00 12.53 896 SER B C 1
ATOM 5868 O O . SER B 1 332 ? -7.367 10.230 89.347 1.00 13.78 896 SER B O 1
ATOM 5871 N N . LYS B 1 333 ? -9.164 10.407 90.689 1.00 14.04 897 LYS B N 1
ATOM 5872 C CA . LYS B 1 333 ? -9.784 9.209 90.150 1.00 14.30 897 LYS B CA 1
ATOM 5873 C C . LYS B 1 333 ? -10.133 9.508 88.690 1.00 14.49 897 LYS B C 1
ATOM 5874 O O . LYS B 1 333 ? -10.072 8.626 87.832 1.00 13.94 897 LYS B O 1
ATOM 5880 N N . GLN B 1 334 ? -10.488 10.761 88.412 1.00 12.50 898 GLN B N 1
ATOM 5881 C CA . GLN B 1 334 ? -10.837 11.170 87.051 1.00 12.24 898 GLN B CA 1
ATOM 5882 C C . GLN B 1 334 ? -9.704 10.983 86.048 1.00 11.83 898 GLN B C 1
ATOM 5883 O O . GLN B 1 334 ? -9.958 10.689 84.883 1.00 12.28 898 GLN B O 1
ATOM 5889 N N . LEU B 1 335 ? -8.458 11.155 86.479 1.00 11.58 899 LEU B N 1
ATOM 5890 C CA . LEU B 1 335 ? -7.354 11.010 85.533 1.00 13.65 899 LEU B CA 1
ATOM 5891 C C . LEU B 1 335 ? -7.226 9.573 85.030 1.00 14.27 899 LEU B C 1
ATOM 5892 O O . LEU B 1 335 ? -6.673 9.340 83.954 1.00 14.77 899 LEU B O 1
ATOM 5897 N N . THR B 1 336 ? -7.757 8.617 85.790 1.00 14.40 900 THR B N 1
ATOM 5898 C CA . THR B 1 336 ? -7.664 7.211 85.404 1.00 14.49 900 THR B CA 1
ATOM 5899 C C . THR B 1 336 ? -8.621 6.821 84.282 1.00 15.18 900 THR B C 1
ATOM 5900 O O . THR B 1 336 ? -8.629 5.667 83.846 1.00 15.48 900 THR B O 1
ATOM 5904 N N . LEU B 1 337 ? -9.427 7.777 83.822 1.00 14.15 901 LEU B N 1
ATOM 5905 C CA . LEU B 1 337 ? -10.371 7.528 82.733 1.00 16.36 901 LEU B CA 1
ATOM 5906 C C . LEU B 1 337 ? -10.114 8.489 81.577 1.00 15.15 901 LEU B C 1
ATOM 5907 O O . LEU B 1 337 ? -10.239 9.699 81.726 1.00 16.49 901 LEU B O 1
ATOM 5912 N N . SER B 1 338 ? -9.745 7.955 80.420 1.00 17.39 902 SER B N 1
ATOM 5913 C CA . SER B 1 338 ? -9.495 8.809 79.268 1.00 18.10 902 SER B CA 1
ATOM 5914 C C . SER B 1 338 ? -10.817 9.159 78.600 1.00 16.13 902 SER B C 1
ATOM 5915 O O . SER B 1 338 ? -11.852 8.545 78.888 1.00 16.42 902 SER B O 1
ATOM 5918 N N . CYS B 1 339 ? -10.793 10.158 77.723 1.00 14.39 903 CYS B N 1
ATOM 5919 C CA . CYS B 1 339 ? -11.997 10.570 77.011 1.00 14.25 903 CYS B CA 1
ATOM 5920 C C . CYS B 1 339 ? -12.558 9.361 76.277 1.00 14.55 903 CYS B C 1
ATOM 5921 O O . CYS B 1 339 ? -11.805 8.537 75.768 1.00 16.21 903 CYS B O 1
ATOM 5924 N N . PRO B 1 340 ? -13.889 9.232 76.223 1.00 14.32 904 PRO B N 1
ATOM 5925 C CA . PRO B 1 340 ? -14.475 8.085 75.527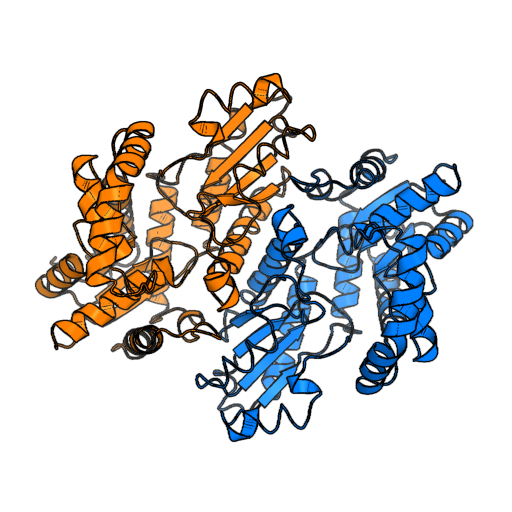 1.00 15.00 904 PRO B CA 1
ATOM 5926 C C . PRO B 1 340 ? -13.997 7.941 74.083 1.00 15.22 904 PRO B C 1
ATOM 5927 O O . PRO B 1 340 ? -13.918 6.827 73.566 1.00 14.54 904 PRO B O 1
ATOM 5931 N N . LEU B 1 341 ? -13.668 9.060 73.443 1.00 15.03 905 LEU B N 1
ATOM 5932 C CA . LEU B 1 341 ? -13.203 9.036 72.057 1.00 15.94 905 LEU B CA 1
ATOM 5933 C C . LEU B 1 341 ? -11.788 9.592 71.876 1.00 16.57 905 LEU B C 1
ATOM 5934 O O . LEU B 1 341 ? -11.461 10.187 70.843 1.00 17.28 905 LEU B O 1
ATOM 5939 N N . CYS B 1 342 ? -10.953 9.391 72.891 1.00 15.70 906 CYS B N 1
ATOM 5940 C CA . CYS B 1 342 ? -9.560 9.828 72.849 1.00 16.41 906 CYS B CA 1
ATOM 5941 C C . CYS B 1 342 ? -8.845 9.117 71.704 1.00 17.41 906 CYS B C 1
ATOM 5942 O O . CYS B 1 342 ? -8.974 7.907 71.552 1.00 17.33 906 CYS B O 1
ATOM 5945 N N . VAL B 1 343 ? -8.095 9.867 70.903 1.00 19.79 907 VAL B N 1
ATOM 5946 C CA . VAL B 1 343 ? -7.345 9.268 69.803 1.00 20.73 907 VAL B CA 1
ATOM 5947 C C . VAL B 1 343 ? -5.860 9.602 69.915 1.00 22.30 907 VAL B C 1
ATOM 5948 O O . VAL B 1 343 ? -5.111 9.510 68.941 1.00 23.42 907 VAL B O 1
ATOM 5952 N N . ASN B 1 344 ? -5.441 9.984 71.118 1.00 20.24 908 ASN B N 1
ATOM 5953 C CA . ASN B 1 344 ? -4.048 10.320 71.391 1.00 20.54 908 ASN B CA 1
ATOM 5954 C C . ASN B 1 344 ? -3.462 9.200 72.247 1.00 20.95 908 ASN B C 1
ATOM 5955 O O . ASN B 1 344 ? -3.777 9.085 73.428 1.00 20.63 908 ASN B O 1
ATOM 5960 N N . PRO B 1 345 ? -2.593 8.359 71.663 1.00 21.01 909 PRO B N 1
ATOM 5961 C CA . PRO B 1 345 ? -1.982 7.250 72.401 1.00 21.03 909 PRO B CA 1
ATOM 5962 C C . PRO B 1 345 ? -1.164 7.645 73.630 1.00 19.16 909 PRO B C 1
ATOM 5963 O O . PRO B 1 345 ? -0.947 6.831 74.526 1.00 20.54 909 PRO B O 1
ATOM 5967 N N . VAL B 1 346 ? -0.715 8.893 73.683 1.00 18.45 910 VAL B N 1
ATOM 5968 C CA . VAL B 1 346 ? 0.086 9.337 74.816 1.00 18.43 910 VAL B CA 1
ATOM 5969 C C . VAL B 1 346 ? -0.720 9.504 76.103 1.00 17.80 910 VAL B C 1
ATOM 5970 O O . VAL B 1 346 ? -0.196 9.298 77.193 1.00 19.24 910 VAL B O 1
ATOM 5974 N N . CYS B 1 347 ? -1.994 9.860 75.984 1.00 17.60 911 CYS B N 1
ATOM 5975 C CA . CYS B 1 347 ? -2.821 10.058 77.174 1.00 15.58 911 CYS B CA 1
ATOM 5976 C C . CYS B 1 347 ? -2.790 8.862 78.124 1.00 18.00 911 CYS B C 1
ATOM 5977 O O . CYS B 1 347 ? -2.608 9.016 79.334 1.00 15.60 911 CYS B O 1
ATOM 5980 N N . ARG B 1 348 ? -2.968 7.668 77.570 1.00 18.57 912 ARG B N 1
ATOM 5981 C CA . ARG B 1 348 ? -2.968 6.447 78.361 1.00 20.24 912 ARG B CA 1
ATOM 5982 C C . ARG B 1 348 ? -1.608 6.226 79.018 1.00 19.33 912 ARG B C 1
ATOM 5983 O O . ARG B 1 348 ? -1.528 5.763 80.157 1.00 19.03 912 ARG B O 1
ATOM 5991 N N . GLU B 1 349 ? -0.543 6.566 78.295 1.00 18.79 913 GLU B N 1
ATOM 5992 C CA . GLU B 1 349 ? 0.815 6.408 78.809 1.00 20.43 913 GLU B CA 1
ATOM 5993 C C . GLU B 1 349 ? 1.075 7.341 79.982 1.00 18.55 913 GLU B C 1
ATOM 5994 O O . GLU B 1 349 ? 1.692 6.955 80.976 1.00 19.23 913 GLU B O 1
ATOM 6000 N N . THR B 1 350 ? 0.602 8.574 79.855 1.00 17.98 914 THR B N 1
ATOM 6001 C CA . THR B 1 350 ? 0.762 9.570 80.903 1.00 17.25 914 THR B CA 1
ATOM 6002 C C . THR B 1 350 ? 0.010 9.129 82.155 1.00 16.96 914 THR B C 1
ATOM 6003 O O . THR B 1 350 ? 0.511 9.257 83.272 1.00 15.69 914 THR B O 1
ATOM 6007 N N . LYS B 1 351 ? -1.196 8.604 81.961 1.00 17.64 915 LYS B N 1
ATOM 6008 C CA . LYS B 1 351 ? -2.007 8.131 83.076 1.00 17.77 915 LYS B CA 1
ATOM 6009 C C . LYS B 1 351 ? -1.250 7.072 83.877 1.00 18.28 915 LYS B C 1
ATOM 6010 O O . LYS B 1 351 ? -1.134 7.164 85.101 1.00 16.64 915 LYS B O 1
ATOM 6016 N N . SER B 1 352 ? -0.739 6.064 83.175 1.00 18.14 916 SER B N 1
ATOM 6017 C CA . SER B 1 352 ? 0.004 4.978 83.809 1.00 19.97 916 SER B CA 1
ATOM 6018 C C . SER B 1 352 ? 1.278 5.486 84.477 1.00 18.89 916 SER B C 1
ATOM 6019 O O . SER B 1 352 ? 1.709 4.956 85.503 1.00 19.19 916 SER B O 1
ATOM 6022 N N . PHE B 1 353 ? 1.878 6.510 83.883 1.00 19.69 917 PHE B N 1
ATOM 6023 C CA . PHE B 1 353 ? 3.089 7.107 84.427 1.00 19.56 917 PHE B CA 1
ATOM 6024 C C . PHE B 1 353 ? 2.813 7.537 85.865 1.00 18.60 917 PHE B C 1
ATOM 6025 O O . PHE B 1 353 ? 3.588 7.239 86.777 1.00 19.97 917 PHE B O 1
ATOM 6033 N N . PHE B 1 354 ? 1.691 8.223 86.071 1.00 17.96 918 PHE B N 1
ATOM 6034 C CA . PHE B 1 354 ? 1.328 8.698 87.401 1.00 15.81 918 PHE B CA 1
ATOM 6035 C C . PHE B 1 354 ? 0.752 7.652 88.354 1.00 17.51 918 PHE B C 1
ATOM 6036 O O . PHE B 1 354 ? 1.125 7.616 89.523 1.00 17.26 918 PHE B O 1
ATOM 6044 N N . THR B 1 355 ? -0.143 6.797 87.871 1.00 16.36 919 THR B N 1
ATOM 6045 C CA . THR B 1 355 ? -0.735 5.788 88.747 1.00 16.89 919 THR B CA 1
ATOM 6046 C C . THR B 1 355 ? 0.279 4.753 89.227 1.00 16.89 919 THR B C 1
ATOM 6047 O O . THR B 1 355 ? 0.074 4.126 90.264 1.00 18.31 919 THR B O 1
ATOM 6051 N N . SER B 1 356 ? 1.371 4.589 88.481 1.00 17.33 920 SER B N 1
ATOM 6052 C CA . SER B 1 356 ? 2.402 3.601 88.813 1.00 18.12 920 SER B CA 1
ATOM 6053 C C . SER B 1 356 ? 3.605 4.119 89.611 1.00 19.50 920 SER B C 1
ATOM 6054 O O . SER B 1 356 ? 4.524 3.355 89.910 1.00 19.60 920 SER B O 1
ATOM 6057 N N . GLN B 1 357 ? 3.606 5.403 89.954 1.00 18.60 921 GLN B N 1
ATOM 6058 C CA . GLN B 1 357 ? 4.723 5.992 90.694 1.00 20.17 921 GLN B CA 1
ATOM 6059 C C . GLN B 1 357 ? 4.989 5.343 92.050 1.00 21.40 921 GLN B C 1
ATOM 6060 O O . GLN B 1 357 ? 4.068 4.891 92.730 1.00 21.73 921 GLN B O 1
ATOM 6066 N N . GLN B 1 358 ? 6.260 5.302 92.437 1.00 23.82 922 GLN B N 1
ATOM 6067 C CA . GLN B 1 358 ? 6.639 4.724 93.718 1.00 26.86 922 GLN B CA 1
ATOM 6068 C C . GLN B 1 358 ? 5.978 5.566 94.807 1.00 28.40 922 GLN B C 1
ATOM 6069 O O . GLN B 1 358 ? 6.051 6.797 94.773 1.00 28.65 922 GLN B O 1
ATOM 6075 N N . LEU B 1 359 ? 5.333 4.894 95.758 1.00 31.26 923 LEU B N 1
ATOM 6076 C CA . LEU B 1 359 ? 4.623 5.549 96.857 1.00 35.00 923 LEU B CA 1
ATOM 6077 C C . LEU B 1 359 ? 3.309 6.167 96.384 1.00 37.15 923 LEU B C 1
ATOM 6078 O O . LEU B 1 359 ? 2.988 6.020 95.186 1.00 38.96 923 LEU B O 1
#

Nearest PDB structures (foldseek):
  2qd2-assembly1_A  TM=1.002E+00  e=3.569E-71  Homo sapiens
  3hcr-assembly1_B  TM=1.002E+00  e=1.622E-70  Homo sapiens
  4klr-assembly1_B  TM=9.994E-01  e=2.503E-69  Homo sapiens
  2po5-assembly1_B  TM=9.730E-01  e=2.158E-68  Homo sapiens
  3aqi-assembly1_B  TM=9.729E-01  e=2.724E-68  Homo sapiens

B-factor: mean 24.72, std 10.64, range [2.2, 61.69]

Foldseek 3Di:
DQQAEEEEEEWQDKFAALVRQLQLQLLLQLQVLQDDDVVSNVVSNVCSVVCSVVVQVLCVLVPGMFCVVVLVVLLQVLLQVVLCVLPVPRDNYHYFYDHPRDPVHVLVRLVVVQVSVYAAYEHEYPWQFDFSNILVSSLLVVLCNCVVVVHDGSYFYFYASHHLQQPLLLVLQLVLVVVVLVVDPPVCSQLEEEEEEEAWAFVVRVVLFTRGVVSLVVSVVNNCVVVVVSHHYDYAYEDDDDPGHIDGDYPVVVVLVCLQVPRQHYEYEHSGDQTDDRDDPCVRPPVVVVVSCVNRNRDYYYYGHGSRNVSSVSVSSNVSVSVCVVVVHRYDPVLLDDRNRDPDVSSNVSSCSRVVTDD/DFAAEEEEEEWQDKFAALVRQLQLQLLLQLQVLQDDDDVSVPVSNVVSVVCSVVVQVLQVLVPGMFCVVVLVVLLQVLLQVVLCVLPVPRDNYHYFYDHPRDPVHNLVRLVVVQVSVYAAYEHEYPWQFFFCNILVSSLLVVLVNCVVVVHAGSYFYFYASHHLAQPLLLVLQLVLVVVVLVVDPPVCSQLEEEEEEEAWAAVVRVVLFTRGVVSLVVSVVNNCVVVVVSYHYDYAYEDDDDDGHIDGDYPVVVVLVCLQVPRQHYEYEHSGHQGDDRDDDCVRPPVVVVCSCVVRNRDYYYYGHGSRNPSSVSVSSNVSVSVCVVVVHRYDPVLCDDRNNDPDVSSNVSSCSRVVTDD

Radius of gyration: 26.65 Å; Cα contacts (8 Å, |Δi|>4): 1403; chains: 2; bounding box: 82×63×51 Å

Solvent-accessible surface area: 30064 Å² total; per-residue (Å²): 224,141,33,67,1,0,0,0,0,0,6,48,4,8,0,99,71,54,63,57,0,42,69,10,9,40,73,26,26,64,8,141,9,47,56,124,47,97,122,4,100,156,52,0,50,114,38,0,132,183,68,13,84,119,24,55,78,52,21,131,98,46,77,22,11,15,38,3,69,114,72,4,25,108,10,0,70,21,0,23,139,67,0,42,140,80,5,90,122,9,21,20,9,70,52,7,18,0,0,33,8,16,96,43,25,0,61,71,5,0,64,85,0,40,179,32,34,6,109,75,0,0,0,0,0,9,15,0,1,18,0,18,14,34,0,4,1,1,1,7,1,0,38,87,34,13,98,150,64,68,156,179,38,85,11,60,1,10,0,9,2,29,10,10,24,25,116,10,0,10,51,0,5,2,56,10,0,87,88,13,12,86,101,3,62,123,136,96,83,63,100,0,0,0,0,0,2,1,75,7,11,29,15,79,14,7,51,62,2,11,9,15,22,15,3,0,4,1,0,0,6,28,0,0,51,118,11,149,78,48,6,1,6,12,15,0,14,17,20,79,90,42,142,80,95,64,9,6,8,52,0,11,84,0,0,71,2,1,2,93,81,50,41,70,8,0,0,0,1,6,0,8,26,10,6,64,30,44,57,6,61,23,50,23,44,115,119,107,35,84,72,2,44,172,125,17,29,28,95,47,47,85,49,3,82,7,2,12,42,29,105,32,2,14,103,0,0,0,40,22,0,42,61,8,16,126,64,99,73,37,18,27,83,10,17,36,6,31,4,0,54,24,123,36,110,22,28,108,78,5,41,43,30,0,56,90,29,127,129,209,144,34,65,1,0,0,0,0,0,5,48,5,6,0,105,72,54,63,53,0,48,68,10,9,41,73,26,24,68,8,113,8,45,61,110,50,97,122,3,102,155,48,0,39,117,38,0,99,182,64,17,81,112,20,54,71,43,22,128,100,43,77,23,11,15,41,2,84,106,68,4,23,107,8,0,87,21,0,24,146,64,0,48,119,81,11,87,123,19,8,25,8,70,54,6,16,0,1,32,9,16,109,40,25,0,57,71,4,0,65,83,0,45,176,28,50,6,105,55,0,0,0,0,0,7,14,0,2,19,1,19,15,34,0,4,1,1,1,6,1,0,41,79,45,13,94,166,68,64,181,181,39,102,10,68,2,4,2,12,2,30,10,9,26,24,116,11,0,9,50,0,5,2,58,11,0,85,75,10,12,95,108,2,62,127,130,83,70,72,90,0,0,0,0,0,2,1,67,9,12,34,14,85,15,6,49,61,1,11,8,15,22,15,2,0,4,1,0,0,6,43,0,0,55,116,11,147,82,50,5,3,6,13,16,0,15,2,52,90,80,54,131,126,93,48,11,7,8,41,0,25,78,0,0,88,1,1,3,95,56,50,41,84,5,0,0,0,1,4,0,8,27,6,3,62,29,42,54,8,63,23,48,21,44,130,114,89,37,88,76,4,38,164,112,24,29,29,85,43,49,84,47,3,100,7,3,20,38,34,105,39,1,14,110,0,0,0,43,22,0,33,58,17,16,119,54,101,102,40,17,30,80,11,16,37,6,33,5,0,35,23,122,34,109,20,27,166,78,4,43,44,29,0,53,88,28,127,133

Sequence (718 aa):
RKPKTGILMLNMGGPETLGDVHDFLLRRLFLDRDLMTLPIQNKLAPFIAKRRTPKIQEQYRRIGGGSPIKIWTSKQQGEGMVKLLDELSPNTAPHKYYIGFRYVHPLTEEAIEEMERDGLERAIAFTQYPQYSCSTTTGSSLNAIYRYYNQVGRKPTMKWSTIDRWPTHHLLIQCFADHILKELDHFPLEEKRRSEVVILFSAHSLPMSVVNRGDPYPQEVSATVQKVMEERLEYCNPYRLVWQQSSKKVVGGPPMMPPWLGPQTDEESIKGLCCERGRKNILLVPIAFTSDHIETLYELDIEYSQQVLAKECCGVENIRRAEESLNGNPLFSKALADLVHSHIQQSNNEELCSKQLTLSCPLCVNPVCRRETKKSFFTSQQLRKKPKTGILMLNMGGPETLGDVHDFLLRLFLDRDLMTLPIQNKLAPFIAKRRTPKIQEQYRRIGGGSPIKIWTSKQQGEGMVKLLDEELSPNTAPHKYYIGFRYVHPLTEEAIEEMERDGLERAIAFTQYPQYSCSTTGSSLNAIYRYYNQVGRKPTMKWSTIDRWPTHHLLIQCFADHILKKELDHFPLEKRRSEVVILFSAHSLPMSVVNRGDPYPQEVSATVQKKVMERLEYCNPYRLVWQSKVGPMPWLGPQQTDEESIKGLCCERGRKNILLVPIAFTSDHIETLYELDIEYSQQVLAKECCGVENIRRAEESLNGNPLFSKALADLVHSHIQSNELCSKQLTLSCPLCVNPVCRETKSFFTSQQL

GO terms:
  GO:0006785 heme B biosynthetic process (P, IDA)
  GO:0004325 protoporphyrin ferrochelatase activity (F, IDA)
  GO:0042803 protein homodimerization activity (F, IDA)
  GO:0006783 heme biosynthetic process (P, IDA)
  GO:0004325 protoporphyrin ferrochelatase activity (F, EXP)
  GO:0005515 protein binding (F, IPI)
  GO:0008198 ferrous iron binding (F, TAS)
  GO:0009416 response to light stimulus (P, TAS)
  GO:0004325 protoporphyrin ferrochelatase activity (F, TAS)
  GO:0006091 generation of precursor metabolites and energy (P, TAS)
  GO:0006783 heme biosynthetic process (P, TAS)
  GO:0005739 mitochondrion (C, HTP)
  GO:0005743 mitochondrial inner membrane (C, TAS)
  GO:0042802 identical protein binding (F, IPI)
  GO:0031966 mitochondrial membrane (C, IDA)

CATH classification: 3.40.50.1400 (+1 more: 3.40.50.1400)

Organism: Homo sapiens (NCBI:txid9606)